Protein AF-0000000080645955 (afdb_homodimer)

Sequence (770 aa):
MKFSTRVGASQPNLITLALRAATGPVTNLSDSNPTRHGLAPALLPTTYQADPRGSAQARQQLADFLSKRDGREVDPDRLYLLSSTSQGYAWLLKLFCDPGDYVLTPRPGYPMVDQLAMLEAVEVDNYFLSWDGAWLTDVGQLRQHLQTSTPSALVVINPNNPTGSYLRPDERAGMVQLCHDFSVPLIADEVFFDYALSNVFRERLAGEERVLTFALDGLSKNLAAPHAKVAWLEVSGPDELVRQAQEKLDQIADAYLPMSDLITAQLPSLLDAIGSQIETVRDRLRKNLQRLRSCVAASRTGVMDLYEPEGGWSALLRFPAWIDEDELVTSLIRDAAISAQPGYFFDMPTAGFLSISLLLQPEVMAAAAESVIARIDTAVEATLFMKFSTRVGASQPNLITLALRAATGPVTNLSDSNPTRHGLAPALLPTTYQADPRGSAQARQQLADFLSKRDGREVDPDRLYLLSSTSQGYAWLLKLFCDPGDYVLTPRPGYPMVDQLAMLEAVEVDNYFLSWDGAWLTDVGQLRQHLQTSTPSALVVINPNNPTGSYLRPDERAGMVQLCHDFSVPLIADEVFFDYALSNVFRERLAGEERVLTFALDGLSKNLAAPHAKVAWLEVSGPDELVRQAQEKLDQIADAYLPMSDLITAQLPSLLDAIGSQIETVRDRLRKNLQRLRSCVAASRTGVMDLYEPEGGWSALLRFPAWIDEDELVTSLIRDAAISAQPGYFFDMPTAGFLSISLLLQPEVMAAAAESVIARIDTAVEATLF

pLDDT: mean 95.4, std 4.92, range [59.81, 98.94]

Solvent-accessible surface area (backbone atoms only — not comparable to full-atom values): 39824 Å² total; per-residue (Å²): 117,71,65,22,73,44,57,69,85,80,72,77,51,70,57,56,50,43,58,71,66,48,91,60,85,57,50,54,42,44,52,82,59,39,26,77,41,74,46,30,33,84,93,54,69,59,66,68,67,94,39,45,38,36,50,68,68,52,32,42,55,49,19,52,50,48,17,66,74,69,74,44,90,50,61,37,90,35,38,31,53,31,54,28,55,51,50,51,51,52,53,49,45,40,44,30,35,42,79,74,34,36,33,33,33,55,30,49,20,59,53,64,61,56,53,53,29,36,59,65,45,29,41,78,46,75,41,50,52,46,79,76,101,46,67,40,72,43,62,67,58,44,50,56,47,57,75,77,41,81,55,44,28,40,45,43,53,36,32,26,43,60,60,3,32,52,56,44,73,66,53,48,52,49,51,50,47,49,27,44,76,68,49,29,37,38,38,32,41,35,47,39,50,88,34,61,68,49,88,67,77,74,73,78,65,61,72,37,45,82,33,45,27,39,21,31,33,37,32,39,60,41,32,30,31,63,43,58,34,42,16,35,37,39,57,26,24,45,66,68,59,41,52,56,50,46,57,53,44,41,55,56,31,49,61,52,55,71,64,26,52,64,51,52,72,45,40,68,63,55,61,68,44,22,67,63,38,41,51,56,52,46,51,48,32,51,53,34,50,51,49,51,51,51,47,51,70,64,40,87,68,64,69,54,44,72,51,78,37,38,16,51,62,38,35,36,40,36,42,60,52,86,49,53,54,64,59,52,34,37,49,31,37,74,75,65,32,31,38,60,39,47,28,72,68,30,51,40,93,58,68,23,34,34,40,35,32,24,50,51,45,61,69,58,44,50,54,51,48,45,52,52,49,51,52,50,34,50,55,54,52,55,71,76,94,118,70,66,21,74,44,58,70,84,78,73,77,49,72,56,56,50,44,58,70,66,47,91,62,85,58,48,53,45,42,50,81,60,39,26,78,39,75,46,31,32,84,93,54,69,58,67,66,69,96,40,42,38,32,53,68,67,52,33,41,56,49,20,53,49,49,17,65,74,69,73,42,90,48,62,37,90,36,40,30,48,29,52,28,57,50,51,51,50,52,52,50,45,41,44,31,34,43,78,73,33,35,34,33,34,53,30,50,21,58,54,63,60,57,53,52,28,33,57,66,42,30,42,77,46,75,40,50,51,45,80,76,102,47,67,40,71,42,61,69,58,46,49,56,48,58,74,76,40,82,54,46,29,39,45,44,51,37,31,26,44,60,60,4,33,54,56,44,72,67,54,47,54,50,51,51,49,49,26,44,76,70,49,29,36,37,37,33,41,35,47,40,50,86,33,60,69,49,90,68,76,77,74,77,64,63,73,37,47,83,33,45,26,39,21,31,34,37,34,41,59,42,33,28,30,64,42,58,32,42,14,36,37,39,58,25,24,43,66,67,60,42,52,56,50,47,59,54,44,40,56,56,31,48,63,55,59,64,60,28,52,64,50,52,73,44,42,69,64,55,61,68,46,23,68,64,39,42,51,56,52,44,51,46,33,52,52,37,48,51,50,50,51,51,48,52,71,64,40,88,67,64,68,54,44,73,50,77,37,39,16,50,61,37,36,36,40,35,40,61,52,85,50,53,54,65,58,52,35,38,48,31,38,73,74,66,31,32,37,59,37,48,28,72,69,30,49,41,93,56,69,22,34,35,38,35,32,25,51,50,44,59,69,59,43,49,54,51,49,44,51,52,51,50,52,51,36,50,55,53,54,54,70,76,96

Secondary structure (DSSP, 8-state):
-PPPTTS------HHHHHHHH-SS--EETT---GGGGT---TTS-PPP---TT--HHHHHHHHHHHHHHHTS---GGGEEEES-HHHHHHHHHHHH--TT-EEEEEES--HHHHHHHHHTT-EEEEEEEEESSSEEE-HHHHHHHHHH---S-EEEESS-TTT-PPPPHHHHHHHHHHHHHHT--EEEE-TTTT-B-S------STT--SS-EEEEEEHHHHSS-GGG--EEEEEES-HHHHHHHHHHHHHHHHHH----HHHHTTHHHHHHHHHHHHHHHHHHHHHHHHHHHHHHHT-SS---EEE--SBSSEEEEE--TTS-HHHHHHHHHHHH-EE-EEGGGGT-SSS-EEEEES-S-HHHHHHHHHHHHHHHHHHHHHHH-/----SSS---PPPHHHHHHHH-SS--EETT---GGGGT---TTS-PPP---TT--HHHHHHHHHHHHHHHTS---GGGEEEES-HHHHHHHHHHHH--TT-EEEEEES--HHHHHHHHHTT-EEEEEEEEESSSEEE-HHHHHHHHHH---S-EEEESS-TTT-PPPPHHHHHHHHHHHHHHT--EEEE-TTTT-B-S------STT--SS-EEEEEEHHHHSS-GGG--EEEEEES-HHHHHHHHHHHHHHHHHH----HHHHTTHHHHHHHHHHHHHHHHHHHHHHHHHHHHHHHT-SS---EEE--SBSSEEEEE--TTS-HHHHHHHHHHHH-EE-EEGGGGT-SSS-EEEEES-S-HHHHHHHHHHHHHHHHHHHHHHH-

Organism: NCBI:txid888439

Radius of gyration: 28.48 Å; Cα contacts (8 Å, |Δi|>4): 1548; chains: 2; bounding box: 56×90×68 Å

Structure (mmCIF, N/CA/C/O backbone):
data_AF-0000000080645955-model_v1
#
loop_
_entity.id
_entity.type
_entity.pdbx_description
1 polymer 'Aminotransferase class I/classII large domain-containing protein'
#
loop_
_atom_site.group_PDB
_atom_site.id
_atom_site.type_symbol
_atom_site.label_atom_id
_atom_site.label_alt_id
_atom_site.label_comp_id
_atom_site.label_asym_id
_atom_site.label_entity_id
_atom_site.label_seq_id
_atom_site.pdbx_PDB_ins_code
_atom_site.Cartn_x
_atom_site.Cartn_y
_atom_site.Cartn_z
_atom_site.occupancy
_atom_site.B_iso_or_equiv
_atom_site.auth_seq_id
_atom_site.auth_comp_id
_atom_site.auth_asym_id
_atom_site.auth_atom_id
_atom_site.pdbx_PDB_model_num
ATOM 1 N N . MET A 1 1 ? 26.109 -0.827 -8.109 1 87.25 1 MET A N 1
ATOM 2 C CA . MET A 1 1 ? 24.672 -1.032 -8.039 1 87.25 1 MET A CA 1
ATOM 3 C C . MET A 1 1 ? 23.922 0.299 -8.078 1 87.25 1 MET A C 1
ATOM 5 O O . MET A 1 1 ? 24.344 1.269 -7.445 1 87.25 1 MET A O 1
ATOM 9 N N . LYS A 1 2 ? 22.953 0.295 -8.891 1 90.12 2 LYS A N 1
ATOM 10 C CA . LYS A 1 2 ? 22.188 1.524 -9.094 1 90.12 2 LYS A CA 1
ATOM 11 C C . LYS A 1 2 ? 20.859 1.479 -8.352 1 90.12 2 LYS A C 1
ATOM 13 O O . LYS A 1 2 ? 20.156 0.467 -8.383 1 90.12 2 LYS A O 1
ATOM 18 N N . PHE A 1 3 ? 20.547 2.551 -7.57 1 95.88 3 PHE A N 1
ATOM 19 C CA . PHE A 1 3 ? 19.234 2.764 -6.977 1 95.88 3 PHE A CA 1
ATOM 20 C C . PHE A 1 3 ? 18.453 3.832 -7.738 1 95.88 3 PHE A C 1
ATOM 22 O O . PHE A 1 3 ? 19.047 4.641 -8.453 1 95.88 3 PHE A O 1
ATOM 29 N N . SER A 1 4 ? 17.156 3.787 -7.598 1 96.5 4 SER A N 1
ATOM 30 C CA . SER A 1 4 ? 16.297 4.734 -8.297 1 96.5 4 SER A CA 1
ATOM 31 C C . SER A 1 4 ? 16.5 6.152 -7.773 1 96.5 4 SER A C 1
ATOM 33 O O . SER A 1 4 ? 16.969 6.344 -6.652 1 96.5 4 SER A O 1
ATOM 35 N N . THR A 1 5 ? 16.109 7.094 -8.617 1 93.75 5 THR A N 1
ATOM 36 C CA . THR A 1 5 ? 16.203 8.5 -8.242 1 93.75 5 THR A CA 1
ATOM 37 C C . THR A 1 5 ? 14.891 8.977 -7.629 1 93.75 5 THR A C 1
ATOM 39 O O . THR A 1 5 ? 14.727 10.172 -7.34 1 93.75 5 THR A O 1
ATOM 42 N N . ARG A 1 6 ? 13.992 8.039 -7.461 1 92.88 6 ARG A N 1
ATOM 43 C CA . ARG A 1 6 ? 12.68 8.391 -6.926 1 92.88 6 ARG A CA 1
ATOM 44 C C . ARG A 1 6 ? 12.789 8.836 -5.469 1 92.88 6 ARG A C 1
ATOM 46 O O . ARG A 1 6 ? 11.883 9.484 -4.945 1 92.88 6 ARG A O 1
ATOM 53 N N . VAL A 1 7 ? 13.828 8.281 -4.824 1 87.75 7 VAL A N 1
ATOM 54 C CA . VAL A 1 7 ? 14.039 8.664 -3.436 1 87.75 7 VAL A CA 1
ATOM 55 C C . VAL A 1 7 ? 15.219 9.641 -3.348 1 87.75 7 VAL A C 1
ATOM 57 O O . VAL A 1 7 ? 16.281 9.398 -3.938 1 87.75 7 VAL A O 1
ATOM 60 N N . GLY A 1 8 ? 14.961 10.789 -2.982 1 73.31 8 GLY A N 1
ATOM 61 C CA . GLY A 1 8 ? 15.977 11.828 -2.947 1 73.31 8 GLY A CA 1
ATOM 62 C C . GLY A 1 8 ? 17 11.633 -1.838 1 73.31 8 GLY A C 1
ATOM 63 O O . GLY A 1 8 ? 16.766 10.859 -0.906 1 73.31 8 GLY A O 1
ATOM 64 N N . ALA A 1 9 ? 18.219 11.977 -2.172 1 65.5 9 ALA A N 1
ATOM 65 C CA . ALA A 1 9 ? 19.266 12.039 -1.151 1 65.5 9 ALA A CA 1
ATOM 66 C C . ALA A 1 9 ? 18.906 13.055 -0.07 1 65.5 9 ALA A C 1
ATOM 68 O O . ALA A 1 9 ? 18.453 14.164 -0.374 1 65.5 9 ALA A O 1
ATOM 69 N N . SER A 1 10 ? 18.406 12.516 1.098 1 64.25 10 SER A N 1
ATOM 70 C CA . SER A 1 10 ? 18.094 13.539 2.09 1 64.25 10 SER A CA 1
ATOM 71 C C . SER A 1 10 ? 19.328 13.906 2.906 1 64.25 10 SER A C 1
ATOM 73 O O . SER A 1 10 ? 19.969 13.039 3.496 1 64.25 10 SER A O 1
ATOM 75 N N . GLN A 1 11 ? 19.953 15.047 2.492 1 74.12 11 GLN A N 1
ATOM 76 C CA . GLN A 1 11 ? 20.922 15.547 3.463 1 74.12 11 GLN A CA 1
ATOM 77 C C . GLN A 1 11 ? 20.234 16.109 4.699 1 74.12 11 GLN A C 1
ATOM 79 O O . GLN A 1 11 ? 19.25 16.844 4.582 1 74.12 11 GLN A O 1
ATOM 84 N N . PRO A 1 12 ? 20.688 15.625 5.742 1 81 12 PRO A N 1
ATOM 85 C CA . PRO A 1 12 ? 20.062 16.156 6.949 1 81 12 PRO A CA 1
ATOM 86 C C . PRO A 1 12 ? 20.172 17.688 7.051 1 81 12 PRO A C 1
ATOM 88 O O . PRO A 1 12 ? 21.203 18.25 6.688 1 81 12 PRO A O 1
ATOM 91 N N . ASN A 1 13 ? 19.078 18.312 7.352 1 84.25 13 ASN A N 1
ATOM 92 C CA . ASN A 1 13 ? 19.125 19.75 7.586 1 84.25 13 ASN A CA 1
ATOM 93 C C . ASN A 1 13 ? 19.703 20.078 8.961 1 84.25 13 ASN A C 1
ATOM 95 O O . ASN A 1 13 ? 20.047 19.172 9.727 1 84.25 13 ASN A O 1
ATOM 99 N N . LEU A 1 14 ? 19.875 21.281 9.25 1 88.5 14 LEU A N 1
ATOM 100 C CA . LEU A 1 14 ? 20.516 21.734 10.484 1 88.5 14 LEU A CA 1
ATOM 101 C C . LEU A 1 14 ? 19.719 21.281 11.703 1 88.5 14 LEU A C 1
ATOM 103 O O . LEU A 1 14 ? 20.297 20.953 12.742 1 88.5 14 LEU A O 1
ATOM 107 N N . ILE A 1 15 ? 18.484 21.266 11.547 1 90.69 15 ILE A N 1
ATOM 108 C CA . ILE A 1 15 ? 17.625 20.875 12.656 1 90.69 15 ILE A CA 1
ATOM 109 C C . ILE A 1 15 ? 17.797 19.391 12.945 1 90.69 15 ILE A C 1
ATOM 111 O O . ILE A 1 15 ? 17.906 18.984 14.102 1 90.69 15 ILE A O 1
ATOM 115 N N . THR A 1 16 ? 17.781 18.609 11.867 1 88.62 16 THR A N 1
ATOM 116 C CA . THR A 1 16 ? 18 17.188 12.016 1 88.62 16 THR A CA 1
ATOM 117 C C . THR A 1 16 ? 19.344 16.906 12.695 1 88.62 16 THR A C 1
ATOM 119 O O . THR A 1 16 ? 19.422 16.062 13.578 1 88.62 16 THR A O 1
ATOM 122 N N . LEU A 1 17 ? 20.359 17.625 12.297 1 90.12 17 LEU A N 1
ATOM 123 C CA . LEU A 1 17 ? 21.688 17.469 12.875 1 90.12 17 LEU A CA 1
ATOM 124 C C . LEU A 1 17 ? 21.688 17.859 14.352 1 90.12 17 LEU A C 1
ATOM 126 O O . LEU A 1 17 ? 22.328 17.188 15.172 1 90.12 17 LEU A O 1
ATOM 130 N N . ALA A 1 18 ? 21 18.891 14.656 1 92 18 ALA A N 1
ATOM 131 C CA . ALA A 1 18 ? 20.906 19.359 16.031 1 92 18 ALA A CA 1
ATOM 132 C C . ALA A 1 18 ? 20.203 18.328 16.906 1 92 18 ALA A C 1
ATOM 134 O O . ALA A 1 18 ? 20.594 18.094 18.062 1 92 18 ALA A O 1
ATOM 135 N N . LEU A 1 19 ? 19.203 17.766 16.359 1 91 19 LEU A N 1
ATOM 136 C CA . LEU A 1 19 ? 18.453 16.75 17.094 1 91 19 LEU A CA 1
ATOM 137 C C . LEU A 1 19 ? 19.312 15.516 17.375 1 91 19 LEU A C 1
ATOM 139 O O . LEU A 1 19 ? 19.25 14.945 18.453 1 91 19 LEU A O 1
ATOM 143 N N . ARG A 1 20 ? 20.109 15.164 16.406 1 87.31 20 ARG A N 1
ATOM 144 C CA . ARG A 1 20 ? 21 14.016 16.547 1 87.31 20 ARG A CA 1
ATOM 145 C C . ARG A 1 20 ? 22.062 14.281 17.609 1 87.31 20 ARG A C 1
ATOM 147 O O . ARG A 1 20 ? 22.531 13.352 18.281 1 87.31 20 ARG A O 1
ATOM 154 N N . ALA A 1 21 ? 22.406 15.508 17.734 1 90.06 21 ALA A N 1
ATOM 155 C CA . ALA A 1 21 ? 23.484 15.898 18.641 1 90.06 21 ALA A CA 1
ATOM 156 C C . ALA A 1 21 ? 22.953 16.109 20.062 1 90.06 21 ALA A C 1
ATOM 158 O O . ALA A 1 21 ? 23.734 16.234 21 1 90.06 21 ALA A O 1
ATOM 159 N N . ALA A 1 22 ? 21.688 16.125 20.125 1 90.19 22 ALA A N 1
ATOM 160 C CA . ALA A 1 22 ? 21.094 16.391 21.438 1 90.19 22 ALA A CA 1
ATOM 161 C C . ALA A 1 22 ? 21.375 15.242 22.406 1 90.19 22 ALA A C 1
ATOM 163 O O . ALA A 1 22 ? 21.328 14.07 22.016 1 90.19 22 ALA A O 1
ATOM 164 N N . THR A 1 23 ? 21.812 15.414 23.672 1 86.88 23 THR A N 1
ATOM 165 C CA . THR A 1 23 ? 22.203 14.414 24.641 1 86.88 23 THR A CA 1
ATOM 166 C C . THR A 1 23 ? 21.016 13.938 25.453 1 86.88 23 THR A C 1
ATOM 168 O O . THR A 1 23 ? 21.078 12.898 26.125 1 86.88 23 THR A O 1
ATOM 171 N N . GLY A 1 24 ? 19.906 14.484 25.344 1 88.06 24 GLY A N 1
ATOM 172 C CA . GLY A 1 24 ? 18.719 14.125 26.109 1 88.06 24 GLY A CA 1
ATOM 173 C C . GLY A 1 24 ? 17.438 14.266 25.312 1 88.06 24 GLY A C 1
ATOM 174 O O . GLY A 1 24 ? 17.469 14.539 24.125 1 88.06 24 GLY A O 1
ATOM 175 N N . PRO A 1 25 ? 16.359 13.891 26.062 1 91.44 25 PRO A N 1
ATOM 176 C CA . PRO A 1 25 ? 15.062 14.008 25.391 1 91.44 25 PRO A CA 1
ATOM 177 C C . PRO A 1 25 ? 14.75 15.438 24.953 1 91.44 25 PRO A C 1
ATOM 179 O O . PRO A 1 25 ? 15.078 16.391 25.656 1 91.44 25 PRO A O 1
ATOM 182 N N . VAL A 1 26 ? 14.32 15.555 23.781 1 95.69 26 VAL A N 1
ATOM 183 C CA . VAL A 1 26 ? 13.914 16.844 23.219 1 95.69 26 VAL A CA 1
ATOM 184 C C . VAL A 1 26 ? 12.406 16.875 23.031 1 95.69 26 VAL A C 1
ATOM 186 O O . VAL A 1 26 ? 11.82 15.938 22.469 1 95.69 26 VAL A O 1
ATOM 189 N N . THR A 1 27 ? 11.781 17.859 23.594 1 96.12 27 THR A N 1
ATOM 190 C CA . THR A 1 27 ? 10.359 18.078 23.375 1 96.12 27 THR A CA 1
ATOM 191 C C . THR A 1 27 ? 10.102 18.609 21.969 1 96.12 27 THR A C 1
ATOM 193 O O . THR A 1 27 ? 10.578 19.688 21.609 1 96.12 27 THR A O 1
ATOM 196 N N . ASN A 1 28 ? 9.453 17.828 21.188 1 95.88 28 ASN A N 1
ATOM 197 C CA . ASN A 1 28 ? 9.102 18.266 19.844 1 95.88 28 ASN A CA 1
ATOM 198 C C . ASN A 1 28 ? 7.766 19.016 19.812 1 95.88 28 ASN A C 1
ATOM 200 O O . ASN A 1 28 ? 6.703 18.391 19.859 1 95.88 28 ASN A O 1
ATOM 204 N N . LEU A 1 29 ? 7.816 20.312 19.656 1 96.62 29 LEU A N 1
ATOM 205 C CA . LEU A 1 29 ? 6.648 21.172 19.719 1 96.62 29 LEU A CA 1
ATOM 206 C C . LEU A 1 29 ? 5.77 21 18.484 1 96.62 29 LEU A C 1
ATOM 208 O O . LEU A 1 29 ? 4.637 21.484 18.453 1 96.62 29 LEU A O 1
ATOM 212 N N . SER A 1 30 ? 6.25 20.203 17.547 1 94.81 30 SER A N 1
ATOM 213 C CA . SER A 1 30 ? 5.488 19.969 16.328 1 94.81 30 SER A CA 1
ATOM 214 C C . SER A 1 30 ? 4.988 18.531 16.266 1 94.81 30 SER A C 1
ATOM 216 O O . SER A 1 30 ? 4.523 18.078 15.211 1 94.81 30 SER A O 1
ATOM 218 N N . ASP A 1 31 ? 5.094 17.781 17.375 1 95 31 ASP A N 1
ATOM 219 C CA . ASP A 1 31 ? 4.691 16.375 17.375 1 95 31 ASP A CA 1
ATOM 220 C C . ASP A 1 31 ? 3.207 16.234 17.062 1 95 31 ASP A C 1
ATOM 222 O O . ASP A 1 31 ? 2.357 16.797 17.75 1 95 31 ASP A O 1
ATOM 226 N N . SER A 1 32 ? 2.936 15.516 15.992 1 93.56 32 SER A N 1
ATOM 227 C CA . SER A 1 32 ? 1.559 15.398 15.523 1 93.56 32 SER A CA 1
ATOM 228 C C . SER A 1 32 ? 0.997 14.008 15.805 1 93.56 32 SER A C 1
ATOM 230 O O . SER A 1 32 ? -0.013 13.609 15.219 1 93.56 32 SER A O 1
ATOM 232 N N . ASN A 1 33 ? 1.667 13.172 16.625 1 95.94 33 ASN A N 1
ATOM 233 C CA . ASN A 1 33 ? 1.171 11.867 17.031 1 95.94 33 ASN A CA 1
ATOM 234 C C . ASN A 1 33 ? 0.336 11.953 18.312 1 95.94 33 ASN A C 1
ATOM 236 O O . ASN A 1 33 ? 0.88 12.117 19.406 1 95.94 33 ASN A O 1
ATOM 240 N N . PRO A 1 34 ? -0.916 11.805 18.188 1 97.75 34 PRO A N 1
ATOM 241 C CA . PRO A 1 34 ? -1.778 12.016 19.359 1 97.75 34 PRO A CA 1
ATOM 242 C C . PRO A 1 34 ? -1.549 10.977 20.453 1 97.75 34 PRO A C 1
ATOM 244 O O . PRO A 1 34 ? -1.744 11.266 21.641 1 97.75 34 PRO A O 1
ATOM 247 N N . THR A 1 35 ? -1.103 9.828 20.094 1 96.88 35 THR A N 1
ATOM 248 C CA . THR A 1 35 ? -0.977 8.758 21.062 1 96.88 35 THR A CA 1
ATOM 249 C C . THR A 1 35 ? 0.165 9.039 22.031 1 96.88 35 THR A C 1
ATOM 251 O O . THR A 1 35 ? 0.152 8.562 23.172 1 96.88 35 THR A O 1
ATOM 254 N N . ARG A 1 36 ? 1.114 9.82 21.625 1 95.62 36 ARG A N 1
ATOM 255 C CA . ARG A 1 36 ? 2.238 10.18 22.484 1 95.62 36 ARG A CA 1
ATOM 256 C C . ARG A 1 36 ? 1.817 11.195 23.531 1 95.62 36 ARG A C 1
ATOM 258 O O . ARG A 1 36 ? 2.545 11.422 24.5 1 95.62 36 ARG A O 1
ATOM 265 N N . HIS A 1 37 ? 0.673 11.742 23.359 1 97 37 HIS A N 1
ATOM 266 C CA . HIS A 1 37 ? 0.223 12.812 24.234 1 97 37 HIS A CA 1
ATOM 267 C C . HIS A 1 37 ? -1.021 12.391 25.016 1 97 37 HIS A C 1
ATOM 269 O O . HIS A 1 37 ? -1.837 13.234 25.391 1 97 37 HIS A O 1
ATOM 275 N N . GLY A 1 38 ? -1.207 11.086 25.141 1 96.31 38 GLY A N 1
ATOM 276 C CA . GLY A 1 38 ? -2.273 10.555 25.984 1 96.31 38 GLY A CA 1
ATOM 277 C C . GLY A 1 38 ? -3.635 10.609 25.312 1 96.31 38 GLY A C 1
ATOM 278 O O . GLY A 1 38 ? -4.664 10.594 25.984 1 96.31 38 GLY A O 1
ATOM 279 N N . LEU A 1 39 ? -3.664 10.68 24.016 1 98.12 39 LEU A N 1
ATOM 280 C CA . LEU A 1 39 ? -4.934 10.844 23.328 1 98.12 39 LEU A CA 1
ATOM 281 C C . LEU A 1 39 ? -5.301 9.578 22.547 1 98.12 39 LEU A C 1
ATOM 283 O O . LEU A 1 39 ? -6.164 9.609 21.672 1 98.12 39 LEU A O 1
ATOM 287 N N . ALA A 1 40 ? -4.59 8.484 22.844 1 97.5 40 ALA A N 1
ATOM 288 C CA . ALA A 1 40 ? -5.008 7.211 22.266 1 97.5 40 ALA A CA 1
ATOM 289 C C . ALA A 1 40 ? -6.438 6.863 22.656 1 97.5 40 ALA A C 1
ATOM 291 O O . ALA A 1 40 ? -6.832 7.062 23.812 1 97.5 40 ALA A O 1
ATOM 292 N N . PRO A 1 41 ? -7.203 6.355 21.672 1 97.31 41 PRO A N 1
ATOM 293 C CA . PRO A 1 41 ? -8.555 5.953 22.078 1 97.31 41 PRO A CA 1
ATOM 294 C C . PRO A 1 41 ? -8.555 4.766 23.031 1 97.31 41 PRO A C 1
ATOM 296 O O . PRO A 1 41 ? -7.652 3.93 22.984 1 97.31 41 PRO A O 1
ATOM 299 N N . ALA A 1 42 ? -9.609 4.641 23.766 1 95.5 42 ALA A N 1
ATOM 300 C CA . ALA A 1 42 ? -9.703 3.621 24.797 1 95.5 42 ALA A CA 1
ATOM 301 C C . ALA A 1 42 ? -9.672 2.219 24.203 1 95.5 42 ALA A C 1
ATOM 303 O O . ALA A 1 42 ? -9.133 1.288 24.812 1 95.5 42 ALA A O 1
ATOM 304 N N . LEU A 1 43 ? -10.18 2.051 23.047 1 94.69 43 LEU A N 1
ATOM 305 C CA . LEU A 1 43 ? -10.266 0.734 22.422 1 94.69 43 LEU A CA 1
ATOM 306 C C . LEU A 1 43 ? -8.914 0.309 21.859 1 94.69 43 LEU A C 1
ATOM 308 O O . LEU A 1 43 ? -8.695 -0.873 21.578 1 94.69 43 LEU A O 1
ATOM 312 N N . LEU A 1 44 ? -8.016 1.256 21.656 1 94.69 44 LEU A N 1
ATOM 313 C CA . LEU A 1 44 ? -6.656 1.02 21.172 1 94.69 44 LEU A CA 1
ATOM 314 C C . LEU A 1 44 ? -5.652 1.854 21.969 1 94.69 44 LEU A C 1
ATOM 316 O O . LEU A 1 44 ? -5.008 2.744 21.406 1 94.69 44 LEU A O 1
ATOM 320 N N . PRO A 1 45 ? -5.41 1.513 23.188 1 95.06 45 PRO A N 1
ATOM 321 C CA . PRO A 1 45 ? -4.762 2.428 24.125 1 95.06 45 PRO A CA 1
ATOM 322 C C . PRO A 1 45 ? -3.24 2.383 24.031 1 95.06 45 PRO A C 1
ATOM 324 O O . PRO A 1 45 ? -2.551 2.957 24.875 1 95.06 45 PRO A O 1
ATOM 327 N N . THR A 1 46 ? -2.674 1.958 22.953 1 92.62 46 THR A N 1
ATOM 328 C CA . THR A 1 46 ? -1.226 1.835 22.828 1 92.62 46 THR A CA 1
ATOM 329 C C . THR A 1 46 ? -0.624 3.102 22.219 1 92.62 46 THR A C 1
ATOM 331 O O . THR A 1 46 ? -1.286 3.809 21.453 1 92.62 46 THR A O 1
ATOM 334 N N . THR A 1 47 ? 0.624 3.441 22.625 1 94.31 47 THR A N 1
ATOM 335 C CA . THR A 1 47 ? 1.381 4.508 21.984 1 94.31 47 THR A CA 1
ATOM 336 C C . THR A 1 47 ? 1.969 4.031 20.672 1 94.31 47 THR A C 1
ATOM 338 O O . THR A 1 47 ? 2.705 3.043 20.625 1 94.31 47 THR A O 1
ATOM 341 N N . TYR A 1 48 ? 1.596 4.742 19.703 1 92.62 48 TYR A N 1
ATOM 342 C CA . TYR A 1 48 ? 2.029 4.391 18.359 1 92.62 48 TYR A CA 1
ATOM 343 C C . TYR A 1 48 ? 3.418 4.949 18.062 1 92.62 48 TYR A C 1
ATOM 345 O O . TYR A 1 48 ? 3.691 6.121 18.344 1 92.62 48 TYR A O 1
ATOM 353 N N . GLN A 1 49 ? 4.277 4.121 17.625 1 88.31 49 GLN A N 1
ATOM 354 C CA . GLN A 1 49 ? 5.562 4.551 17.094 1 88.31 49 GLN A CA 1
ATOM 355 C C . GLN A 1 49 ? 5.676 4.234 15.609 1 88.31 49 GLN A C 1
ATOM 357 O O . GLN A 1 49 ? 5.652 3.068 15.211 1 88.31 49 GLN A O 1
ATOM 362 N N . ALA A 1 50 ? 5.773 5.34 14.883 1 86.44 50 ALA A N 1
ATOM 363 C CA . ALA A 1 50 ? 5.938 5.129 13.445 1 86.44 50 ALA A CA 1
ATOM 364 C C . ALA A 1 50 ? 7.285 4.48 13.141 1 86.44 50 ALA A C 1
ATOM 366 O O . ALA A 1 50 ? 8.336 5.043 13.453 1 86.44 50 ALA A O 1
ATOM 367 N N . ASP A 1 51 ? 7.301 3.291 12.797 1 92.19 51 ASP A N 1
ATOM 368 C CA . ASP A 1 51 ? 8.453 2.535 12.312 1 92.19 51 ASP A CA 1
ATOM 369 C C . ASP A 1 51 ? 8.227 2.039 10.883 1 92.19 51 ASP A C 1
ATOM 371 O O . ASP A 1 51 ? 7.391 1.161 10.656 1 92.19 51 ASP A O 1
ATOM 375 N N . PRO A 1 52 ? 9 2.605 9.969 1 93.19 52 PRO A N 1
ATOM 376 C CA . PRO A 1 52 ? 8.758 2.25 8.57 1 93.19 52 PRO A CA 1
ATOM 377 C C . PRO A 1 52 ? 8.844 0.747 8.32 1 93.19 52 PRO A C 1
ATOM 379 O O . PRO A 1 52 ? 8.258 0.244 7.355 1 93.19 52 PRO A O 1
ATOM 382 N N . ARG A 1 53 ? 9.5 -0.031 9.164 1 96.25 53 ARG A N 1
ATOM 383 C CA . ARG A 1 53 ? 9.695 -1.463 8.953 1 96.25 53 ARG A CA 1
ATOM 384 C C . ARG A 1 53 ? 8.633 -2.27 9.695 1 96.25 53 ARG A C 1
ATOM 386 O O . ARG A 1 53 ? 8.57 -3.492 9.562 1 96.25 53 ARG A O 1
ATOM 393 N N . GLY A 1 54 ? 7.734 -1.688 10.422 1 94.5 54 GLY A N 1
ATOM 394 C CA . GLY A 1 54 ? 6.855 -2.342 11.375 1 94.5 54 GLY A CA 1
ATOM 395 C C . GLY A 1 54 ? 7.406 -2.332 12.789 1 94.5 54 GLY A C 1
ATOM 396 O O . GLY A 1 54 ? 8.602 -2.1 13 1 94.5 54 GLY A O 1
ATOM 397 N N . SER A 1 55 ? 6.547 -2.529 13.781 1 94.06 55 SER A N 1
ATOM 398 C CA . SER A 1 55 ? 6.98 -2.424 15.172 1 94.06 55 SER A CA 1
ATOM 399 C C . SER A 1 55 ? 8.125 -3.383 15.461 1 94.06 55 SER A C 1
ATOM 401 O O . SER A 1 55 ? 8.156 -4.5 14.945 1 94.06 55 SER A O 1
ATOM 403 N N . ALA A 1 56 ? 9.016 -2.912 16.281 1 95.31 56 ALA A N 1
ATOM 404 C CA . ALA A 1 56 ? 10.188 -3.701 16.656 1 95.31 56 ALA A CA 1
ATOM 405 C C . ALA A 1 56 ? 9.781 -5.031 17.281 1 95.31 56 ALA A C 1
ATOM 407 O O . ALA A 1 56 ? 10.398 -6.066 17 1 95.31 56 ALA A O 1
ATOM 408 N N . GLN A 1 57 ? 8.766 -4.969 18.047 1 96.06 57 GLN A N 1
ATOM 409 C CA . GLN A 1 57 ? 8.289 -6.18 18.703 1 96.06 57 GLN A CA 1
ATOM 410 C C . GLN A 1 57 ? 7.797 -7.207 17.688 1 96.06 57 GLN A C 1
ATOM 412 O O . GLN A 1 57 ? 8.133 -8.391 17.781 1 96.06 57 GLN A O 1
ATOM 417 N N . ALA A 1 58 ? 7 -6.773 16.766 1 96.94 58 ALA A N 1
ATOM 418 C CA . ALA A 1 58 ? 6.477 -7.672 15.742 1 96.94 58 ALA A CA 1
ATOM 419 C C . ALA A 1 58 ? 7.602 -8.242 14.883 1 96.94 58 ALA A C 1
ATOM 421 O O . ALA A 1 58 ? 7.59 -9.43 14.539 1 96.94 58 ALA A O 1
ATOM 422 N N . ARG A 1 59 ? 8.594 -7.438 14.516 1 97.94 59 ARG A N 1
ATOM 423 C CA . ARG A 1 59 ? 9.734 -7.902 13.719 1 97.94 59 ARG A CA 1
ATOM 424 C C . ARG A 1 59 ? 10.547 -8.938 14.492 1 97.94 59 ARG A C 1
ATOM 426 O O . ARG A 1 59 ? 11.047 -9.898 13.906 1 97.94 59 ARG A O 1
ATOM 433 N N . GLN A 1 60 ? 10.648 -8.688 15.781 1 98.56 60 GLN A N 1
ATOM 434 C CA . GLN A 1 60 ? 11.352 -9.656 16.609 1 98.56 60 GLN A CA 1
ATOM 435 C C . GLN A 1 60 ? 10.633 -11 16.625 1 98.56 60 GLN A C 1
ATOM 437 O O . GLN A 1 60 ? 11.258 -12.055 16.5 1 98.56 60 GLN A O 1
ATOM 442 N N . GLN A 1 61 ? 9.344 -10.969 16.812 1 98.62 61 GLN A N 1
ATOM 443 C CA . GLN A 1 61 ? 8.539 -12.18 16.797 1 98.62 61 GLN A CA 1
ATOM 444 C C . GLN A 1 61 ? 8.688 -12.922 15.461 1 98.62 61 GLN A C 1
ATOM 446 O O . GLN A 1 61 ? 8.844 -14.141 15.438 1 98.62 61 GLN A O 1
ATOM 451 N N . LEU A 1 62 ? 8.688 -12.172 14.398 1 98.69 62 LEU A N 1
ATOM 452 C CA . LEU A 1 62 ? 8.867 -12.766 13.07 1 98.69 62 LEU A CA 1
ATOM 453 C C . LEU A 1 62 ? 10.266 -13.344 12.922 1 98.69 62 LEU A C 1
ATOM 455 O O . LEU A 1 62 ? 10.438 -14.445 12.391 1 98.69 62 LEU A O 1
ATOM 459 N N . ALA A 1 63 ? 11.234 -12.594 13.344 1 98.88 63 ALA A N 1
ATOM 460 C CA . ALA A 1 63 ? 12.625 -13.055 13.258 1 98.88 63 ALA A CA 1
ATOM 461 C C . ALA A 1 63 ? 12.812 -14.367 14.008 1 98.88 63 ALA A C 1
ATOM 463 O O . ALA A 1 63 ? 13.484 -15.281 13.523 1 98.88 63 ALA A O 1
ATOM 464 N N . ASP A 1 64 ? 12.219 -14.445 15.172 1 98.75 64 ASP A N 1
ATOM 465 C CA . ASP A 1 64 ? 12.305 -15.672 15.961 1 98.75 64 ASP A CA 1
ATOM 466 C C . ASP A 1 64 ? 11.68 -16.844 15.211 1 98.75 64 ASP A C 1
ATOM 468 O O . ASP A 1 64 ? 12.25 -17.938 15.164 1 98.75 64 ASP A O 1
ATOM 472 N N . PHE A 1 65 ? 10.594 -16.641 14.711 1 98.69 65 PHE A N 1
ATOM 473 C CA . PHE A 1 65 ? 9.914 -17.672 13.945 1 98.69 65 PHE A CA 1
ATOM 474 C C . PHE A 1 65 ? 10.766 -18.125 12.766 1 98.69 65 PHE A C 1
ATOM 476 O O . PHE A 1 65 ? 10.961 -19.328 12.562 1 98.69 65 PHE A O 1
ATOM 483 N N . LEU A 1 66 ? 11.258 -17.156 11.953 1 98.75 66 LEU A N 1
ATOM 484 C CA . LEU A 1 66 ? 12.031 -17.469 10.75 1 98.75 66 LEU A CA 1
ATOM 485 C C . LEU A 1 66 ? 13.336 -18.172 11.109 1 98.75 66 LEU A C 1
ATOM 487 O O . LEU A 1 66 ? 13.781 -19.062 10.383 1 98.75 66 LEU A O 1
ATOM 491 N N . SER A 1 67 ? 13.93 -17.719 12.188 1 98.69 67 SER A N 1
ATOM 492 C CA . SER A 1 67 ? 15.18 -18.344 12.625 1 98.69 67 SER A CA 1
ATOM 493 C C . SER A 1 67 ? 14.969 -19.828 12.945 1 98.69 67 SER A C 1
ATOM 495 O O . SER A 1 67 ? 15.773 -20.672 12.547 1 98.69 67 SER A O 1
ATOM 497 N N . LYS A 1 68 ? 13.906 -20.125 13.641 1 98 68 LYS A N 1
ATOM 498 C CA . LYS A 1 68 ? 13.578 -21.5 13.969 1 98 68 LYS A CA 1
ATOM 499 C C . LYS A 1 68 ? 13.234 -22.297 12.711 1 98 68 LYS A C 1
ATOM 501 O O . LYS A 1 68 ? 13.727 -23.422 12.523 1 98 68 LYS A O 1
ATOM 506 N N . ARG A 1 69 ? 12.461 -21.719 11.852 1 96.69 69 ARG A N 1
ATOM 507 C CA . ARG A 1 69 ? 12.008 -22.375 10.633 1 96.69 69 ARG A CA 1
ATOM 508 C C . ARG A 1 69 ? 13.18 -22.719 9.719 1 96.69 69 ARG A C 1
ATOM 510 O O . ARG A 1 69 ? 13.234 -23.812 9.148 1 96.69 69 ARG A O 1
ATOM 517 N N . ASP A 1 70 ? 14.102 -21.719 9.562 1 96.69 70 ASP A N 1
ATOM 518 C CA . ASP A 1 70 ? 15.141 -21.812 8.547 1 96.69 70 ASP A CA 1
ATOM 519 C C . ASP A 1 70 ? 16.438 -22.375 9.141 1 96.69 70 ASP A C 1
ATOM 521 O O . ASP A 1 70 ? 17.391 -22.656 8.414 1 96.69 70 ASP A O 1
ATOM 525 N N . GLY A 1 71 ? 16.516 -22.516 10.43 1 97.06 71 GLY A N 1
ATOM 526 C CA . GLY A 1 71 ? 17.734 -23.016 11.062 1 97.06 71 GLY A CA 1
ATOM 527 C C . GLY A 1 71 ? 18.906 -22.062 10.93 1 97.06 71 GLY A C 1
ATOM 528 O O . GLY A 1 71 ? 20.047 -22.484 10.742 1 97.06 71 GLY A O 1
ATOM 529 N N . ARG A 1 72 ? 18.641 -20.812 10.859 1 97.12 72 ARG A N 1
ATOM 530 C CA . ARG A 1 72 ? 19.641 -19.734 10.789 1 97.12 72 ARG A CA 1
ATOM 531 C C . ARG A 1 72 ? 19.156 -18.5 11.547 1 97.12 72 ARG A C 1
ATOM 533 O O . ARG A 1 72 ? 17.953 -18.297 11.703 1 97.12 72 ARG A O 1
ATOM 540 N N . GLU A 1 73 ? 20.078 -17.719 11.961 1 97.56 73 GLU A N 1
ATOM 541 C CA . GLU A 1 73 ? 19.719 -16.5 12.656 1 97.56 73 GLU A CA 1
ATOM 542 C C . GLU A 1 73 ? 19.172 -15.453 11.688 1 97.56 73 GLU A C 1
ATOM 544 O O . GLU A 1 73 ? 19.766 -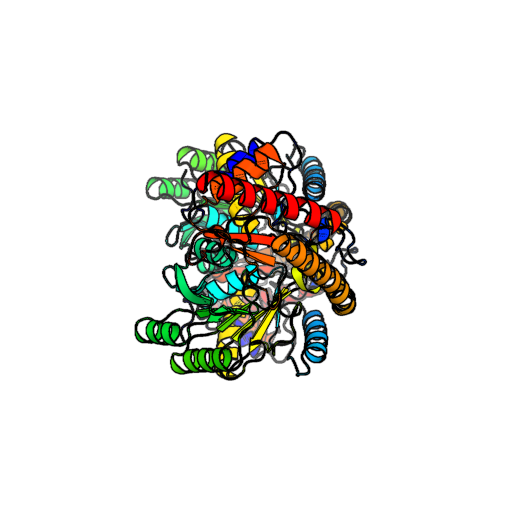15.188 10.641 1 97.56 73 GLU A O 1
ATOM 549 N N . VAL A 1 74 ? 18.047 -14.93 11.961 1 98.69 74 VAL A N 1
ATOM 550 C CA . VAL A 1 74 ? 17.438 -13.852 11.195 1 98.69 74 VAL A CA 1
ATOM 551 C C . VAL A 1 74 ? 17.438 -12.57 12.016 1 98.69 74 VAL A C 1
ATOM 553 O O . VAL A 1 74 ? 16.953 -12.547 13.148 1 98.69 74 VAL A O 1
ATOM 556 N N . ASP A 1 75 ? 18.031 -11.516 11.523 1 98.62 75 ASP A N 1
ATOM 557 C CA . ASP A 1 75 ? 18.094 -10.211 12.18 1 98.62 75 ASP A CA 1
ATOM 558 C C . ASP A 1 75 ? 16.797 -9.438 12.008 1 98.62 75 ASP A C 1
ATOM 560 O O . ASP A 1 75 ? 16.406 -9.102 10.891 1 98.62 75 ASP A O 1
ATOM 564 N N . PRO A 1 76 ? 16.109 -9.109 13.117 1 98.62 76 PRO A N 1
ATOM 565 C CA . PRO A 1 76 ? 14.852 -8.359 13 1 98.62 76 PRO A CA 1
ATOM 566 C C . PRO A 1 76 ? 15.031 -7.02 12.305 1 98.62 76 PRO A C 1
ATOM 568 O O . PRO A 1 76 ? 14.086 -6.504 11.695 1 98.62 76 PRO A O 1
ATOM 571 N N . ASP A 1 77 ? 16.203 -6.426 12.266 1 98.06 77 ASP A N 1
ATOM 572 C CA . ASP A 1 77 ? 16.453 -5.129 11.648 1 98.06 77 ASP A CA 1
ATOM 573 C C . ASP A 1 77 ? 16.562 -5.254 10.133 1 98.06 77 ASP A C 1
ATOM 575 O O . ASP A 1 77 ? 16.609 -4.25 9.422 1 98.06 77 ASP A O 1
ATOM 579 N N . ARG A 1 78 ? 16.516 -6.496 9.648 1 98.5 78 ARG A N 1
ATOM 580 C CA . ARG A 1 78 ? 16.562 -6.738 8.211 1 98.5 78 ARG A CA 1
ATOM 581 C C . ARG A 1 78 ? 15.211 -7.191 7.676 1 98.5 78 ARG A C 1
ATOM 583 O O . ARG A 1 78 ? 15.117 -7.711 6.562 1 98.5 78 ARG A O 1
ATOM 590 N N . LEU A 1 79 ? 14.227 -6.996 8.57 1 98.56 79 LEU A N 1
ATOM 591 C CA . LEU A 1 79 ? 12.875 -7.41 8.195 1 98.56 79 LEU A CA 1
ATOM 592 C C . LEU A 1 79 ? 11.969 -6.199 8.023 1 98.56 79 LEU A C 1
ATOM 594 O O . LEU A 1 79 ? 12.078 -5.219 8.758 1 98.56 79 LEU A O 1
ATOM 598 N N . TYR A 1 80 ? 11.141 -6.219 7.043 1 98 80 TYR A N 1
ATOM 599 C CA . TYR A 1 80 ? 10.023 -5.305 6.855 1 98 80 TYR A CA 1
ATOM 600 C C . TYR A 1 80 ? 8.695 -6.051 6.898 1 98 80 TYR A C 1
ATOM 602 O O . TYR A 1 80 ? 8.523 -7.07 6.227 1 98 80 TYR A O 1
ATOM 610 N N . LEU A 1 81 ? 7.785 -5.648 7.719 1 96.75 81 LEU A N 1
ATOM 611 C CA . LEU A 1 81 ? 6.426 -6.176 7.695 1 96.75 81 LEU A CA 1
ATOM 612 C C . LEU A 1 81 ? 5.598 -5.496 6.609 1 96.75 81 LEU A C 1
ATOM 614 O O . LEU A 1 81 ? 5.66 -4.273 6.449 1 96.75 81 LEU A O 1
ATOM 618 N N . LEU A 1 82 ? 4.91 -6.297 5.836 1 95.38 82 LEU A N 1
ATOM 619 C CA . LEU A 1 82 ? 4.113 -5.852 4.699 1 95.38 82 LEU A CA 1
ATOM 620 C C . LEU A 1 82 ? 2.682 -6.363 4.805 1 95.38 82 LEU A C 1
ATOM 622 O O . LEU A 1 82 ? 2.422 -7.355 5.492 1 95.38 82 LEU A O 1
ATOM 626 N N . SER A 1 83 ? 1.789 -5.684 4.082 1 93.75 83 SER A N 1
ATOM 627 C CA . SER A 1 83 ? 0.419 -6.176 3.977 1 93.75 83 SER A CA 1
ATOM 628 C C . SER A 1 83 ? 0.299 -7.262 2.912 1 93.75 83 SER A C 1
ATOM 630 O O . SER A 1 83 ? -0.63 -8.07 2.945 1 93.75 83 SER A O 1
ATOM 632 N N . SER A 1 84 ? 1.189 -7.227 1.962 1 93.75 84 SER A N 1
ATOM 633 C CA . SER A 1 84 ? 1.194 -8.195 0.867 1 93.75 84 SER A CA 1
ATOM 634 C C . SER A 1 84 ? 2.545 -8.219 0.161 1 93.75 84 SER A C 1
ATOM 636 O O . SER A 1 84 ? 3.338 -7.285 0.287 1 93.75 84 SER A O 1
ATOM 638 N N . THR A 1 85 ? 2.775 -9.258 -0.577 1 95.56 85 THR A N 1
ATOM 639 C CA . THR A 1 85 ? 3.992 -9.305 -1.381 1 95.56 85 THR A CA 1
ATOM 640 C C . THR A 1 85 ? 3.914 -8.297 -2.531 1 95.56 85 THR A C 1
ATOM 642 O O . THR A 1 85 ? 4.934 -7.766 -2.967 1 95.56 85 THR A O 1
ATOM 645 N N . SER A 1 86 ? 2.703 -8.023 -3.027 1 95.56 86 SER A N 1
ATOM 646 C CA . SER A 1 86 ? 2.539 -6.996 -4.051 1 95.56 86 SER A CA 1
ATOM 647 C C . SER A 1 86 ? 3.08 -5.652 -3.574 1 95.56 86 SER A C 1
ATOM 649 O O . SER A 1 86 ? 3.715 -4.926 -4.344 1 95.56 86 SER A O 1
ATOM 651 N N . GLN A 1 87 ? 2.787 -5.359 -2.316 1 95.19 87 GLN A N 1
ATOM 652 C CA . GLN A 1 87 ? 3.355 -4.156 -1.722 1 95.19 87 GLN A CA 1
ATOM 653 C C . GLN A 1 87 ? 4.883 -4.199 -1.745 1 95.19 87 GLN A C 1
ATOM 655 O O . GLN A 1 87 ? 5.531 -3.195 -2.045 1 95.19 87 GLN A O 1
ATOM 660 N N . GLY A 1 88 ? 5.43 -5.344 -1.367 1 96.56 88 GLY A N 1
ATOM 661 C CA . GLY A 1 88 ? 6.875 -5.512 -1.424 1 96.56 88 GLY A CA 1
ATOM 662 C C . GLY A 1 88 ? 7.449 -5.262 -2.805 1 96.56 88 GLY A C 1
ATOM 663 O O . GLY A 1 88 ? 8.438 -4.539 -2.951 1 96.56 88 GLY A O 1
ATOM 664 N N . TYR A 1 89 ? 6.824 -5.844 -3.814 1 97.38 89 TYR A N 1
ATOM 665 C CA . TYR A 1 89 ? 7.246 -5.629 -5.191 1 97.38 89 TYR A CA 1
ATOM 666 C C . TYR A 1 89 ? 7.191 -4.148 -5.551 1 97.38 89 TYR A C 1
ATOM 668 O O . TYR A 1 89 ? 8.125 -3.615 -6.16 1 97.38 89 TYR A O 1
ATOM 676 N N . ALA A 1 90 ? 6.133 -3.51 -5.188 1 96.62 90 ALA A N 1
ATOM 677 C CA . ALA A 1 90 ? 5.992 -2.09 -5.5 1 96.62 90 ALA A CA 1
ATOM 678 C C . ALA A 1 90 ? 7.129 -1.278 -4.883 1 96.62 90 ALA A C 1
ATOM 680 O O . ALA A 1 90 ? 7.711 -0.414 -5.543 1 96.62 90 ALA A O 1
ATOM 681 N N . TRP A 1 91 ? 7.43 -1.553 -3.615 1 97 91 TRP A N 1
ATOM 682 C CA . TRP A 1 91 ? 8.5 -0.842 -2.928 1 97 91 TRP A CA 1
ATOM 683 C C . TRP A 1 91 ? 9.852 -1.105 -3.596 1 97 91 TRP A C 1
ATOM 685 O O . TRP A 1 91 ? 10.648 -0.186 -3.777 1 97 91 TRP A O 1
ATOM 695 N N . LEU A 1 92 ? 10.047 -2.322 -3.951 1 98.38 92 LEU A N 1
ATOM 696 C CA . LEU A 1 92 ? 11.336 -2.693 -4.527 1 98.38 92 LEU A CA 1
ATOM 697 C C . LEU A 1 92 ? 11.484 -2.127 -5.934 1 98.38 92 LEU A C 1
ATOM 699 O O . LEU A 1 92 ? 12.594 -1.762 -6.348 1 98.38 92 LEU A O 1
ATOM 703 N N . LEU A 1 93 ? 10.398 -2.082 -6.676 1 98.12 93 LEU A N 1
ATOM 704 C CA . LEU A 1 93 ? 10.445 -1.427 -7.977 1 98.12 93 LEU A CA 1
ATOM 705 C C . LEU A 1 93 ? 10.758 0.06 -7.828 1 98.12 93 LEU A C 1
ATOM 707 O O . LEU A 1 93 ? 11.508 0.626 -8.625 1 98.12 93 LEU A O 1
ATOM 711 N N . LYS A 1 94 ? 10.203 0.692 -6.824 1 97.88 94 LYS A N 1
ATOM 712 C CA . LYS A 1 94 ? 10.523 2.09 -6.547 1 97.88 94 LYS A CA 1
ATOM 713 C C . LYS A 1 94 ? 11.977 2.242 -6.105 1 97.88 94 LYS A C 1
ATOM 715 O O . LYS A 1 94 ? 12.609 3.262 -6.383 1 97.88 94 LYS A O 1
ATOM 720 N N . LEU A 1 95 ? 12.484 1.274 -5.395 1 98.12 95 LEU A N 1
ATOM 721 C CA . LEU A 1 95 ? 13.844 1.308 -4.867 1 98.12 95 LEU A CA 1
ATOM 722 C C . LEU A 1 95 ? 14.867 1.232 -5.996 1 98.12 95 LEU A C 1
ATOM 724 O O . LEU A 1 95 ? 15.883 1.935 -5.969 1 98.12 95 LEU A O 1
ATOM 728 N N . PHE A 1 96 ? 14.523 0.452 -7.082 1 98.38 96 PHE A N 1
ATOM 729 C CA . PHE A 1 96 ? 15.586 0.113 -8.023 1 98.38 96 PHE A CA 1
ATOM 730 C C . PHE A 1 96 ? 15.312 0.739 -9.391 1 98.38 96 PHE A C 1
ATOM 732 O O . PHE A 1 96 ? 16.219 0.852 -10.219 1 98.38 96 PHE A O 1
ATOM 739 N N . CYS A 1 97 ? 14.055 1.118 -9.664 1 98.19 97 CYS A N 1
ATOM 740 C CA . CYS A 1 97 ? 13.719 1.482 -11.031 1 98.19 97 CYS A CA 1
ATOM 741 C C . CYS A 1 97 ? 13.25 2.932 -11.109 1 98.19 97 CYS A C 1
ATOM 743 O O . CYS A 1 97 ? 12.414 3.363 -10.312 1 98.19 97 CYS A O 1
ATOM 745 N N . ASP A 1 98 ? 13.781 3.668 -12.016 1 97.38 98 ASP A N 1
ATOM 746 C CA . ASP A 1 98 ? 13.148 4.863 -12.555 1 97.38 98 ASP A CA 1
ATOM 747 C C . ASP A 1 98 ? 12.219 4.516 -13.719 1 97.38 98 ASP A C 1
ATOM 749 O O . ASP A 1 98 ? 12.32 3.43 -14.289 1 97.38 98 ASP A O 1
ATOM 753 N N . PRO A 1 99 ? 11.25 5.43 -14.008 1 96.38 99 PRO A N 1
ATOM 754 C CA . PRO A 1 99 ? 10.398 5.133 -15.164 1 96.38 99 PRO A CA 1
ATOM 755 C C . PRO A 1 99 ? 11.211 4.789 -16.422 1 96.38 99 PRO A C 1
ATOM 757 O O . PRO A 1 99 ? 12.148 5.512 -16.766 1 96.38 99 PRO A O 1
ATOM 760 N N . GLY A 1 100 ? 10.844 3.652 -17.047 1 94.88 100 GLY A N 1
ATOM 761 C CA . GLY A 1 100 ? 11.539 3.211 -18.234 1 94.88 100 GLY A CA 1
ATOM 762 C C . GLY A 1 100 ? 12.57 2.133 -17.969 1 94.88 100 GLY A C 1
ATOM 763 O O . GLY A 1 100 ? 12.977 1.416 -18.891 1 94.88 100 GLY A O 1
ATOM 764 N N . ASP A 1 101 ? 13.078 2.021 -16.734 1 97.69 101 ASP A N 1
ATOM 765 C CA . ASP A 1 101 ? 13.945 0.901 -16.375 1 97.69 101 ASP A CA 1
ATOM 766 C C . ASP A 1 101 ? 13.188 -0.423 -16.453 1 97.69 101 ASP A C 1
ATOM 768 O O . ASP A 1 101 ? 11.969 -0.439 -16.656 1 97.69 101 ASP A O 1
ATOM 772 N N . TYR A 1 102 ? 13.922 -1.554 -16.328 1 97.81 102 TYR A N 1
ATOM 773 C CA . TYR A 1 102 ? 13.227 -2.832 -16.422 1 97.81 102 TYR A CA 1
ATOM 774 C C . TYR A 1 102 ? 13.812 -3.846 -15.445 1 97.81 102 TYR A C 1
ATOM 776 O O . TYR A 1 102 ? 14.961 -3.703 -15.016 1 97.81 102 TYR A O 1
ATOM 784 N N . VAL A 1 103 ? 13.008 -4.82 -15.086 1 98.12 103 VAL A N 1
ATOM 785 C CA . VAL A 1 103 ? 13.438 -5.973 -14.297 1 98.12 103 VAL A CA 1
ATOM 786 C C . VAL A 1 103 ? 13.336 -7.242 -15.141 1 98.12 103 VAL A C 1
ATOM 788 O O . VAL A 1 103 ? 12.578 -7.285 -16.109 1 98.12 103 VAL A O 1
ATOM 791 N N . LEU A 1 104 ? 14.172 -8.242 -14.797 1 97.81 104 LEU A N 1
ATOM 792 C CA . LEU A 1 104 ? 14.125 -9.539 -15.453 1 97.81 104 LEU A CA 1
ATOM 793 C C . LEU A 1 104 ? 13.281 -10.523 -14.656 1 97.81 104 LEU A C 1
ATOM 795 O O . LEU A 1 104 ? 13.5 -10.703 -13.453 1 97.81 104 LEU A O 1
ATOM 799 N N . THR A 1 105 ? 12.312 -11.102 -15.266 1 97.38 105 THR A N 1
ATOM 800 C CA . THR A 1 105 ? 11.422 -12.062 -14.625 1 97.38 105 THR A CA 1
ATOM 801 C C . THR A 1 105 ? 11.398 -13.375 -15.391 1 97.38 105 THR A C 1
ATOM 803 O O . THR A 1 105 ? 11.695 -13.406 -16.594 1 97.38 105 THR A O 1
ATOM 806 N N . PRO A 1 106 ? 11.086 -14.461 -14.719 1 97 106 PRO A N 1
ATOM 807 C CA . PRO A 1 106 ? 11.047 -15.75 -15.414 1 97 106 PRO A CA 1
ATOM 808 C C . PRO A 1 106 ? 9.781 -15.93 -16.25 1 97 106 PRO A C 1
ATOM 810 O O . PRO A 1 106 ? 8.727 -15.383 -15.914 1 97 106 PRO A O 1
ATOM 813 N N . ARG A 1 107 ? 9.922 -16.703 -17.297 1 96.12 107 ARG A N 1
ATOM 814 C CA . ARG A 1 107 ? 8.805 -17.219 -18.078 1 96.12 107 ARG A CA 1
ATOM 815 C C . ARG A 1 107 ? 8.938 -18.734 -18.281 1 96.12 107 ARG A C 1
ATOM 817 O O . ARG A 1 107 ? 10.031 -19.234 -18.562 1 96.12 107 ARG A O 1
ATOM 824 N N . PRO A 1 108 ? 7.879 -19.609 -18.219 1 95.75 108 PRO A N 1
ATOM 825 C CA . PRO A 1 108 ? 6.562 -19.141 -17.766 1 95.75 108 PRO A CA 1
ATOM 826 C C . PRO A 1 108 ? 6.609 -18.484 -16.391 1 95.75 108 PRO A C 1
ATOM 828 O O . PRO A 1 108 ? 7.539 -18.734 -15.617 1 95.75 108 PRO A O 1
ATOM 831 N N . GLY A 1 109 ? 5.668 -17.594 -16.172 1 93.44 109 GLY A N 1
ATOM 832 C CA . GLY A 1 109 ? 5.742 -16.875 -14.914 1 93.44 109 GLY A CA 1
ATOM 833 C C . GLY A 1 109 ? 4.406 -16.297 -14.477 1 93.44 109 GLY A C 1
ATOM 834 O O . GLY A 1 109 ? 3.432 -16.328 -15.234 1 93.44 109 GLY A O 1
ATOM 835 N N . TYR A 1 110 ? 4.391 -15.797 -13.266 1 87.62 110 TYR A N 1
ATOM 836 C CA . TYR A 1 110 ? 3.24 -15.211 -12.586 1 87.62 110 TYR A CA 1
ATOM 837 C C . TYR A 1 110 ? 2.918 -13.828 -13.148 1 87.62 110 TYR A C 1
ATOM 839 O O . TYR A 1 110 ? 3.742 -12.922 -13.078 1 87.62 110 TYR A O 1
ATOM 847 N N . PRO A 1 111 ? 1.739 -13.602 -13.617 1 89.69 111 PRO A N 1
ATOM 848 C CA . PRO A 1 111 ? 1.401 -12.367 -14.328 1 89.69 111 PRO A CA 1
ATOM 849 C C . PRO A 1 111 ? 1.381 -11.148 -13.406 1 89.69 111 PRO A C 1
ATOM 851 O O . PRO A 1 111 ? 1.49 -10.008 -13.875 1 89.69 111 PRO A O 1
ATOM 854 N N . MET A 1 112 ? 1.247 -11.383 -12.164 1 90 112 MET A N 1
ATOM 855 C CA . MET A 1 112 ? 1.098 -10.281 -11.227 1 90 112 MET A CA 1
ATOM 856 C C . MET A 1 112 ? 2.332 -9.383 -11.234 1 90 112 MET A C 1
ATOM 858 O O . MET A 1 112 ? 2.225 -8.172 -11.07 1 90 112 MET A O 1
ATOM 862 N N . VAL A 1 113 ? 3.496 -9.898 -11.438 1 93.5 113 VAL A N 1
ATOM 863 C CA . VAL A 1 113 ? 4.727 -9.109 -11.453 1 93.5 113 VAL A CA 1
ATOM 864 C C . VAL A 1 113 ? 4.688 -8.117 -12.617 1 93.5 113 VAL A C 1
ATOM 866 O O . VAL A 1 113 ? 5.066 -6.953 -12.453 1 93.5 113 VAL A O 1
ATOM 869 N N . ASP A 1 114 ? 4.164 -8.578 -13.734 1 94.31 114 ASP A N 1
ATOM 870 C CA . ASP A 1 114 ? 4.031 -7.707 -14.898 1 94.31 114 ASP A CA 1
ATOM 871 C C . ASP A 1 114 ? 3.045 -6.574 -14.625 1 94.31 114 ASP A C 1
ATOM 873 O O . ASP A 1 114 ? 3.291 -5.426 -15 1 94.31 114 ASP A O 1
ATOM 877 N N . GLN A 1 115 ? 1.998 -6.977 -14.031 1 93.81 115 GLN A N 1
ATOM 878 C CA . GLN A 1 115 ? 0.971 -5.988 -13.727 1 93.81 115 GLN A CA 1
ATOM 879 C C . GLN A 1 115 ? 1.508 -4.91 -12.789 1 93.81 115 GLN A C 1
ATOM 881 O O . GLN A 1 115 ? 1.279 -3.719 -13.008 1 93.81 115 GLN A O 1
ATOM 886 N N . LEU A 1 116 ? 2.215 -5.289 -11.75 1 96.25 116 LEU A N 1
ATOM 887 C CA . LEU A 1 116 ? 2.783 -4.344 -10.789 1 96.25 116 LEU A CA 1
ATOM 888 C C . LEU A 1 116 ? 3.838 -3.467 -11.453 1 96.25 116 LEU A C 1
ATOM 890 O O . LEU A 1 116 ? 3.928 -2.271 -11.164 1 96.25 116 LEU A O 1
ATOM 894 N N . ALA A 1 117 ? 4.645 -4.094 -12.328 1 96.81 117 ALA A N 1
ATOM 895 C CA . ALA A 1 117 ? 5.641 -3.324 -13.07 1 96.81 117 ALA A CA 1
ATOM 896 C C . ALA A 1 117 ? 4.98 -2.227 -13.898 1 96.81 117 ALA A C 1
ATOM 898 O O . ALA A 1 117 ? 5.426 -1.077 -13.891 1 96.81 117 ALA A O 1
ATOM 899 N N . MET A 1 118 ? 3.904 -2.588 -14.516 1 95.88 118 MET A N 1
ATOM 900 C CA . MET A 1 118 ? 3.176 -1.621 -15.336 1 95.88 118 MET A CA 1
ATOM 901 C C . MET A 1 118 ? 2.646 -0.474 -14.477 1 95.88 118 MET A C 1
ATOM 903 O O . MET A 1 118 ? 2.791 0.694 -14.844 1 95.88 118 MET A O 1
ATOM 907 N N . LEU A 1 119 ? 2.096 -0.758 -13.391 1 96.81 119 LEU A N 1
ATOM 908 C CA . LEU A 1 119 ? 1.535 0.245 -12.492 1 96.81 119 LEU A CA 1
ATOM 909 C C . LEU A 1 119 ? 2.627 1.162 -11.953 1 96.81 119 LEU A C 1
ATOM 911 O O . LEU A 1 119 ? 2.373 2.332 -11.656 1 96.81 119 LEU A O 1
ATOM 915 N N . GLU A 1 120 ? 3.852 0.639 -11.836 1 97.06 120 GLU A N 1
ATOM 916 C CA . GLU A 1 120 ? 4.977 1.41 -11.312 1 97.06 120 GLU A CA 1
ATOM 917 C C . GLU A 1 120 ? 5.789 2.033 -12.445 1 97.06 120 GLU A C 1
ATOM 919 O O . GLU A 1 120 ? 6.875 2.572 -12.211 1 97.06 120 GLU A O 1
ATOM 924 N N . ALA A 1 121 ? 5.297 1.924 -13.711 1 96.75 121 ALA A N 1
ATOM 925 C CA . ALA A 1 121 ? 5.93 2.471 -14.906 1 96.75 121 ALA A CA 1
ATOM 926 C C . ALA A 1 121 ? 7.309 1.854 -15.125 1 96.75 121 ALA A C 1
ATOM 928 O O . ALA A 1 121 ? 8.258 2.553 -15.492 1 96.75 121 ALA A O 1
ATOM 929 N N . VAL A 1 122 ? 7.418 0.604 -14.844 1 97.38 122 VAL A N 1
ATOM 930 C CA . VAL A 1 122 ? 8.633 -0.191 -15.023 1 97.38 122 VAL A CA 1
ATOM 931 C C . VAL A 1 122 ? 8.414 -1.223 -16.125 1 97.38 122 VAL A C 1
ATOM 933 O O . VAL A 1 122 ? 7.312 -1.766 -16.266 1 97.38 122 VAL A O 1
ATOM 936 N N . GLU A 1 123 ? 9.375 -1.46 -16.922 1 97.31 123 GLU A N 1
ATOM 937 C CA . GLU A 1 123 ? 9.297 -2.48 -17.953 1 97.31 123 GLU A CA 1
ATOM 938 C C . GLU A 1 123 ? 9.75 -3.84 -17.438 1 97.31 123 GLU A C 1
ATOM 940 O O . GLU A 1 123 ? 10.352 -3.93 -16.359 1 97.31 123 GLU A O 1
ATOM 945 N N . VAL A 1 124 ? 9.336 -4.895 -18.203 1 97 124 VAL A N 1
ATOM 946 C CA . VAL A 1 124 ? 9.727 -6.254 -17.828 1 97 124 VAL A CA 1
ATOM 947 C C . VAL A 1 124 ? 10.367 -6.945 -19.031 1 97 124 VAL A C 1
ATOM 949 O O . VAL A 1 124 ? 9.914 -6.777 -20.172 1 97 124 VAL A O 1
ATOM 952 N N . ASP A 1 125 ? 11.469 -7.523 -18.828 1 96.94 125 ASP A N 1
ATOM 953 C CA . ASP A 1 125 ? 12.055 -8.492 -19.75 1 96.94 125 ASP A CA 1
ATOM 954 C C . ASP A 1 125 ? 12.117 -9.875 -19.125 1 96.94 125 ASP A C 1
ATOM 956 O O . ASP A 1 125 ? 11.773 -10.047 -17.953 1 96.94 125 ASP A O 1
ATOM 960 N N . ASN A 1 126 ? 12.531 -10.883 -19.953 1 96.12 126 ASN A N 1
ATOM 961 C CA . ASN A 1 126 ? 12.32 -12.234 -19.438 1 96.12 126 ASN A CA 1
ATOM 962 C C . ASN A 1 126 ? 13.555 -13.109 -19.641 1 96.12 126 ASN A C 1
ATOM 964 O O . ASN A 1 126 ? 14.336 -12.883 -20.562 1 96.12 126 ASN A O 1
ATOM 968 N N . TYR A 1 127 ? 13.719 -14 -18.734 1 96.25 127 TYR A N 1
ATOM 969 C CA . TYR A 1 127 ? 14.539 -15.195 -18.953 1 96.25 127 TYR A CA 1
ATOM 970 C C . TYR A 1 127 ? 13.688 -16.453 -18.891 1 96.25 127 TYR A C 1
ATOM 972 O O . TYR A 1 127 ? 12.555 -16.422 -18.406 1 96.25 127 TYR A O 1
ATOM 980 N N . PHE A 1 128 ? 14.25 -17.594 -19.344 1 96.31 128 PHE A N 1
ATOM 981 C CA . PHE A 1 128 ? 13.289 -18.641 -19.672 1 96.31 128 PHE A CA 1
ATOM 982 C C . PHE A 1 128 ? 13.617 -19.922 -18.938 1 96.31 128 PHE A C 1
ATOM 984 O O . PHE A 1 128 ? 14.773 -20.188 -18.625 1 96.31 128 PHE A O 1
ATOM 991 N N . LEU A 1 129 ? 12.547 -20.625 -18.594 1 96.38 129 LEU A N 1
ATOM 992 C CA . LEU A 1 129 ? 12.609 -22.031 -18.203 1 96.38 129 LEU A CA 1
ATOM 993 C C . LEU A 1 129 ? 12.211 -22.938 -19.359 1 96.38 129 LEU A C 1
ATOM 995 O O . LEU A 1 129 ? 11.344 -22.578 -20.156 1 96.38 129 LEU A O 1
ATOM 999 N N . SER A 1 130 ? 12.859 -24.062 -19.391 1 94.12 130 SER A N 1
ATOM 1000 C CA . SER A 1 130 ? 12.523 -25.062 -20.406 1 94.12 130 SER A CA 1
ATOM 1001 C C . SER A 1 130 ? 12.25 -26.422 -19.781 1 94.12 130 SER A C 1
ATOM 1003 O O . SER A 1 130 ? 12.781 -26.734 -18.703 1 94.12 130 SER A O 1
ATOM 1005 N N . TRP A 1 131 ? 11.406 -27.141 -20.438 1 94.5 131 TRP A N 1
ATOM 1006 C CA . TRP A 1 131 ? 11.031 -28.453 -19.938 1 94.5 131 TRP A CA 1
ATOM 1007 C C . TRP A 1 131 ? 11.875 -29.547 -20.594 1 94.5 131 TRP A C 1
ATOM 1009 O O . TRP A 1 131 ? 11.945 -29.625 -21.828 1 94.5 131 TRP A O 1
ATOM 1019 N N . ASP A 1 132 ? 12.594 -30.344 -19.891 1 91.5 132 ASP A N 1
ATOM 1020 C CA . ASP A 1 132 ? 13.305 -31.547 -20.297 1 91.5 132 ASP A CA 1
ATOM 1021 C C . ASP A 1 132 ? 13.195 -32.625 -19.234 1 91.5 132 ASP A C 1
ATOM 1023 O O . ASP A 1 132 ? 14.203 -33.062 -18.656 1 91.5 132 ASP A O 1
ATOM 1027 N N . GLY A 1 133 ? 11.875 -33.125 -19.047 1 90.25 133 GLY A N 1
ATOM 1028 C CA . GLY A 1 133 ? 11.594 -34.062 -17.953 1 90.25 133 GLY A CA 1
ATOM 1029 C C . GLY A 1 133 ? 11.398 -33.375 -16.625 1 90.25 133 GLY A C 1
ATOM 1030 O O . GLY A 1 133 ? 10.758 -33.938 -15.719 1 90.25 133 GLY A O 1
ATOM 1031 N N . ALA A 1 134 ? 11.961 -32.156 -16.547 1 92.19 134 ALA A N 1
ATOM 1032 C CA . ALA A 1 134 ? 11.789 -31.203 -15.445 1 92.19 134 ALA A CA 1
ATOM 1033 C C . ALA A 1 134 ? 11.961 -29.766 -15.938 1 92.19 134 ALA A C 1
ATOM 1035 O O . ALA A 1 134 ? 12.453 -29.531 -17.047 1 92.19 134 ALA A O 1
ATOM 1036 N N . TRP A 1 135 ? 11.406 -28.859 -15.258 1 95.06 135 TRP A N 1
ATOM 1037 C CA . TRP A 1 135 ? 11.609 -27.453 -15.625 1 95.06 135 TRP A CA 1
ATOM 1038 C C . TRP A 1 135 ? 12.992 -26.969 -15.188 1 95.06 135 TRP A C 1
ATOM 1040 O O . TRP A 1 135 ? 13.352 -27.094 -14.016 1 95.06 135 TRP A O 1
ATOM 1050 N N . LEU A 1 136 ? 13.766 -26.422 -16.125 1 94.62 136 LEU A N 1
ATOM 1051 C CA . LEU A 1 136 ? 15.125 -25.953 -15.844 1 94.62 136 LEU A CA 1
ATOM 1052 C C . LEU A 1 136 ? 15.297 -24.5 -16.281 1 94.62 136 LEU A C 1
ATOM 1054 O O . LEU A 1 136 ? 14.844 -24.125 -17.359 1 94.62 136 LEU A O 1
ATOM 1058 N N . THR A 1 137 ? 15.891 -23.75 -15.43 1 94.94 137 THR A N 1
ATOM 1059 C CA . THR A 1 137 ? 16.219 -22.375 -15.797 1 94.94 137 THR A CA 1
ATOM 1060 C C . THR A 1 137 ? 17.422 -22.328 -16.734 1 94.94 137 THR A C 1
ATOM 1062 O O . THR A 1 137 ? 18.438 -22.984 -16.484 1 94.94 137 THR A O 1
ATOM 1065 N N . ASP A 1 138 ? 17.359 -21.594 -17.766 1 92.81 138 ASP A N 1
ATOM 1066 C CA . ASP A 1 138 ? 18.453 -21.422 -18.703 1 92.81 138 ASP A CA 1
ATOM 1067 C C . ASP A 1 138 ? 19.438 -20.359 -18.203 1 92.81 138 ASP A C 1
ATOM 1069 O O . ASP A 1 138 ? 19.422 -19.219 -18.688 1 92.81 138 ASP A O 1
ATOM 1073 N N . VAL A 1 139 ? 20.406 -20.734 -17.406 1 95.75 139 VAL A N 1
ATOM 1074 C CA . VAL A 1 139 ? 21.375 -19.828 -16.812 1 95.75 139 VAL A CA 1
ATOM 1075 C C . VAL A 1 139 ? 22.297 -19.25 -17.891 1 95.75 139 VAL A C 1
ATOM 1077 O O . VAL A 1 139 ? 22.75 -18.109 -17.781 1 95.75 139 VAL A O 1
ATOM 1080 N N . GLY A 1 140 ? 22.531 -20.078 -18.953 1 95 140 GLY A N 1
ATOM 1081 C CA . GLY A 1 140 ? 23.312 -19.594 -20.078 1 95 140 GLY A CA 1
ATOM 1082 C C . GLY A 1 140 ? 22.656 -18.422 -20.781 1 95 140 GLY A C 1
ATOM 1083 O O . GLY A 1 140 ? 23.328 -17.438 -21.109 1 95 140 GLY A O 1
ATOM 1084 N N . GLN A 1 141 ? 21.422 -18.547 -20.984 1 94.5 141 GLN A N 1
ATOM 1085 C CA . GLN A 1 141 ? 20.688 -17.453 -21.594 1 94.5 141 GLN A CA 1
ATOM 1086 C C . GLN A 1 141 ? 20.688 -16.203 -20.719 1 94.5 141 GLN A C 1
ATOM 1088 O O . GLN A 1 141 ? 20.781 -15.086 -21.203 1 94.5 141 GLN A O 1
ATOM 1093 N N . LEU A 1 142 ? 20.5 -16.422 -19.469 1 96.69 142 LEU A N 1
ATOM 1094 C CA . LEU A 1 142 ? 20.547 -15.312 -18.516 1 96.69 142 LEU A CA 1
ATOM 1095 C C . LEU A 1 142 ? 21.891 -14.594 -18.594 1 96.69 142 LEU A C 1
ATOM 1097 O O . LEU A 1 142 ? 21.938 -13.359 -18.594 1 96.69 142 LEU A O 1
ATOM 1101 N N . ARG A 1 143 ? 22.938 -15.352 -18.672 1 97.12 143 ARG A N 1
ATOM 1102 C CA . ARG A 1 143 ? 24.281 -14.781 -18.797 1 97.12 143 ARG A CA 1
ATOM 1103 C C . ARG A 1 143 ? 24.375 -13.906 -20.047 1 97.12 143 ARG A C 1
ATOM 1105 O O . ARG A 1 143 ? 24.875 -12.781 -19.984 1 97.12 143 ARG A O 1
ATOM 1112 N N . GLN A 1 144 ? 23.922 -14.43 -21.125 1 96.94 144 GLN A N 1
ATOM 1113 C CA . GLN A 1 144 ? 23.953 -13.688 -22.375 1 96.94 144 GLN A CA 1
ATOM 1114 C C . GLN A 1 144 ? 23.188 -12.375 -22.266 1 96.94 144 GLN A C 1
ATOM 1116 O O . GLN A 1 144 ? 23.641 -11.344 -22.766 1 96.94 144 GLN A O 1
ATOM 1121 N N . HIS A 1 145 ? 22.062 -12.477 -21.641 1 96.38 145 HIS A N 1
ATOM 1122 C CA . HIS A 1 145 ? 21.25 -11.281 -21.438 1 96.38 145 HIS A CA 1
ATOM 1123 C C . HIS A 1 145 ? 22 -10.227 -20.641 1 96.38 145 HIS A C 1
ATOM 1125 O O . HIS A 1 145 ? 22.031 -9.055 -21.016 1 96.38 145 HIS A O 1
ATOM 1131 N N . LEU A 1 146 ? 22.656 -10.617 -19.547 1 96.56 146 LEU A N 1
ATOM 1132 C CA . LEU A 1 146 ? 23.312 -9.695 -18.625 1 96.56 146 LEU A CA 1
ATOM 1133 C C . LEU A 1 146 ? 24.578 -9.125 -19.25 1 96.56 146 LEU A C 1
ATOM 1135 O O . LEU A 1 146 ? 25.078 -8.086 -18.812 1 96.56 146 LEU A O 1
ATOM 1139 N N . GLN A 1 147 ? 25.109 -9.797 -20.266 1 96.19 147 GLN A N 1
ATOM 1140 C CA . GLN A 1 147 ? 26.297 -9.32 -20.969 1 96.19 147 GLN A CA 1
ATOM 1141 C C . GLN A 1 147 ? 25.953 -8.148 -21.891 1 96.19 147 GLN A C 1
ATOM 1143 O O . GLN A 1 147 ? 26.812 -7.332 -22.203 1 96.19 147 GLN A O 1
ATOM 1148 N N . THR A 1 148 ? 24.672 -8.094 -22.312 1 95.31 148 THR A N 1
ATOM 1149 C CA . THR A 1 148 ? 24.297 -7.098 -23.312 1 95.31 148 THR A CA 1
ATOM 1150 C C . THR A 1 148 ? 23.438 -6.004 -22.688 1 95.31 148 THR A C 1
ATOM 1152 O O . THR A 1 148 ? 23.297 -4.918 -23.25 1 95.31 148 THR A O 1
ATOM 1155 N N . SER A 1 149 ? 22.828 -6.281 -21.641 1 94 149 SER A N 1
ATOM 1156 C CA . SER A 1 149 ? 21.938 -5.336 -20.969 1 94 149 SER A CA 1
ATOM 1157 C C . SER A 1 149 ? 21.984 -5.5 -19.453 1 94 149 SER A C 1
ATOM 1159 O O . SER A 1 149 ? 22.375 -6.559 -18.953 1 94 149 SER A O 1
ATOM 1161 N N . THR A 1 150 ? 21.672 -4.387 -18.828 1 93.25 150 THR A N 1
ATOM 1162 C CA . THR A 1 150 ? 21.719 -4.426 -17.375 1 93.25 150 THR A CA 1
ATOM 1163 C C . THR A 1 150 ? 20.328 -4.16 -16.781 1 93.25 150 THR A C 1
ATOM 1165 O O . THR A 1 150 ? 19.859 -3.02 -16.781 1 93.25 150 THR A O 1
ATOM 1168 N N . PRO A 1 151 ? 19.672 -5.227 -16.312 1 97.62 151 PRO A N 1
ATOM 1169 C CA . PRO A 1 151 ? 18.406 -5.016 -15.609 1 97.62 151 PRO A CA 1
ATOM 1170 C C . PRO A 1 151 ? 18.594 -4.348 -14.25 1 97.62 151 PRO A C 1
ATOM 1172 O O . PRO A 1 151 ? 19.672 -4.41 -13.664 1 97.62 151 PRO A O 1
ATOM 1175 N N . SER A 1 152 ? 17.516 -3.688 -13.773 1 98.31 152 SER A N 1
ATOM 1176 C CA . SER A 1 152 ? 17.547 -3.049 -12.461 1 98.31 152 SER A CA 1
ATOM 1177 C C . SER A 1 152 ? 17.5 -4.086 -11.344 1 98.31 152 SER A C 1
ATOM 1179 O O . SER A 1 152 ? 17.953 -3.824 -10.234 1 98.31 152 SER A O 1
ATOM 1181 N N . ALA A 1 153 ? 16.906 -5.23 -11.594 1 98.56 153 ALA A N 1
ATOM 1182 C CA . ALA A 1 153 ? 16.844 -6.344 -10.648 1 98.56 153 ALA A CA 1
ATOM 1183 C C . ALA A 1 153 ? 16.484 -7.645 -11.367 1 98.56 153 ALA A C 1
ATOM 1185 O O . ALA A 1 153 ? 15.945 -7.625 -12.477 1 98.56 153 ALA A O 1
ATOM 1186 N N . LEU A 1 154 ? 16.891 -8.734 -10.773 1 98.31 154 LEU A N 1
ATOM 1187 C CA . LEU A 1 154 ? 16.484 -10.062 -11.219 1 98.31 154 LEU A CA 1
ATOM 1188 C C . LEU A 1 154 ? 15.461 -10.664 -10.266 1 98.31 154 LEU A C 1
ATOM 1190 O O . LEU A 1 154 ? 15.727 -10.805 -9.07 1 98.31 154 LEU A O 1
ATOM 1194 N N . VAL A 1 155 ? 14.289 -11.016 -10.781 1 98.38 155 VAL A N 1
ATOM 1195 C CA . VAL A 1 155 ? 13.242 -11.664 -9.992 1 98.38 155 VAL A CA 1
ATOM 1196 C C . VAL A 1 155 ? 13.344 -13.18 -10.141 1 98.38 155 VAL A C 1
ATOM 1198 O O . VAL A 1 155 ? 13.406 -13.695 -11.258 1 98.38 155 VAL A O 1
ATOM 1201 N N . VAL A 1 156 ? 13.383 -13.852 -9.039 1 98.06 156 VAL A N 1
ATOM 1202 C CA . VAL A 1 156 ? 13.375 -15.312 -9.016 1 98.06 156 VAL A CA 1
ATOM 1203 C C . VAL A 1 156 ? 12.18 -15.805 -8.203 1 98.06 156 VAL A C 1
ATOM 1205 O O . VAL A 1 156 ? 11.969 -15.375 -7.066 1 9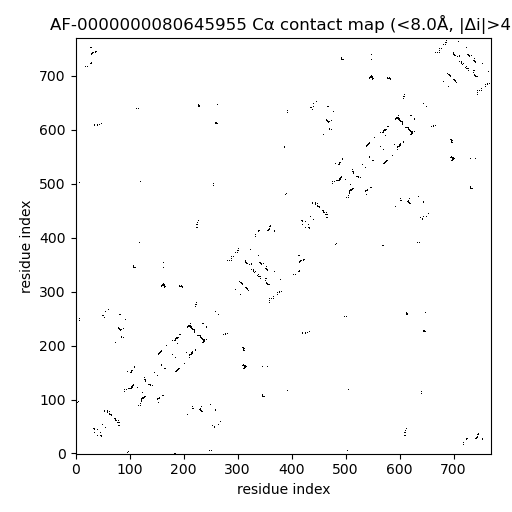8.06 156 VAL A O 1
ATOM 1208 N N . ILE A 1 157 ? 11.383 -16.594 -8.789 1 97.88 157 ILE A N 1
ATOM 1209 C CA . ILE A 1 157 ? 10.242 -17.203 -8.117 1 97.88 157 ILE A CA 1
ATOM 1210 C C . ILE A 1 157 ? 10.555 -18.672 -7.789 1 97.88 157 ILE A C 1
ATOM 1212 O O . ILE A 1 157 ? 10.742 -19.484 -8.688 1 97.88 157 ILE A O 1
ATOM 1216 N N . ASN A 1 158 ? 10.594 -18.984 -6.449 1 98 158 ASN A N 1
ATOM 1217 C CA . ASN A 1 158 ? 11.109 -20.266 -5.965 1 98 158 ASN A CA 1
ATOM 1218 C C . ASN A 1 158 ? 10.203 -20.859 -4.883 1 98 158 ASN A C 1
ATOM 1220 O O . ASN A 1 158 ? 10.273 -20.453 -3.723 1 98 158 ASN A O 1
ATOM 1224 N N . PRO A 1 159 ? 9.398 -21.969 -5.234 1 97.88 159 PRO A N 1
ATOM 1225 C CA . PRO A 1 159 ? 9.305 -22.562 -6.57 1 97.88 159 PRO A CA 1
ATOM 1226 C C . PRO A 1 159 ? 8.578 -21.672 -7.566 1 97.88 159 PRO A C 1
ATOM 1228 O O . PRO A 1 159 ? 7.789 -20.812 -7.164 1 97.88 159 PRO A O 1
ATOM 1231 N N . ASN A 1 160 ? 8.906 -21.891 -8.797 1 97.56 160 ASN A N 1
ATOM 1232 C CA . ASN A 1 160 ? 8.305 -21.094 -9.867 1 97.56 160 ASN A CA 1
ATOM 1233 C C . ASN A 1 160 ? 6.793 -21.297 -9.938 1 97.56 160 ASN A C 1
ATOM 1235 O O . ASN A 1 160 ? 6.305 -22.406 -9.727 1 97.56 160 ASN A O 1
ATOM 1239 N N . ASN A 1 161 ? 6.043 -20.312 -10.117 1 95.88 161 ASN A N 1
ATOM 1240 C CA . ASN A 1 161 ? 4.629 -20.312 -10.492 1 95.88 161 ASN A CA 1
ATOM 1241 C C . ASN A 1 161 ? 4.426 -19.922 -11.945 1 95.88 161 ASN A C 1
ATOM 1243 O O . ASN A 1 161 ? 4.785 -18.812 -12.344 1 95.88 161 ASN A O 1
ATOM 1247 N N . PRO A 1 162 ? 3.988 -20.828 -12.758 1 95.69 162 PRO A N 1
ATOM 1248 C CA . PRO A 1 162 ? 3.094 -21.922 -12.391 1 95.69 162 PRO A CA 1
ATOM 1249 C C . PRO A 1 162 ? 3.777 -23.281 -12.4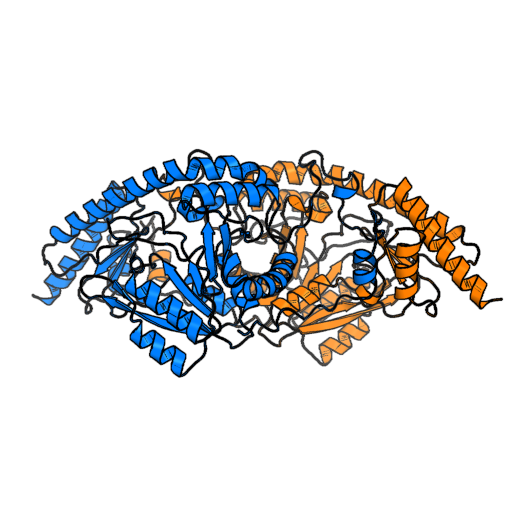69 1 95.69 162 PRO A C 1
ATOM 1251 O O . PRO A 1 162 ? 3.139 -24.312 -12.227 1 95.69 162 PRO A O 1
ATOM 1254 N N . THR A 1 163 ? 5.066 -23.375 -12.766 1 96.62 163 THR A N 1
ATOM 1255 C CA . THR A 1 163 ? 5.68 -24.656 -13.109 1 96.62 163 THR A CA 1
ATOM 1256 C C . THR A 1 163 ? 5.848 -25.531 -11.859 1 96.62 163 THR A C 1
ATOM 1258 O O . THR A 1 163 ? 5.969 -26.75 -11.969 1 96.62 163 THR A O 1
ATOM 1261 N N . GLY A 1 164 ? 5.953 -24.828 -10.734 1 97.44 164 GLY A N 1
ATOM 1262 C CA . GLY A 1 164 ? 6.156 -25.547 -9.492 1 97.44 164 GLY A CA 1
ATOM 1263 C C . GLY A 1 164 ? 7.582 -26.047 -9.312 1 97.44 164 GLY A C 1
ATOM 1264 O O . GLY A 1 164 ? 7.863 -26.844 -8.422 1 97.44 164 GLY A O 1
ATOM 1265 N N . SER A 1 165 ? 8.531 -25.594 -10.109 1 97.19 165 SER A N 1
ATOM 1266 C CA . SER A 1 165 ? 9.906 -26.078 -10.055 1 97.19 165 SER A CA 1
ATOM 1267 C C . SER A 1 165 ? 10.734 -25.297 -9.047 1 97.19 165 SER A C 1
ATOM 1269 O O . SER A 1 165 ? 10.672 -24.062 -9.008 1 97.19 165 SER A O 1
ATOM 1271 N N . TYR A 1 166 ? 11.484 -25.984 -8.195 1 97.88 166 TYR A N 1
ATOM 1272 C CA . TYR A 1 166 ? 12.477 -25.359 -7.32 1 97.88 166 TYR A CA 1
ATOM 1273 C C . TYR A 1 166 ? 13.766 -25.078 -8.078 1 97.88 166 TYR A C 1
ATOM 1275 O O . TYR A 1 166 ? 14.055 -25.719 -9.086 1 97.88 166 TYR A O 1
ATOM 1283 N N . LEU A 1 167 ? 14.461 -24.125 -7.566 1 96.81 167 LEU A N 1
ATOM 1284 C CA . LEU A 1 167 ? 15.805 -23.859 -8.094 1 96.81 167 LEU A CA 1
ATOM 1285 C C . LEU A 1 167 ? 16.75 -25.016 -7.75 1 96.81 167 LEU A C 1
ATOM 1287 O O . LEU A 1 167 ? 16.922 -25.344 -6.574 1 96.81 167 LEU A O 1
ATOM 1291 N N . ARG A 1 168 ? 17.328 -25.547 -8.766 1 95.5 168 ARG A N 1
ATOM 1292 C CA . ARG A 1 168 ? 18.344 -26.562 -8.523 1 95.5 168 ARG A CA 1
ATOM 1293 C C . ARG A 1 168 ? 19.625 -25.938 -7.984 1 95.5 168 ARG A C 1
ATOM 1295 O O . ARG A 1 168 ? 19.875 -24.734 -8.188 1 95.5 168 ARG A O 1
ATOM 1302 N N . PRO A 1 169 ? 20.469 -26.75 -7.312 1 96.56 169 PRO A N 1
ATOM 1303 C CA . PRO A 1 169 ? 21.703 -26.188 -6.719 1 96.56 169 PRO A CA 1
ATOM 1304 C C . PRO A 1 169 ? 22.578 -25.469 -7.738 1 96.56 169 PRO A C 1
ATOM 1306 O O . PRO A 1 169 ? 23.062 -24.375 -7.473 1 96.56 169 PRO A O 1
ATOM 1309 N N . ASP A 1 170 ? 22.734 -26.047 -8.898 1 96 170 ASP A N 1
ATOM 1310 C CA . ASP A 1 170 ? 23.578 -25.453 -9.922 1 96 170 ASP A CA 1
ATOM 1311 C C . ASP A 1 170 ? 22.953 -24.188 -10.484 1 96 170 ASP A C 1
ATOM 1313 O O . ASP A 1 170 ? 23.656 -23.219 -10.797 1 96 170 ASP A O 1
ATOM 1317 N N . GLU A 1 171 ? 21.656 -24.219 -10.68 1 96.62 171 GLU A N 1
ATOM 1318 C CA . GLU A 1 171 ? 20.953 -23.031 -11.141 1 96.62 171 GLU A CA 1
ATOM 1319 C C . GLU A 1 171 ? 21.094 -21.875 -10.141 1 96.62 171 GLU A C 1
ATOM 1321 O O . GLU A 1 171 ? 21.375 -20.75 -10.531 1 96.62 171 GLU A O 1
ATOM 1326 N N . ARG A 1 172 ? 20.844 -22.188 -8.891 1 97.5 172 ARG A N 1
ATOM 1327 C CA . ARG A 1 172 ? 20.969 -21.188 -7.832 1 97.5 172 ARG A CA 1
ATOM 1328 C C . ARG A 1 172 ? 22.359 -20.578 -7.805 1 97.5 172 ARG A C 1
ATOM 1330 O O . ARG A 1 172 ? 22.516 -19.359 -7.77 1 97.5 172 ARG A O 1
ATOM 1337 N N . ALA A 1 173 ? 23.375 -21.469 -7.793 1 97.56 173 ALA A N 1
ATOM 1338 C CA . ALA A 1 173 ? 24.766 -21.016 -7.754 1 97.56 173 ALA A CA 1
ATOM 1339 C C . ALA A 1 173 ? 25.078 -20.125 -8.953 1 97.56 173 ALA A C 1
ATOM 1341 O O . ALA A 1 173 ? 25.734 -19.094 -8.805 1 97.56 173 ALA A O 1
ATOM 1342 N N . GLY A 1 174 ? 24.672 -20.562 -10.117 1 97.62 174 GLY A N 1
ATOM 1343 C CA . GLY A 1 174 ? 24.906 -19.797 -11.336 1 97.62 174 GLY A CA 1
ATOM 1344 C C . GLY A 1 174 ? 24.234 -18.438 -11.312 1 97.62 174 GLY A C 1
ATOM 1345 O O . GLY A 1 174 ? 24.859 -17.438 -11.672 1 97.62 174 GLY A O 1
ATOM 1346 N N . MET A 1 175 ? 22.984 -18.375 -10.875 1 97.75 175 MET A N 1
ATOM 1347 C CA . MET A 1 175 ? 22.234 -17.125 -10.828 1 97.75 175 MET A CA 1
ATOM 1348 C C . MET A 1 175 ? 22.844 -16.156 -9.828 1 97.75 175 MET A C 1
ATOM 1350 O O . MET A 1 175 ? 23 -14.969 -10.125 1 97.75 175 MET A O 1
ATOM 1354 N N . VAL A 1 176 ? 23.188 -16.641 -8.633 1 98.38 176 VAL A N 1
ATOM 1355 C CA . VAL A 1 176 ? 23.797 -15.805 -7.598 1 98.38 176 VAL A CA 1
ATOM 1356 C C . VAL A 1 176 ? 25.125 -15.258 -8.094 1 98.38 176 VAL A C 1
ATOM 1358 O O . VAL A 1 176 ? 25.422 -14.07 -7.922 1 98.38 176 VAL A O 1
ATOM 1361 N N . GLN A 1 177 ? 25.906 -16.125 -8.766 1 98.25 177 GLN A N 1
ATOM 1362 C CA . GLN A 1 177 ? 27.203 -15.703 -9.297 1 98.25 177 GLN A CA 1
ATOM 1363 C C . GLN A 1 177 ? 27.031 -14.625 -10.359 1 98.25 177 GLN A C 1
ATOM 1365 O O . GLN A 1 177 ? 27.766 -13.641 -10.383 1 98.25 177 GLN A O 1
ATOM 1370 N N . LEU A 1 178 ? 26.109 -14.805 -11.258 1 98.12 178 LEU A N 1
ATOM 1371 C CA . LEU A 1 178 ? 25.859 -13.82 -12.305 1 98.12 178 LEU A CA 1
ATOM 1372 C C . LEU A 1 178 ? 25.438 -12.484 -11.695 1 98.12 178 LEU A C 1
ATOM 1374 O O . LEU A 1 178 ? 25.922 -11.43 -12.109 1 98.12 178 LEU A O 1
ATOM 1378 N N . CYS A 1 179 ? 24.516 -12.523 -10.711 1 98 179 CYS A N 1
ATOM 1379 C CA . CYS A 1 179 ? 24.062 -11.305 -10.055 1 98 179 CYS A CA 1
ATOM 1380 C C . CYS A 1 179 ? 25.219 -10.594 -9.367 1 98 179 CYS A C 1
ATOM 1382 O O . CYS A 1 179 ? 25.297 -9.359 -9.375 1 98 179 CYS A O 1
ATOM 1384 N N . HIS A 1 180 ? 26.078 -11.375 -8.781 1 97.75 180 HIS A N 1
ATOM 1385 C CA . HIS A 1 180 ? 27.281 -10.82 -8.164 1 97.75 180 HIS A CA 1
ATOM 1386 C C . HIS A 1 180 ? 28.172 -10.156 -9.203 1 97.75 180 HIS A C 1
ATOM 1388 O O . HIS A 1 180 ? 28.578 -9 -9.031 1 97.75 180 HIS A O 1
ATOM 1394 N N . ASP A 1 181 ? 28.453 -10.898 -10.25 1 97.38 181 ASP A N 1
ATOM 1395 C CA . ASP A 1 181 ? 29.391 -10.43 -11.273 1 97.38 181 ASP A CA 1
ATOM 1396 C C . ASP A 1 181 ? 28.891 -9.156 -11.945 1 97.38 181 ASP A C 1
ATOM 1398 O O . ASP A 1 181 ? 29.672 -8.266 -12.273 1 97.38 181 ASP A O 1
ATOM 1402 N N . PHE A 1 182 ? 27.609 -9.047 -12.148 1 97.31 182 PHE A N 1
ATOM 1403 C CA . PHE A 1 182 ? 27.047 -7.941 -12.914 1 97.31 182 PHE A CA 1
ATOM 1404 C C . PHE A 1 182 ? 26.422 -6.902 -11.992 1 97.31 182 PHE A C 1
ATOM 1406 O O . PHE A 1 182 ? 25.828 -5.934 -12.453 1 97.31 182 PHE A O 1
ATOM 1413 N N . SER A 1 183 ? 26.5 -7.078 -10.672 1 96.94 183 SER A N 1
ATOM 1414 C CA . SER A 1 183 ? 26 -6.164 -9.656 1 96.94 183 SER A CA 1
ATOM 1415 C C . SER A 1 183 ? 24.5 -5.93 -9.805 1 96.94 183 SER A C 1
ATOM 1417 O O . SER A 1 183 ? 24.047 -4.785 -9.805 1 96.94 183 SER A O 1
ATOM 1419 N N . VAL A 1 184 ? 23.75 -6.984 -9.961 1 98.06 184 VAL A N 1
ATOM 1420 C CA . VAL A 1 184 ? 22.297 -6.949 -10.07 1 98.06 184 VAL A CA 1
ATOM 1421 C C . VAL A 1 184 ? 21.672 -7.5 -8.797 1 98.06 184 VAL A C 1
ATOM 1423 O O . VAL A 1 184 ? 22 -8.602 -8.359 1 98.06 184 VAL A O 1
ATOM 1426 N N . PRO A 1 185 ? 20.812 -6.703 -8.125 1 98.69 185 PRO A N 1
ATOM 1427 C CA . PRO A 1 185 ? 20.156 -7.246 -6.941 1 98.69 185 PRO A CA 1
ATOM 1428 C C . PRO A 1 185 ? 19.141 -8.336 -7.281 1 98.69 185 PRO A C 1
ATOM 1430 O O . PRO A 1 185 ? 18.672 -8.414 -8.414 1 98.69 185 PRO A O 1
ATOM 1433 N N . LEU A 1 186 ? 18.875 -9.195 -6.23 1 98.5 186 LEU A N 1
ATOM 1434 C CA . LEU A 1 186 ? 17.938 -10.305 -6.379 1 98.5 186 LEU A CA 1
ATOM 1435 C C . LEU A 1 186 ? 16.641 -10.031 -5.617 1 98.5 186 LEU A C 1
ATOM 1437 O O . LEU A 1 186 ? 16.688 -9.57 -4.473 1 98.5 186 LEU A O 1
ATOM 1441 N N . ILE A 1 187 ? 15.547 -10.195 -6.27 1 98.75 187 ILE A N 1
ATOM 1442 C CA . ILE A 1 187 ? 14.234 -10.273 -5.633 1 98.75 187 ILE A CA 1
ATOM 1443 C C . ILE A 1 187 ? 13.727 -11.719 -5.672 1 98.75 187 ILE A C 1
ATOM 1445 O O . ILE A 1 187 ? 13.469 -12.258 -6.746 1 98.75 187 ILE A O 1
ATOM 1449 N N . ALA A 1 188 ? 13.641 -12.312 -4.535 1 98.81 188 ALA A N 1
ATOM 1450 C CA . ALA A 1 188 ? 13.242 -13.711 -4.438 1 98.81 188 ALA A CA 1
ATOM 1451 C C . ALA A 1 188 ? 11.82 -13.844 -3.908 1 98.81 188 ALA A C 1
ATOM 1453 O O . ALA A 1 188 ? 11.539 -13.461 -2.77 1 98.81 188 ALA A O 1
ATOM 1454 N N . ASP A 1 189 ? 10.93 -14.281 -4.715 1 98.56 189 ASP A N 1
ATOM 1455 C CA . ASP A 1 189 ? 9.57 -14.602 -4.289 1 98.56 189 ASP A CA 1
ATOM 1456 C C . ASP A 1 189 ? 9.469 -16.062 -3.826 1 98.56 189 ASP A C 1
ATOM 1458 O O . ASP A 1 189 ? 9.555 -16.984 -4.641 1 98.56 189 ASP A O 1
ATOM 1462 N N . GLU A 1 190 ? 9.234 -16.25 -2.529 1 98.62 190 GLU A N 1
ATOM 1463 C CA . GLU A 1 190 ? 9.32 -17.609 -1.97 1 98.62 190 GLU A CA 1
ATOM 1464 C C . GLU A 1 190 ? 8.062 -17.953 -1.178 1 98.62 190 GLU A C 1
ATOM 1466 O O . GLU A 1 190 ? 8.125 -18.672 -0.187 1 98.62 190 GLU A O 1
ATOM 1471 N N . VAL A 1 191 ? 6.906 -17.469 -1.632 1 97.94 191 VAL A N 1
ATOM 1472 C CA . VAL A 1 191 ? 5.645 -17.609 -0.913 1 97.94 191 VAL A CA 1
ATOM 1473 C C . VAL A 1 191 ? 5.199 -19.062 -0.936 1 97.94 191 VAL A C 1
ATOM 1475 O O . VAL A 1 191 ? 4.504 -19.531 -0.026 1 97.94 191 VAL A O 1
ATOM 1478 N N . PHE A 1 192 ? 5.609 -19.859 -1.917 1 98.25 192 PHE A N 1
ATOM 1479 C CA . PHE A 1 192 ? 5.18 -21.25 -2.039 1 98.25 192 PHE A CA 1
ATOM 1480 C C . PHE A 1 192 ? 6.262 -22.188 -1.54 1 98.25 192 PHE A C 1
ATOM 1482 O O . PHE A 1 192 ? 6.137 -23.406 -1.672 1 98.25 192 PHE A O 1
ATOM 1489 N N . PHE A 1 193 ? 7.316 -21.719 -0.951 1 98.44 193 PHE A N 1
ATOM 1490 C CA . PHE A 1 193 ? 8.531 -22.5 -0.715 1 98.44 193 PHE A CA 1
ATOM 1491 C C . PHE A 1 193 ? 8.227 -23.719 0.144 1 98.44 193 PHE A C 1
ATOM 1493 O O . PHE A 1 193 ? 8.805 -24.781 -0.063 1 98.44 193 PHE A O 1
ATOM 1500 N N . ASP A 1 194 ? 7.328 -23.625 1.022 1 97.5 194 ASP A N 1
ATOM 1501 C CA . ASP A 1 194 ? 7.109 -24.672 2.01 1 97.5 194 ASP A CA 1
ATOM 1502 C C . ASP A 1 194 ? 6.121 -25.719 1.494 1 97.5 194 ASP A C 1
ATOM 1504 O O . ASP A 1 194 ? 5.812 -26.688 2.191 1 97.5 194 ASP A O 1
ATOM 1508 N N . TYR A 1 195 ? 5.684 -25.594 0.338 1 98.19 195 TYR A N 1
ATOM 1509 C CA . TYR A 1 195 ? 4.727 -26.531 -0.227 1 98.19 195 TYR A CA 1
ATOM 1510 C C . TYR A 1 195 ? 5.402 -27.469 -1.223 1 98.19 195 TYR A C 1
ATOM 1512 O O . TYR A 1 195 ? 5.008 -27.531 -2.389 1 98.19 195 TYR A O 1
ATOM 1520 N N . ALA A 1 196 ? 6.332 -28.219 -0.749 1 97.81 196 ALA A N 1
ATOM 1521 C CA . ALA A 1 196 ? 7.008 -29.234 -1.549 1 97.81 196 ALA A CA 1
ATOM 1522 C C . ALA A 1 196 ? 6.086 -30.422 -1.819 1 97.81 196 ALA A C 1
ATOM 1524 O O . ALA A 1 196 ? 5.359 -30.859 -0.928 1 97.81 196 ALA A O 1
ATOM 1525 N N . LEU A 1 197 ? 6.086 -30.891 -3.014 1 97.62 197 LEU A N 1
ATOM 1526 C CA . LEU A 1 197 ? 5.27 -32.031 -3.424 1 97.62 197 LEU A CA 1
ATOM 1527 C C . LEU A 1 197 ? 6.148 -33.188 -3.869 1 97.62 197 LEU A C 1
ATOM 1529 O O . LEU A 1 197 ? 5.637 -34.25 -4.223 1 97.62 197 LEU A O 1
ATOM 1533 N N . SER A 1 198 ? 7.414 -32.906 -3.924 1 95.25 198 SER A N 1
ATOM 1534 C CA . SER A 1 198 ? 8.422 -33.906 -4.23 1 95.25 198 SER A CA 1
ATOM 1535 C C . SER A 1 198 ? 9.602 -33.844 -3.27 1 95.25 198 SER A C 1
ATOM 1537 O O . SER A 1 198 ? 9.641 -32.969 -2.396 1 95.25 198 SER A O 1
ATOM 1539 N N . ASN A 1 199 ? 10.516 -34.781 -3.393 1 93.62 199 ASN A N 1
ATOM 1540 C CA . ASN A 1 199 ? 11.641 -34.844 -2.467 1 93.62 199 ASN A CA 1
ATOM 1541 C C . ASN A 1 199 ? 12.883 -34.188 -3.037 1 93.62 199 ASN A C 1
ATOM 1543 O O . ASN A 1 199 ? 13.992 -34.406 -2.555 1 93.62 199 ASN A O 1
ATOM 1547 N N . VAL A 1 200 ? 12.703 -33.281 -3.852 1 92.5 200 VAL A N 1
ATOM 1548 C CA . VAL A 1 200 ? 13.852 -32.625 -4.457 1 92.5 200 VAL A CA 1
ATOM 1549 C C . VAL A 1 200 ? 14.531 -31.719 -3.426 1 92.5 200 VAL A C 1
ATOM 1551 O O . VAL A 1 200 ? 13.891 -31.266 -2.473 1 92.5 200 VAL A O 1
ATOM 1554 N N . PHE A 1 201 ? 15.812 -31.547 -3.625 1 94.12 201 PHE A N 1
ATOM 1555 C CA . PHE A 1 201 ? 16.531 -30.594 -2.787 1 94.12 201 PHE A CA 1
ATOM 1556 C C . PHE A 1 201 ? 16.031 -29.172 -3.008 1 94.12 201 PHE A C 1
ATOM 1558 O O . PHE A 1 201 ? 15.75 -28.781 -4.145 1 94.12 201 PHE A O 1
ATOM 1565 N N . ARG A 1 202 ? 15.828 -28.516 -1.886 1 95.25 202 ARG A N 1
ATOM 1566 C CA . ARG A 1 202 ? 15.344 -27.141 -1.947 1 95.25 202 ARG A CA 1
ATOM 1567 C C . ARG A 1 202 ? 16.125 -26.25 -0.989 1 95.25 202 ARG A C 1
ATOM 1569 O O . ARG A 1 202 ? 16.453 -26.656 0.126 1 95.25 202 ARG A O 1
ATOM 1576 N N . GLU A 1 203 ? 16.422 -25.047 -1.492 1 97 203 GLU A N 1
ATOM 1577 C CA . GLU A 1 203 ? 17.109 -24.047 -0.685 1 97 203 GLU A CA 1
ATOM 1578 C C . GLU A 1 203 ? 16.594 -22.641 -0.977 1 97 203 GLU A C 1
ATOM 1580 O O . GLU A 1 203 ? 16.453 -22.25 -2.139 1 97 203 GLU A O 1
ATOM 1585 N N . ARG A 1 204 ? 16.312 -21.906 0.095 1 97.94 204 ARG A N 1
ATOM 1586 C CA . ARG A 1 204 ? 15.844 -20.531 -0.057 1 97.94 204 ARG A CA 1
ATOM 1587 C C . ARG A 1 204 ? 16.969 -19.609 -0.506 1 97.94 204 ARG A C 1
ATOM 1589 O O . ARG A 1 204 ? 18.156 -19.922 -0.297 1 97.94 204 ARG A O 1
ATOM 1596 N N . LEU A 1 205 ? 16.562 -18.531 -1.165 1 98.56 205 LEU A N 1
ATOM 1597 C CA . LEU A 1 205 ? 17.484 -17.422 -1.452 1 98.56 205 LEU A CA 1
ATOM 1598 C C . LEU A 1 205 ? 17.516 -16.438 -0.292 1 98.56 205 LEU A C 1
ATOM 1600 O O . LEU A 1 205 ? 18.453 -15.625 -0.187 1 98.56 205 LEU A O 1
ATOM 1604 N N . ALA A 1 206 ? 16.469 -16.438 0.578 1 98.69 206 ALA A N 1
ATOM 1605 C CA . ALA A 1 206 ? 16.469 -15.625 1.794 1 98.69 206 ALA A CA 1
ATOM 1606 C C . ALA A 1 206 ? 17.734 -15.859 2.607 1 98.69 206 ALA A C 1
ATOM 1608 O O . ALA A 1 206 ? 18.109 -17 2.871 1 98.69 206 ALA A O 1
ATOM 1609 N N . GLY A 1 207 ? 18.391 -14.812 2.957 1 98.31 207 GLY A N 1
ATOM 1610 C CA . GLY A 1 207 ? 19.609 -14.93 3.742 1 98.31 207 GLY A CA 1
ATOM 1611 C C . GLY A 1 207 ? 20.859 -15 2.891 1 98.31 207 GLY A C 1
ATOM 1612 O O . GLY A 1 207 ? 21.969 -15.078 3.418 1 98.31 207 GLY A O 1
ATOM 1613 N N . GLU A 1 208 ? 20.719 -14.984 1.525 1 98.31 208 GLU A N 1
ATOM 1614 C CA . GLU A 1 208 ? 21.891 -14.992 0.643 1 98.31 208 GLU A CA 1
ATOM 1615 C C . GLU A 1 208 ? 22.781 -13.789 0.896 1 98.31 208 GLU A C 1
ATOM 1617 O O . GLU A 1 208 ? 22.344 -12.641 0.764 1 98.31 208 GLU A O 1
ATOM 1622 N N . GLU A 1 209 ? 24.016 -14 1.194 1 97.25 209 GLU A N 1
ATOM 1623 C CA . GLU A 1 209 ? 24.891 -12.93 1.67 1 97.25 209 GLU A CA 1
ATOM 1624 C C . GLU A 1 209 ? 25.766 -12.383 0.54 1 97.25 209 GLU A C 1
ATOM 1626 O O . GLU A 1 209 ? 26.297 -11.281 0.646 1 97.25 209 GLU A O 1
ATOM 1631 N N . ARG A 1 210 ? 26.016 -13.117 -0.526 1 98.06 210 ARG A N 1
ATOM 1632 C CA . ARG A 1 210 ? 26.969 -12.758 -1.574 1 98.06 210 ARG A CA 1
ATOM 1633 C C . ARG A 1 210 ? 26.406 -11.656 -2.465 1 98.06 210 ARG A C 1
ATOM 1635 O O . ARG A 1 210 ? 27.172 -10.945 -3.129 1 98.06 210 ARG A O 1
ATOM 1642 N N . VAL A 1 211 ? 25.047 -11.539 -2.576 1 98.38 211 VAL A N 1
ATOM 1643 C CA . VAL A 1 211 ? 24.359 -10.578 -3.436 1 98.38 211 VAL A CA 1
ATOM 1644 C C . VAL A 1 211 ? 23.25 -9.883 -2.654 1 98.38 211 VAL A C 1
ATOM 1646 O O . VAL A 1 211 ? 22.594 -10.5 -1.812 1 98.38 211 VAL A O 1
ATOM 1649 N N . LEU A 1 212 ? 23.078 -8.539 -2.861 1 98.81 212 LEU A N 1
ATOM 1650 C CA . LEU A 1 212 ? 21.938 -7.863 -2.268 1 98.81 212 LEU A CA 1
ATOM 1651 C C . LEU A 1 212 ? 20.641 -8.555 -2.656 1 98.81 212 LEU A C 1
ATOM 1653 O O . LEU A 1 212 ? 20.297 -8.617 -3.84 1 98.81 212 LEU A O 1
ATOM 1657 N N . THR A 1 213 ? 19.953 -9.125 -1.677 1 98.88 213 THR A N 1
ATOM 1658 C CA . THR A 1 213 ? 18.797 -9.992 -1.908 1 98.88 213 THR A CA 1
ATOM 1659 C C . THR A 1 213 ? 17.609 -9.547 -1.057 1 98.88 213 THR A C 1
ATOM 1661 O O . THR A 1 213 ? 17.766 -9.219 0.121 1 98.88 213 THR A O 1
ATOM 1664 N N . PHE A 1 214 ? 16.484 -9.477 -1.681 1 98.94 214 PHE A N 1
ATOM 1665 C CA . PHE A 1 214 ? 15.203 -9.227 -1.021 1 98.94 214 PHE A CA 1
ATOM 1666 C C . PHE A 1 214 ? 14.266 -10.422 -1.175 1 98.94 214 PHE A C 1
ATOM 1668 O O . PHE A 1 214 ? 13.789 -10.703 -2.273 1 98.94 214 PHE A O 1
ATOM 1675 N N . ALA A 1 215 ? 14.031 -11.117 -0.106 1 98.94 215 ALA A N 1
ATOM 1676 C CA . ALA A 1 215 ? 13.188 -12.305 -0.152 1 98.94 215 ALA A CA 1
ATOM 1677 C C . ALA A 1 215 ? 11.781 -12 0.367 1 98.94 215 ALA A C 1
ATOM 1679 O O . ALA A 1 215 ? 11.625 -11.445 1.456 1 98.94 215 ALA A O 1
ATOM 1680 N N . LEU A 1 216 ? 10.797 -12.32 -0.391 1 98.62 216 LEU A N 1
ATOM 1681 C CA . LEU A 1 216 ? 9.391 -12.078 -0.063 1 98.62 216 LEU A CA 1
ATOM 1682 C C . LEU A 1 216 ? 8.695 -13.367 0.357 1 98.62 216 LEU A C 1
ATOM 1684 O O . LEU A 1 216 ? 8.93 -14.422 -0.237 1 98.62 216 LEU A O 1
ATOM 1688 N N . ASP A 1 217 ? 7.93 -13.312 1.375 1 98.62 217 ASP A N 1
ATOM 1689 C CA . ASP A 1 217 ? 7.105 -14.383 1.917 1 98.62 217 ASP A CA 1
ATOM 1690 C C . ASP A 1 217 ? 5.91 -13.828 2.686 1 98.62 217 ASP A C 1
ATOM 1692 O O . ASP A 1 217 ? 5.723 -12.609 2.756 1 98.62 217 ASP A O 1
ATOM 1696 N N . GLY A 1 218 ? 4.984 -14.742 3.148 1 97.75 218 GLY A N 1
ATOM 1697 C CA . GLY A 1 218 ? 3.834 -14.18 3.836 1 97.75 218 GLY A CA 1
ATOM 1698 C C . GLY A 1 218 ? 2.816 -15.227 4.254 1 97.75 218 GLY A C 1
ATOM 1699 O O . GLY A 1 218 ? 2.959 -16.406 3.922 1 97.75 218 GLY A O 1
ATOM 1700 N N . LEU A 1 219 ? 1.752 -14.781 4.914 1 98 219 LEU A N 1
ATOM 1701 C CA . LEU A 1 219 ? 0.773 -15.672 5.531 1 98 219 LEU A CA 1
ATOM 1702 C C . LEU A 1 219 ? -0.28 -16.109 4.52 1 98 219 LEU A C 1
ATOM 1704 O O . LEU A 1 219 ? -1 -17.078 4.746 1 98 219 LEU A O 1
ATOM 1708 N N . SER A 1 220 ? -0.392 -15.375 3.365 1 96.69 220 SER A N 1
ATOM 1709 C CA . SER A 1 220 ? -1.384 -15.734 2.357 1 96.69 220 SER A CA 1
ATOM 1710 C C . SER A 1 220 ? -1.258 -17.203 1.964 1 96.69 220 SER A C 1
ATOM 1712 O O . SER A 1 220 ? -2.264 -17.906 1.817 1 96.69 220 SER A O 1
ATOM 1714 N N . LYS A 1 221 ? 0.027 -17.656 1.775 1 97.81 221 LYS A N 1
ATOM 1715 C CA . LYS A 1 221 ? 0.264 -19.047 1.399 1 97.81 221 LYS A CA 1
ATOM 1716 C C . LYS A 1 221 ? 0.695 -19.875 2.605 1 97.81 221 LYS A C 1
ATOM 1718 O O . LYS A 1 221 ? 0.183 -20.984 2.822 1 97.81 221 LYS A O 1
ATOM 1723 N N . ASN A 1 222 ? 1.531 -19.328 3.502 1 97.31 222 ASN A N 1
ATOM 1724 C CA . ASN A 1 222 ? 2.043 -20.078 4.645 1 97.31 222 ASN A CA 1
ATOM 1725 C C . ASN A 1 222 ? 0.913 -20.547 5.559 1 97.31 222 ASN A C 1
ATOM 1727 O O . ASN A 1 222 ? 0.99 -21.625 6.145 1 97.31 222 ASN A O 1
ATOM 1731 N N . LEU A 1 223 ? -0.112 -19.766 5.707 1 98 223 LEU A N 1
ATOM 1732 C CA . LEU A 1 223 ? -1.189 -20.031 6.652 1 98 223 LEU A CA 1
ATOM 1733 C C . LEU A 1 223 ? -2.518 -20.219 5.926 1 98 223 LEU A C 1
ATOM 1735 O O . LEU A 1 223 ? -3.564 -20.344 6.562 1 98 223 LEU A O 1
ATOM 1739 N N . ALA A 1 224 ? -2.438 -20.094 4.555 1 98.06 224 ALA A N 1
ATOM 1740 C CA . ALA A 1 224 ? -3.666 -20.109 3.764 1 98.06 224 ALA A CA 1
ATOM 1741 C C . ALA A 1 224 ? -4.617 -19 4.207 1 98.06 224 ALA A C 1
ATOM 1743 O O . ALA A 1 224 ? -5.82 -19.234 4.355 1 98.06 224 ALA A O 1
ATOM 1744 N N . ALA A 1 225 ? -4.051 -17.875 4.5 1 97.38 225 ALA A N 1
ATOM 1745 C CA . ALA A 1 225 ? -4.832 -16.766 5.047 1 97.38 225 ALA A CA 1
ATOM 1746 C C . ALA A 1 225 ? -4.562 -15.469 4.277 1 97.38 225 ALA A C 1
ATOM 1748 O O . ALA A 1 225 ? -4.02 -14.516 4.832 1 97.38 225 ALA A O 1
ATOM 1749 N N . PRO A 1 226 ? -5.039 -15.469 2.998 1 95.75 226 PRO A N 1
ATOM 1750 C CA . PRO A 1 226 ? -4.852 -14.227 2.242 1 95.75 226 PRO A CA 1
ATOM 1751 C C . PRO A 1 226 ? -5.547 -13.031 2.889 1 95.75 226 PRO A C 1
ATOM 1753 O O . PRO A 1 226 ? -5.145 -11.883 2.668 1 95.75 226 PRO A O 1
ATOM 1756 N N . HIS A 1 227 ? -6.543 -13.234 3.758 1 95.31 227 HIS A N 1
ATOM 1757 C CA . HIS A 1 227 ? -7.34 -12.172 4.367 1 95.31 227 HIS A CA 1
ATOM 1758 C C . HIS A 1 227 ? -6.676 -11.641 5.629 1 95.31 227 HIS A C 1
ATOM 1760 O O . HIS A 1 227 ? -7.137 -10.656 6.211 1 95.31 227 HIS A O 1
ATOM 1766 N N . ALA A 1 228 ? -5.586 -12.266 6.066 1 95.69 228 ALA A N 1
ATOM 1767 C CA . ALA A 1 228 ? -4.836 -11.734 7.199 1 95.69 228 ALA A CA 1
ATOM 1768 C C . ALA A 1 228 ? -4.031 -10.5 6.793 1 95.69 228 ALA A C 1
ATOM 1770 O O . ALA A 1 228 ? -3.797 -9.609 7.613 1 95.69 228 ALA A O 1
ATOM 1771 N N . LYS A 1 229 ? -3.561 -10.508 5.547 1 95 229 LYS A N 1
ATOM 1772 C CA . LYS A 1 229 ? -2.793 -9.414 4.953 1 95 229 LYS A CA 1
ATOM 1773 C C . LYS A 1 229 ? -1.496 -9.172 5.719 1 95 229 LYS A C 1
ATOM 1775 O O . LYS A 1 229 ? -1.195 -8.039 6.094 1 95 229 LYS A O 1
ATOM 1780 N N . VAL A 1 230 ? -0.734 -10.219 5.883 1 96.56 230 VAL A N 1
ATOM 1781 C CA . VAL A 1 230 ? 0.597 -10.141 6.477 1 96.56 230 VAL A CA 1
ATOM 1782 C C . VAL A 1 230 ? 1.618 -10.781 5.539 1 96.56 230 VAL A C 1
ATOM 1784 O O . VAL A 1 230 ? 1.474 -11.945 5.156 1 96.56 230 VAL A O 1
ATOM 1787 N N . ALA A 1 231 ? 2.557 -10.062 5.145 1 96.62 231 ALA A N 1
ATOM 1788 C CA . ALA A 1 231 ? 3.732 -10.516 4.398 1 96.62 231 ALA A CA 1
ATOM 1789 C C . ALA A 1 231 ? 5.008 -9.898 4.969 1 96.62 231 ALA A C 1
ATOM 1791 O O . ALA A 1 231 ? 4.957 -9.117 5.918 1 96.62 231 ALA A O 1
ATOM 1792 N N . TRP A 1 232 ? 6.141 -10.352 4.492 1 98.06 232 TRP A N 1
ATOM 1793 C CA . TRP A 1 232 ? 7.387 -9.742 4.953 1 98.06 232 TRP A CA 1
ATOM 1794 C C . TRP A 1 232 ? 8.461 -9.812 3.871 1 98.06 232 TRP A C 1
ATOM 1796 O O . TRP A 1 232 ? 8.336 -10.578 2.91 1 98.06 232 TRP A O 1
ATOM 1806 N N . LEU A 1 233 ? 9.359 -8.953 4.012 1 98.06 233 LEU A N 1
ATOM 1807 C CA . LEU A 1 233 ? 10.555 -8.836 3.191 1 98.06 233 LEU A CA 1
ATOM 1808 C C . LEU A 1 233 ? 11.812 -8.961 4.047 1 98.06 233 LEU A C 1
ATOM 1810 O O . LEU A 1 233 ? 11.945 -8.289 5.07 1 98.06 233 LEU A O 1
ATOM 1814 N N . GLU A 1 234 ? 12.656 -9.914 3.75 1 98.88 234 GLU A N 1
ATOM 1815 C CA . GLU A 1 234 ? 13.953 -10.047 4.406 1 98.88 234 GLU A CA 1
ATOM 1816 C C . GLU A 1 234 ? 15.078 -9.547 3.51 1 98.88 234 GLU A C 1
ATOM 1818 O O . GLU A 1 234 ? 15.195 -9.961 2.354 1 98.88 234 GLU A O 1
ATOM 1823 N N . VAL A 1 235 ? 15.898 -8.648 4 1 98.88 235 VAL A N 1
ATOM 1824 C CA . VAL A 1 235 ? 17.016 -8.086 3.254 1 98.88 235 VAL A CA 1
ATOM 1825 C C . VAL A 1 235 ? 18.312 -8.781 3.666 1 98.88 235 VAL A C 1
ATOM 1827 O O . VAL A 1 235 ? 18.578 -8.953 4.855 1 98.88 235 VAL A O 1
ATOM 1830 N N . SER A 1 236 ? 19.078 -9.242 2.719 1 98.81 236 SER A N 1
ATOM 1831 C CA . SER A 1 236 ? 20.391 -9.844 2.975 1 98.81 236 SER A CA 1
ATOM 1832 C C . SER A 1 236 ? 21.391 -9.477 1.889 1 98.81 236 SER A C 1
ATOM 1834 O O . SER A 1 236 ? 21.016 -8.961 0.835 1 98.81 236 SER A O 1
ATOM 1836 N N . GLY A 1 237 ? 22.625 -9.695 2.076 1 98.62 237 GLY A N 1
ATOM 1837 C CA . GLY A 1 237 ? 23.703 -9.336 1.169 1 98.62 237 GLY A CA 1
ATOM 1838 C C . GLY A 1 237 ? 24.875 -8.672 1.865 1 98.62 237 GLY A C 1
ATOM 1839 O O . GLY A 1 237 ? 24.969 -8.688 3.094 1 98.62 237 GLY A O 1
ATOM 1840 N N . PRO A 1 238 ? 25.828 -8.133 1.074 1 98.12 238 PRO A N 1
ATOM 1841 C CA . PRO A 1 238 ? 26.953 -7.395 1.674 1 98.12 238 PRO A CA 1
ATOM 1842 C C . PRO A 1 238 ? 26.484 -6.223 2.535 1 98.12 238 PRO A C 1
ATOM 1844 O O . PRO A 1 238 ? 25.609 -5.461 2.125 1 98.12 238 PRO A O 1
ATOM 1847 N N . ASP A 1 239 ? 27.109 -5.988 3.664 1 97.62 239 ASP A N 1
ATOM 1848 C CA . ASP A 1 239 ? 26.641 -5.082 4.711 1 97.62 239 ASP A CA 1
ATOM 1849 C C . ASP A 1 239 ? 26.469 -3.666 4.172 1 97.62 239 ASP A C 1
ATOM 1851 O O . ASP A 1 239 ? 25.453 -3.012 4.461 1 97.62 239 ASP A O 1
ATOM 1855 N N . GLU A 1 240 ? 27.375 -3.223 3.434 1 97.19 240 GLU A N 1
ATOM 1856 C CA . GLU A 1 240 ? 27.328 -1.852 2.936 1 97.19 240 GLU A CA 1
ATOM 1857 C C . GLU A 1 240 ? 26.156 -1.663 1.973 1 97.19 240 GLU A C 1
ATOM 1859 O O . GLU A 1 240 ? 25.453 -0.646 2.023 1 97.19 240 GLU A O 1
ATOM 1864 N N . LEU A 1 241 ? 25.953 -2.629 1.064 1 97.75 241 LEU A N 1
ATOM 1865 C CA . LEU A 1 241 ? 24.844 -2.566 0.118 1 97.75 241 LEU A CA 1
ATOM 1866 C C . LEU A 1 241 ? 23.516 -2.648 0.842 1 97.75 241 LEU A C 1
ATOM 1868 O O . LEU A 1 241 ? 22.562 -1.934 0.494 1 97.75 241 LEU A O 1
ATOM 1872 N N . VAL A 1 242 ? 23.469 -3.494 1.844 1 98.5 242 VAL A N 1
ATOM 1873 C CA . VAL A 1 242 ? 22.25 -3.631 2.648 1 98.5 242 VAL A CA 1
ATOM 1874 C C . VAL A 1 242 ? 21.938 -2.301 3.328 1 98.5 242 VAL A C 1
ATOM 1876 O O . VAL A 1 242 ? 20.797 -1.844 3.301 1 98.5 242 VAL A O 1
ATOM 1879 N N . ARG A 1 243 ? 22.938 -1.716 3.926 1 97.31 243 ARG A N 1
ATOM 1880 C CA . ARG A 1 243 ? 22.75 -0.44 4.609 1 97.31 243 ARG A CA 1
ATOM 1881 C C . ARG A 1 243 ? 22.219 0.619 3.652 1 97.31 243 ARG A C 1
ATOM 1883 O O . ARG A 1 243 ? 21.25 1.315 3.969 1 97.31 243 ARG A O 1
ATOM 1890 N N . GLN A 1 244 ? 22.812 0.728 2.496 1 96.19 244 GLN A N 1
ATOM 1891 C CA . GLN A 1 244 ? 22.391 1.706 1.499 1 96.19 244 GLN A CA 1
ATOM 1892 C C . GLN A 1 244 ? 20.953 1.439 1.041 1 96.19 244 GLN A C 1
ATOM 1894 O O . GLN A 1 244 ? 20.156 2.363 0.945 1 96.19 244 GLN A O 1
ATOM 1899 N N . ALA A 1 245 ? 20.688 0.184 0.773 1 98.06 245 ALA A N 1
ATOM 1900 C CA . ALA A 1 245 ? 19.359 -0.198 0.305 1 98.06 245 ALA A CA 1
ATOM 1901 C C . ALA A 1 245 ? 18.297 0.096 1.362 1 98.06 245 ALA A C 1
ATOM 1903 O O . ALA A 1 245 ? 17.234 0.628 1.049 1 98.06 245 ALA A O 1
ATOM 1904 N N . GLN A 1 246 ? 18.594 -0.216 2.621 1 97.81 246 GLN A N 1
ATOM 1905 C CA . GLN A 1 246 ? 17.609 -0.049 3.689 1 97.81 246 GLN A CA 1
ATOM 1906 C C . GLN A 1 246 ? 17.375 1.428 3.988 1 97.81 246 GLN A C 1
ATOM 1908 O O . GLN A 1 246 ? 16.266 1.821 4.34 1 97.81 246 GLN A O 1
ATOM 1913 N N . GLU A 1 247 ? 18.359 2.252 3.877 1 95.25 247 GLU A N 1
ATOM 1914 C CA . GLU A 1 247 ? 18.188 3.691 4.039 1 95.25 247 GLU A CA 1
ATOM 1915 C C . GLU A 1 247 ? 17.141 4.23 3.064 1 95.25 247 GLU A C 1
ATOM 1917 O O . GLU A 1 247 ? 16.25 4.996 3.451 1 95.25 247 GLU A O 1
ATOM 1922 N N . LYS A 1 248 ? 17.219 3.824 1.859 1 96.56 248 LYS A N 1
ATOM 1923 C CA . LYS A 1 248 ? 16.297 4.273 0.82 1 96.56 248 LYS A CA 1
ATOM 1924 C C . LYS A 1 248 ? 14.938 3.588 0.959 1 96.56 248 LYS A C 1
ATOM 1926 O O . LYS A 1 248 ? 13.898 4.23 0.805 1 96.56 248 LYS A O 1
ATOM 1931 N N . LEU A 1 249 ? 15.023 2.287 1.259 1 97.38 249 LEU A N 1
ATOM 1932 C CA . LEU A 1 249 ? 13.781 1.544 1.43 1 97.38 249 LEU A CA 1
ATOM 1933 C C . LEU A 1 249 ? 12.984 2.08 2.615 1 97.38 249 LEU A C 1
ATOM 1935 O O . LEU A 1 249 ? 11.758 2.115 2.576 1 97.38 249 LEU A O 1
ATOM 1939 N N . ASP A 1 250 ? 13.672 2.502 3.66 1 95.56 250 ASP A N 1
ATOM 1940 C CA . ASP A 1 250 ? 13.016 3.1 4.816 1 95.56 250 ASP A CA 1
ATOM 1941 C C . ASP A 1 250 ? 12.273 4.379 4.43 1 95.56 250 ASP A C 1
ATOM 1943 O O . ASP A 1 250 ? 11.195 4.66 4.953 1 95.56 250 ASP A O 1
ATOM 1947 N N . GLN A 1 251 ? 12.812 5.125 3.576 1 94 251 GLN A N 1
ATOM 1948 C CA . GLN A 1 251 ? 12.156 6.34 3.104 1 94 251 GLN A CA 1
ATOM 1949 C C . GLN A 1 251 ? 10.883 6.008 2.332 1 94 251 GLN A C 1
ATOM 1951 O O . GLN A 1 251 ? 9.844 6.645 2.531 1 94 251 GLN A O 1
ATOM 1956 N N . ILE A 1 252 ? 10.984 5.008 1.491 1 96.25 252 ILE A N 1
ATOM 1957 C CA . ILE A 1 252 ? 9.828 4.562 0.724 1 96.25 252 ILE A CA 1
ATOM 1958 C C . ILE A 1 252 ? 8.75 4.039 1.671 1 96.25 252 ILE A C 1
ATOM 1960 O O . ILE A 1 252 ? 7.594 4.461 1.604 1 96.25 252 ILE A O 1
ATOM 1964 N N . ALA A 1 253 ? 9.195 3.174 2.574 1 95.5 253 ALA A N 1
ATOM 1965 C CA . ALA A 1 253 ? 8.273 2.537 3.512 1 95.5 253 ALA A CA 1
ATOM 1966 C C . ALA A 1 253 ? 7.598 3.572 4.406 1 95.5 253 ALA A C 1
ATOM 1968 O O . ALA A 1 253 ? 6.418 3.438 4.746 1 95.5 253 ALA A O 1
ATOM 1969 N N . ASP A 1 254 ? 8.312 4.543 4.734 1 92.69 254 ASP A N 1
ATOM 1970 C CA . ASP A 1 254 ? 7.809 5.582 5.629 1 92.69 254 ASP A CA 1
ATOM 1971 C C . ASP A 1 254 ? 6.688 6.375 4.965 1 92.69 254 ASP A C 1
ATOM 1973 O O . ASP A 1 254 ? 5.797 6.891 5.645 1 92.69 254 ASP A O 1
ATOM 1977 N N . ALA A 1 255 ? 6.727 6.449 3.711 1 91.38 255 ALA A N 1
ATOM 1978 C CA . ALA A 1 255 ? 5.738 7.234 2.975 1 91.38 255 ALA A CA 1
ATOM 1979 C C . ALA A 1 255 ? 4.395 6.512 2.918 1 91.38 255 ALA A C 1
ATOM 1981 O O . ALA A 1 255 ? 3.346 7.145 2.779 1 91.38 255 ALA A O 1
ATOM 1982 N N . TYR A 1 256 ? 4.402 5.191 3.119 1 84.75 256 TYR A N 1
ATOM 1983 C CA . TYR A 1 256 ? 3.166 4.434 2.943 1 84.75 256 TYR A CA 1
ATOM 1984 C C . TYR A 1 256 ? 2.744 3.771 4.25 1 84.75 256 TYR A C 1
ATOM 1986 O O . TYR A 1 256 ? 1.584 3.381 4.41 1 84.75 256 TYR A O 1
ATOM 1994 N N . LEU A 1 257 ? 3.557 3.723 5.359 1 65.88 257 LEU A N 1
ATOM 1995 C CA . LEU A 1 257 ? 3.467 3.266 6.742 1 65.88 257 LEU A CA 1
ATOM 1996 C C . LEU A 1 257 ? 2.449 2.139 6.879 1 65.88 257 LEU A C 1
ATOM 1998 O O . LEU A 1 257 ? 1.438 2.289 7.566 1 65.88 257 LEU A O 1
ATOM 2002 N N . PRO A 1 258 ? 2.705 0.912 6.652 1 64.62 258 PRO A N 1
ATOM 2003 C CA . PRO A 1 258 ? 1.509 0.125 6.34 1 64.62 258 PRO A CA 1
ATOM 2004 C C . PRO A 1 258 ? 1.099 -0.803 7.48 1 64.62 258 PRO A C 1
ATOM 2006 O O . PRO A 1 258 ? -0.026 -1.31 7.496 1 64.62 258 PRO A O 1
ATOM 2009 N N . MET A 1 259 ? 1.829 -1.098 8.57 1 89.25 259 MET A N 1
ATOM 2010 C CA . MET A 1 259 ? 1.379 -2.268 9.312 1 89.25 259 MET A CA 1
ATOM 2011 C C . MET A 1 259 ? 0.554 -1.854 10.531 1 89.25 259 MET A C 1
ATOM 2013 O O . MET A 1 259 ? 0.96 -0.973 11.289 1 89.25 259 MET A O 1
ATOM 2017 N N . SER A 1 260 ? -0.623 -2.389 10.664 1 94.44 260 SER A N 1
ATOM 2018 C CA . SER A 1 260 ? -1.576 -2.057 11.711 1 94.44 260 SER A CA 1
ATOM 2019 C C . SER A 1 260 ? -1.233 -2.773 13.016 1 94.44 260 SER A C 1
ATOM 2021 O O . SER A 1 260 ? -0.882 -3.955 13.008 1 94.44 260 SER A O 1
ATOM 2023 N N . ASP A 1 261 ? -1.405 -2.043 14.133 1 94.38 261 ASP A N 1
ATOM 2024 C CA . ASP A 1 261 ? -1.249 -2.67 15.438 1 94.38 261 ASP A CA 1
ATOM 2025 C C . ASP A 1 261 ? -2.328 -3.723 15.68 1 94.38 261 ASP A C 1
ATOM 2027 O O . ASP A 1 261 ? -2.119 -4.676 16.438 1 94.38 261 ASP A O 1
ATOM 2031 N N . LEU A 1 262 ? -3.49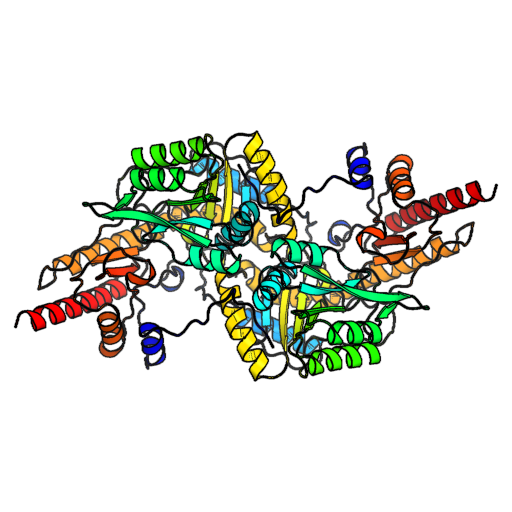6 -3.541 15 1 95.44 262 LEU A N 1
ATOM 2032 C CA . LEU A 1 262 ? -4.559 -4.535 15.109 1 95.44 262 LEU A CA 1
ATOM 2033 C C . LEU A 1 262 ? -4.105 -5.879 14.555 1 95.44 262 LEU A C 1
ATOM 2035 O O . LEU A 1 262 ? -4.512 -6.93 15.055 1 95.44 262 LEU A O 1
ATOM 2039 N N . ILE A 1 263 ? -3.25 -5.871 13.562 1 96.19 263 ILE A N 1
ATOM 2040 C CA . ILE A 1 263 ? -2.744 -7.082 12.93 1 96.19 263 ILE A CA 1
ATOM 2041 C C . ILE A 1 263 ? -1.575 -7.641 13.734 1 96.19 263 ILE A C 1
ATOM 2043 O O . ILE A 1 263 ? -1.549 -8.836 14.055 1 96.19 263 ILE A O 1
ATOM 2047 N N . THR A 1 264 ? -0.59 -6.762 14.133 1 95.56 264 THR A N 1
ATOM 2048 C CA . THR A 1 264 ? 0.617 -7.238 14.797 1 95.56 264 THR A CA 1
ATOM 2049 C C . THR A 1 264 ? 0.282 -7.832 16.172 1 95.56 264 THR A C 1
ATOM 2051 O O . THR A 1 264 ? 0.984 -8.719 16.656 1 95.56 264 THR A O 1
ATOM 2054 N N . ALA A 1 265 ? -0.833 -7.355 16.734 1 95.12 265 ALA A N 1
ATOM 2055 C CA . ALA A 1 265 ? -1.277 -7.902 18.016 1 95.12 265 ALA A CA 1
ATOM 2056 C C . ALA A 1 265 ? -1.612 -9.391 17.891 1 95.12 265 ALA A C 1
ATOM 2058 O O . ALA A 1 265 ? -1.574 -10.125 18.875 1 95.12 265 ALA A O 1
ATOM 2059 N N . GLN A 1 266 ? -1.874 -9.875 16.672 1 96.62 266 GLN A N 1
ATOM 2060 C CA . GLN A 1 266 ? -2.279 -11.258 16.453 1 96.62 266 GLN A CA 1
ATOM 2061 C C . GLN A 1 266 ? -1.131 -12.078 15.875 1 96.62 266 GLN A C 1
ATOM 2063 O O . GLN A 1 266 ? -1.257 -13.297 15.703 1 96.62 266 GLN A O 1
ATOM 2068 N N . LEU A 1 267 ? 0.017 -11.5 15.672 1 97.38 267 LEU A N 1
ATOM 2069 C CA . LEU A 1 267 ? 1.102 -12.102 14.898 1 97.38 267 LEU A CA 1
ATOM 2070 C C . LEU A 1 267 ? 1.616 -13.367 15.578 1 97.38 267 LEU A C 1
ATOM 2072 O O . LEU A 1 267 ? 1.82 -14.391 14.93 1 97.38 267 LEU A O 1
ATOM 2076 N N . PRO A 1 268 ? 1.757 -13.391 16.953 1 97.62 268 PRO A N 1
ATOM 2077 C CA . PRO A 1 268 ? 2.291 -14.602 17.578 1 97.62 268 PRO A CA 1
ATOM 2078 C C . PRO A 1 268 ? 1.413 -15.828 17.344 1 97.62 268 PRO A C 1
ATOM 2080 O O . PRO A 1 268 ? 1.918 -16.891 16.969 1 97.62 268 PRO A O 1
ATOM 2083 N N . SER A 1 269 ? 0.115 -15.633 17.453 1 98 269 SER A N 1
ATOM 2084 C CA . SER A 1 269 ? -0.795 -16.75 17.266 1 98 269 SER A CA 1
ATOM 2085 C C . SER A 1 269 ? -0.836 -17.188 15.797 1 98 269 SER A C 1
ATOM 2087 O O . SER A 1 269 ? -0.934 -18.375 15.5 1 98 269 SER A O 1
ATOM 2089 N N . LEU A 1 270 ? -0.748 -16.234 14.914 1 98.19 270 LEU A N 1
ATOM 2090 C CA . LEU A 1 270 ? -0.752 -16.531 13.492 1 98.19 270 LEU A CA 1
ATOM 2091 C C . LEU A 1 270 ? 0.493 -17.328 13.094 1 98.19 270 LEU A C 1
ATOM 2093 O O . LEU A 1 270 ? 0.4 -18.328 12.391 1 98.19 270 LEU A O 1
ATOM 2097 N N . LEU A 1 271 ? 1.63 -16.875 13.594 1 98.44 271 LEU A N 1
ATOM 2098 C CA . LEU A 1 271 ? 2.891 -17.531 13.281 1 98.44 271 LEU A CA 1
ATOM 2099 C C . LEU A 1 271 ? 2.918 -18.953 13.844 1 98.44 271 LEU A C 1
ATOM 2101 O O . LEU A 1 271 ? 3.375 -19.875 13.18 1 98.44 271 LEU A O 1
ATOM 2105 N N . ASP A 1 272 ? 2.365 -19.141 15 1 98 272 ASP A N 1
ATOM 2106 C CA . ASP A 1 272 ? 2.359 -20.438 15.68 1 98 272 ASP A CA 1
ATOM 2107 C C . ASP A 1 272 ? 1.525 -21.453 14.914 1 98 272 ASP A C 1
ATOM 2109 O O . ASP A 1 272 ? 1.794 -22.656 14.969 1 98 272 ASP A O 1
ATOM 2113 N N . ALA A 1 273 ? 0.561 -21 14.18 1 98.44 273 ALA A N 1
ATOM 2114 C CA . ALA A 1 273 ? -0.383 -21.875 13.5 1 98.44 273 ALA A CA 1
ATOM 2115 C C . ALA A 1 273 ? 0.155 -22.312 12.133 1 98.44 273 ALA A C 1
ATOM 2117 O O . ALA A 1 273 ? -0.37 -23.25 11.523 1 98.44 273 ALA A O 1
ATOM 2118 N N . ILE A 1 274 ? 1.238 -21.781 11.641 1 98.44 274 ILE A N 1
ATOM 2119 C CA . ILE A 1 274 ? 1.719 -21.969 10.273 1 98.44 274 ILE A CA 1
ATOM 2120 C C . ILE A 1 274 ? 2.055 -23.438 10.039 1 98.44 274 ILE A C 1
ATOM 2122 O O . ILE A 1 274 ? 1.616 -24.031 9.055 1 98.44 274 ILE A O 1
ATOM 2126 N N . GLY A 1 275 ? 2.82 -24.047 10.922 1 97.69 275 GLY A N 1
ATOM 2127 C CA . GLY A 1 275 ? 3.271 -25.422 10.734 1 97.69 275 GLY A CA 1
ATOM 2128 C C . GLY A 1 275 ? 2.137 -26.391 10.484 1 97.69 275 GLY A C 1
ATOM 2129 O O . GLY A 1 275 ? 2.145 -27.125 9.484 1 97.69 275 GLY A O 1
ATOM 2130 N N . SER A 1 276 ? 1.148 -26.391 11.367 1 97.81 276 SER A N 1
ATOM 2131 C CA . SER A 1 276 ? 0.014 -27.297 11.258 1 97.81 276 SER A CA 1
ATOM 2132 C C . SER A 1 276 ? -0.821 -27 10.016 1 97.81 276 SER A C 1
ATOM 2134 O O . SER A 1 276 ? -1.326 -27.906 9.359 1 97.81 276 SER A O 1
ATOM 2136 N N . GLN A 1 277 ? -0.935 -25.75 9.727 1 98.44 277 GLN A N 1
ATOM 2137 C CA . GLN A 1 277 ? -1.735 -25.359 8.57 1 98.44 277 GLN A CA 1
ATOM 2138 C C . GLN A 1 277 ? -1.079 -25.797 7.27 1 98.44 277 GLN A C 1
ATOM 2140 O O . GLN A 1 277 ? -1.763 -26.234 6.344 1 98.44 277 GLN A O 1
ATOM 2145 N N . ILE A 1 278 ? 0.253 -25.656 7.172 1 98.12 278 ILE A N 1
ATOM 2146 C CA . ILE A 1 278 ? 0.978 -26.094 5.98 1 98.12 278 ILE A CA 1
ATOM 2147 C C . ILE A 1 278 ? 0.732 -27.594 5.746 1 98.12 278 ILE A C 1
ATOM 2149 O O . ILE A 1 278 ? 0.498 -28.016 4.609 1 98.12 278 ILE A O 1
ATOM 2153 N N . GLU A 1 279 ? 0.739 -28.359 6.777 1 98 279 GLU A N 1
ATOM 2154 C CA . GLU A 1 279 ? 0.523 -29.797 6.648 1 98 279 GLU A CA 1
ATOM 2155 C C . GLU A 1 279 ? -0.884 -30.094 6.145 1 98 279 GLU A C 1
ATOM 2157 O O . GLU A 1 279 ? -1.071 -30.969 5.301 1 98 279 GLU A O 1
ATOM 2162 N N . THR A 1 280 ? -1.817 -29.375 6.668 1 98.25 280 THR A N 1
ATOM 2163 C CA . THR A 1 280 ? -3.203 -29.547 6.25 1 98.25 280 THR A CA 1
ATOM 2164 C C . THR A 1 280 ? -3.359 -29.25 4.758 1 98.25 280 THR A C 1
ATOM 2166 O O . THR A 1 280 ? -3.965 -30.031 4.027 1 98.25 280 THR A O 1
ATOM 2169 N N . VAL A 1 281 ? -2.805 -28.172 4.324 1 98.62 281 VAL A N 1
ATOM 2170 C CA . VAL A 1 281 ? -2.908 -27.781 2.926 1 98.62 281 VAL A CA 1
ATOM 2171 C C . VAL A 1 281 ? -2.121 -28.75 2.049 1 98.62 281 VAL A C 1
ATOM 2173 O O . VAL A 1 281 ? -2.596 -29.156 0.988 1 98.62 281 VAL A O 1
ATOM 2176 N N . ARG A 1 282 ? -0.933 -29.141 2.496 1 98 282 ARG A N 1
ATOM 2177 C CA . ARG A 1 282 ? -0.085 -30.047 1.732 1 98 282 ARG A CA 1
ATOM 2178 C C . ARG A 1 282 ? -0.774 -31.391 1.522 1 98 282 ARG A C 1
ATOM 2180 O O . ARG A 1 282 ? -0.65 -32 0.457 1 98 282 ARG A O 1
ATOM 2187 N N . ASP A 1 283 ? -1.467 -31.828 2.512 1 98.12 283 ASP A N 1
ATOM 2188 C CA . ASP A 1 283 ? -2.213 -33.062 2.381 1 98.12 283 ASP A CA 1
ATOM 2189 C C . ASP A 1 283 ? -3.25 -32.969 1.265 1 98.12 283 ASP A C 1
ATOM 2191 O O . ASP A 1 283 ? -3.387 -33.906 0.458 1 98.12 283 ASP A O 1
ATOM 2195 N N . ARG A 1 284 ? -4.02 -31.875 1.23 1 98.62 284 ARG A N 1
ATOM 2196 C CA . ARG A 1 284 ? -4.961 -31.609 0.148 1 98.62 284 ARG A CA 1
ATOM 2197 C C . ARG A 1 284 ? -4.258 -31.625 -1.206 1 98.62 284 ARG A C 1
ATOM 2199 O O . ARG A 1 284 ? -4.734 -32.281 -2.15 1 98.62 284 ARG A O 1
ATOM 2206 N N . LEU A 1 285 ? -3.133 -31 -1.287 1 98.62 285 LEU A N 1
ATOM 2207 C CA . LEU A 1 285 ? -2.385 -30.891 -2.535 1 98.62 285 LEU A CA 1
ATOM 2208 C C . LEU A 1 285 ? -1.935 -32.25 -3.023 1 98.62 285 LEU A C 1
ATOM 2210 O O . LEU A 1 285 ? -2.094 -32.594 -4.203 1 98.62 285 LEU A O 1
ATOM 2214 N N . ARG A 1 286 ? -1.429 -33.062 -2.16 1 97.75 286 ARG A N 1
ATOM 2215 C CA . ARG A 1 286 ? -0.92 -34.375 -2.51 1 97.75 286 ARG A CA 1
ATOM 2216 C C . ARG A 1 286 ? -2.045 -35.281 -2.992 1 97.75 286 ARG A C 1
ATOM 2218 O O . ARG A 1 286 ? -1.898 -35.969 -4 1 97.75 286 ARG A O 1
ATOM 2225 N N . LYS A 1 287 ? -3.1 -35.25 -2.291 1 97.81 287 LYS A N 1
ATOM 2226 C CA . LYS A 1 287 ? -4.246 -36.094 -2.654 1 97.81 287 LYS A CA 1
ATOM 2227 C C . LYS A 1 287 ? -4.805 -35.688 -4.016 1 97.81 287 LYS A C 1
ATOM 2229 O O . LYS A 1 287 ? -5.078 -36.562 -4.855 1 97.81 287 LYS A O 1
ATOM 2234 N N . ASN A 1 288 ? -4.953 -34.406 -4.191 1 98.31 288 ASN A N 1
ATOM 2235 C CA . ASN A 1 288 ? -5.496 -33.938 -5.461 1 98.31 288 ASN A CA 1
ATOM 2236 C C . ASN A 1 288 ? -4.531 -34.188 -6.613 1 98.31 288 ASN A C 1
ATOM 2238 O O . ASN A 1 288 ? -4.961 -34.469 -7.734 1 98.31 288 ASN A O 1
ATOM 2242 N N . LEU A 1 289 ? -3.225 -34.031 -6.352 1 98.12 289 LEU A N 1
ATOM 2243 C CA . LEU A 1 289 ? -2.232 -34.344 -7.375 1 98.12 289 LEU A CA 1
ATOM 2244 C C . LEU A 1 289 ? -2.297 -35.812 -7.785 1 98.12 289 LEU A C 1
ATOM 2246 O O . LEU A 1 289 ? -2.236 -36.125 -8.977 1 98.12 289 LEU A O 1
ATOM 2250 N N . GLN A 1 290 ? -2.455 -36.656 -6.824 1 97.56 290 GLN A N 1
ATOM 2251 C CA . GLN A 1 290 ? -2.576 -38.062 -7.105 1 97.56 290 GLN A CA 1
ATOM 2252 C C . GLN A 1 290 ? -3.83 -38.375 -7.926 1 97.56 290 GLN A C 1
ATOM 2254 O O . GLN A 1 290 ? -3.793 -39.188 -8.859 1 97.56 290 GLN A O 1
ATOM 2259 N N . ARG A 1 291 ? -4.863 -37.781 -7.551 1 96.81 291 ARG A N 1
ATOM 2260 C CA . ARG A 1 291 ? -6.109 -37.969 -8.281 1 96.81 291 ARG A CA 1
ATOM 2261 C C . ARG A 1 291 ? -5.973 -37.469 -9.727 1 96.81 291 ARG A C 1
ATOM 2263 O O . ARG A 1 291 ? -6.441 -38.125 -10.656 1 96.81 291 ARG A O 1
ATOM 2270 N N . LEU A 1 292 ? -5.402 -36.344 -9.875 1 97.19 292 LEU A N 1
ATOM 2271 C CA . LEU A 1 292 ? -5.184 -35.781 -11.211 1 97.19 292 LEU A CA 1
ATOM 2272 C C . LEU A 1 292 ? -4.324 -36.719 -12.055 1 97.19 292 LEU A C 1
ATOM 2274 O O . LEU A 1 292 ? -4.617 -36.969 -13.227 1 97.19 292 LEU A O 1
ATOM 2278 N N . ARG A 1 293 ? -3.271 -37.312 -11.492 1 96.69 293 ARG A N 1
ATOM 2279 C CA . ARG A 1 293 ? -2.422 -38.281 -12.148 1 96.69 293 ARG A CA 1
ATOM 2280 C C . ARG A 1 293 ? -3.246 -39.469 -12.656 1 96.69 293 ARG A C 1
ATOM 2282 O O . ARG A 1 293 ? -3.086 -39.906 -13.797 1 96.69 293 ARG A O 1
ATOM 2289 N N . SER A 1 294 ? -4.059 -39.875 -11.789 1 96.44 294 SER A N 1
ATOM 2290 C CA . SER A 1 294 ? -4.898 -41 -12.117 1 96.44 294 SER A CA 1
ATOM 2291 C C . SER A 1 294 ? -5.852 -40.688 -13.266 1 96.44 294 SER A C 1
ATOM 2293 O O . SER A 1 294 ? -6.07 -41.5 -14.156 1 96.44 294 SER A O 1
ATOM 2295 N N . CYS A 1 295 ? -6.438 -39.531 -13.195 1 95.88 295 CYS A N 1
ATOM 2296 C CA . CYS A 1 295 ? -7.344 -39.125 -14.258 1 95.88 295 CYS A CA 1
ATOM 2297 C C . CYS A 1 295 ? -6.621 -39.031 -15.594 1 95.88 295 CYS A C 1
ATOM 2299 O O . CYS A 1 295 ? -7.152 -39.469 -16.625 1 95.88 295 CYS A O 1
ATOM 2301 N N . VAL A 1 296 ? -5.434 -38.469 -15.617 1 97.12 296 VAL A N 1
ATOM 2302 C CA . VAL A 1 296 ? -4.652 -38.312 -16.844 1 97.12 296 VAL A CA 1
ATOM 2303 C C . VAL A 1 296 ? -4.266 -39.719 -17.375 1 97.12 296 VAL A C 1
ATOM 2305 O O . VAL A 1 296 ? -4.344 -39.938 -18.578 1 97.12 296 VAL A O 1
ATOM 2308 N N . ALA A 1 297 ? -3.902 -40.594 -16.5 1 96.19 297 ALA A N 1
ATOM 2309 C CA . ALA A 1 297 ? -3.514 -41.969 -16.875 1 96.19 297 ALA A CA 1
ATOM 2310 C C . ALA A 1 297 ? -4.688 -42.719 -17.484 1 96.19 297 ALA A C 1
ATOM 2312 O O . ALA A 1 297 ? -4.496 -43.625 -18.312 1 96.19 297 ALA A O 1
ATOM 2313 N N . ALA A 1 298 ? -5.82 -42.344 -17.078 1 95.44 298 ALA A N 1
ATOM 2314 C CA . ALA A 1 298 ? -7.027 -43.031 -17.516 1 95.44 298 ALA A CA 1
ATOM 2315 C C . ALA A 1 298 ? -7.531 -42.5 -18.844 1 95.44 298 ALA A C 1
ATOM 2317 O O . ALA A 1 298 ? -8.539 -42.969 -19.375 1 95.44 298 ALA A O 1
ATOM 2318 N N . SER A 1 299 ? -6.883 -41.469 -19.344 1 96.44 299 SER A N 1
ATOM 2319 C CA . SER A 1 299 ? -7.27 -40.906 -20.625 1 96.44 299 SER A CA 1
ATOM 2320 C C . SER A 1 299 ? -7.398 -41.969 -21.703 1 96.44 299 SER A C 1
ATOM 2322 O O . SER A 1 299 ? -6.582 -42.875 -21.766 1 96.44 299 SER A O 1
ATOM 2324 N N . ARG A 1 300 ? -8.336 -41.781 -22.594 1 96 300 ARG A N 1
ATOM 2325 C CA . ARG A 1 300 ? -8.594 -42.719 -23.672 1 96 300 ARG A CA 1
ATOM 2326 C C . ARG A 1 300 ? -7.555 -42.594 -24.781 1 96 300 ARG A C 1
ATOM 2328 O O . ARG A 1 300 ? -7.258 -43.562 -25.484 1 96 300 ARG A O 1
ATOM 2335 N N . THR A 1 301 ? -7.039 -41.438 -24.922 1 95.31 301 THR A N 1
ATOM 2336 C CA . THR A 1 301 ? -6.184 -41.188 -26.078 1 95.31 301 THR A CA 1
ATOM 2337 C C . THR A 1 301 ? -4.711 -41.219 -25.688 1 95.31 301 THR A C 1
ATOM 2339 O O . THR A 1 301 ? -3.84 -41.375 -26.531 1 95.31 301 THR A O 1
ATOM 2342 N N . GLY A 1 302 ? -4.391 -40.969 -24.484 1 94.81 302 GLY A N 1
ATOM 2343 C CA . GLY A 1 302 ? -3.025 -41.031 -23.984 1 94.81 302 GLY A CA 1
ATOM 2344 C C . GLY A 1 302 ? -2.168 -39.875 -24.469 1 94.81 302 GLY A C 1
ATOM 2345 O O . GLY A 1 302 ? -0.939 -39.938 -24.375 1 94.81 302 GLY A O 1
ATOM 2346 N N . VAL A 1 303 ? -2.729 -38.781 -24.938 1 94.75 303 VAL A N 1
ATOM 2347 C CA . VAL A 1 303 ? -1.961 -37.719 -25.562 1 94.75 303 VAL A CA 1
ATOM 2348 C C . VAL A 1 303 ? -1.71 -36.594 -24.562 1 94.75 303 VAL A C 1
ATOM 2350 O O . VAL A 1 303 ? -1.139 -35.562 -24.922 1 94.75 303 VAL A O 1
ATOM 2353 N N . MET A 1 304 ? -2.213 -36.781 -23.375 1 96.94 304 MET A N 1
ATOM 2354 C CA . MET A 1 304 ? -2.068 -35.719 -22.344 1 96.94 304 MET A CA 1
ATOM 2355 C C . MET A 1 304 ? -0.978 -36.094 -21.344 1 96.94 304 MET A C 1
ATOM 2357 O O . MET A 1 304 ? -0.771 -37.281 -21.062 1 96.94 304 MET A O 1
ATOM 2361 N N . ASP A 1 305 ? -0.318 -35.094 -20.891 1 95.88 305 ASP A N 1
ATOM 2362 C CA . ASP A 1 305 ? 0.713 -35.281 -19.875 1 95.88 305 ASP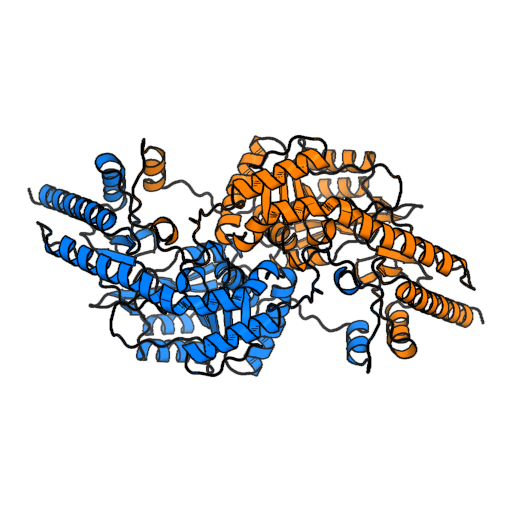 A CA 1
ATOM 2363 C C . ASP A 1 305 ? 0.548 -34.281 -18.734 1 95.88 305 ASP A C 1
ATOM 2365 O O . ASP A 1 305 ? 0.16 -33.125 -18.969 1 95.88 305 ASP A O 1
ATOM 2369 N N . LEU A 1 306 ? 0.789 -34.812 -17.609 1 96.12 306 LEU A N 1
ATOM 2370 C CA . LEU A 1 306 ? 0.93 -33.938 -16.453 1 96.12 306 LEU A CA 1
ATOM 2371 C C . LEU A 1 306 ? 2.387 -33.531 -16.266 1 96.12 306 LEU A C 1
ATOM 2373 O O . LEU A 1 306 ? 3.264 -34.375 -16.125 1 96.12 306 LEU A O 1
ATOM 2377 N N . TYR A 1 307 ? 2.693 -32.219 -16.391 1 95.62 307 TYR A N 1
ATOM 2378 C CA . TYR A 1 307 ? 4.016 -31.734 -16.016 1 95.62 307 TYR A CA 1
ATOM 2379 C C . TYR A 1 307 ? 4.148 -31.672 -14.492 1 95.62 307 TYR A C 1
ATOM 2381 O O . TYR A 1 307 ? 3.67 -30.719 -13.867 1 95.62 307 TYR A O 1
ATOM 2389 N N . GLU A 1 308 ? 4.785 -32.656 -13.984 1 95 308 GLU A N 1
ATOM 2390 C CA . GLU A 1 308 ? 4.812 -32.906 -12.539 1 95 308 GLU A CA 1
ATOM 2391 C C . GLU A 1 308 ? 5.367 -31.688 -11.789 1 95 308 GLU A C 1
ATOM 2393 O O . GLU A 1 308 ? 6.504 -31.281 -12.016 1 95 308 GLU A O 1
ATOM 2398 N N . PRO A 1 309 ? 4.555 -31.094 -10.93 1 97.06 309 PRO A N 1
ATOM 2399 C CA . PRO A 1 309 ? 5.094 -30.016 -10.094 1 97.06 309 PRO A CA 1
ATOM 2400 C C . PRO A 1 309 ? 5.969 -30.547 -8.953 1 97.06 309 PRO A C 1
ATOM 2402 O O . PRO A 1 309 ? 5.672 -31.578 -8.367 1 97.06 309 PRO A O 1
ATOM 2405 N N . GLU A 1 310 ? 7.055 -29.828 -8.688 1 97.88 310 GLU A N 1
ATOM 2406 C CA . GLU A 1 310 ? 7.898 -30.156 -7.539 1 97.88 310 GLU A CA 1
ATOM 2407 C C . GLU A 1 310 ? 7.383 -29.484 -6.27 1 97.88 310 GLU A C 1
ATOM 2409 O O . GLU A 1 310 ? 7.664 -29.938 -5.16 1 97.88 310 GLU A O 1
ATOM 2414 N N . GLY A 1 311 ? 6.637 -28.406 -6.391 1 98 311 GLY A N 1
ATOM 2415 C CA . GLY A 1 311 ? 6.012 -27.656 -5.312 1 98 311 GLY A CA 1
ATOM 2416 C C . GLY A 1 311 ? 4.945 -26.688 -5.797 1 98 311 GLY A C 1
ATOM 2417 O O . GLY A 1 311 ? 4.641 -26.641 -6.988 1 98 311 GLY A O 1
ATOM 2418 N N . GLY A 1 312 ? 4.328 -25.953 -4.848 1 97.94 312 GLY A N 1
ATOM 2419 C CA . GLY A 1 312 ? 3.303 -24.969 -5.168 1 97.94 312 GLY A CA 1
ATOM 2420 C C . GLY A 1 312 ? 1.895 -25.531 -5.039 1 97.94 312 GLY A C 1
ATOM 2421 O O . GLY A 1 312 ? 1.683 -26.562 -4.414 1 97.94 312 GLY A O 1
ATOM 2422 N N . TRP A 1 313 ? 0.916 -24.781 -5.598 1 98.31 313 TRP A N 1
ATOM 2423 C CA . TRP A 1 313 ? -0.498 -25.094 -5.418 1 98.31 313 TRP A CA 1
ATOM 2424 C C . TRP A 1 313 ? -1.144 -25.5 -6.738 1 98.31 313 TRP A C 1
ATOM 2426 O O . TRP A 1 313 ? -2.357 -25.703 -6.809 1 98.31 313 TRP A O 1
ATOM 2436 N N . SER A 1 314 ? -0.318 -25.578 -7.859 1 97 314 SER A N 1
ATOM 2437 C CA . SER A 1 314 ? -0.911 -25.812 -9.172 1 97 314 SER A CA 1
ATOM 2438 C C . SER A 1 314 ? -0.146 -26.891 -9.938 1 97 314 SER A C 1
ATOM 2440 O O . SER A 1 314 ? 1.013 -27.172 -9.625 1 97 314 SER A O 1
ATOM 2442 N N . ALA A 1 315 ? -0.826 -27.453 -10.875 1 97.06 315 ALA A N 1
ATOM 2443 C CA . ALA A 1 315 ? -0.242 -28.391 -11.828 1 97.06 315 ALA A CA 1
ATOM 2444 C C . ALA A 1 315 ? -0.56 -28 -13.266 1 97.06 315 ALA A C 1
ATOM 2446 O O . ALA A 1 315 ? -1.604 -27.391 -13.531 1 97.06 315 ALA A O 1
ATOM 2447 N N . LEU A 1 316 ? 0.365 -28.328 -14.117 1 97.31 316 LEU A N 1
ATOM 2448 C CA . LEU A 1 316 ? 0.194 -28.016 -15.531 1 97.31 316 LEU A CA 1
ATOM 2449 C C . LEU A 1 316 ? -0.155 -29.266 -16.328 1 97.31 316 LEU A C 1
ATOM 2451 O O . LEU A 1 316 ? 0.611 -30.234 -16.344 1 97.31 316 LEU A O 1
ATOM 2455 N N . LEU A 1 317 ? -1.312 -29.234 -16.922 1 97.62 317 LEU A N 1
ATOM 2456 C CA . LEU A 1 317 ? -1.747 -30.297 -17.844 1 97.62 317 LEU A CA 1
ATOM 2457 C C . LEU A 1 317 ? -1.388 -29.953 -19.281 1 97.62 317 LEU A C 1
ATOM 2459 O O . LEU A 1 317 ? -1.81 -28.922 -19.797 1 97.62 317 LEU A O 1
ATOM 2463 N N . ARG A 1 318 ? -0.617 -30.75 -19.891 1 97.38 318 ARG A N 1
ATOM 2464 C CA . ARG A 1 318 ? -0.233 -30.578 -21.281 1 97.38 318 ARG A CA 1
ATOM 2465 C C . ARG A 1 318 ? -1.119 -31.422 -22.203 1 97.38 318 ARG A C 1
ATOM 2467 O O . ARG A 1 318 ? -1.396 -32.594 -21.906 1 97.38 318 ARG A O 1
ATOM 2474 N N . PHE A 1 319 ? -1.605 -30.828 -23.234 1 97.31 319 PHE A N 1
ATOM 2475 C CA . PHE A 1 319 ? -2.381 -31.5 -24.266 1 97.31 319 PHE A CA 1
ATOM 2476 C C . PHE A 1 319 ? -1.937 -31.047 -25.656 1 97.31 319 PHE A C 1
ATOM 2478 O O . PHE A 1 319 ? -1.088 -30.156 -25.781 1 97.31 319 PHE A O 1
ATOM 2485 N N . PRO A 1 320 ? -2.381 -31.703 -26.688 1 96.25 320 PRO A N 1
ATOM 2486 C CA . PRO A 1 320 ? -1.9 -31.344 -28.031 1 96.25 320 PRO A CA 1
ATOM 2487 C C . PRO A 1 320 ? -2.125 -29.875 -28.375 1 96.25 320 PRO A C 1
ATOM 2489 O O . PRO A 1 320 ? -3.234 -29.359 -28.203 1 96.25 320 PRO A O 1
ATOM 2492 N N . ALA A 1 321 ? -1.099 -29.266 -28.938 1 95.25 321 ALA A N 1
ATOM 2493 C CA . ALA A 1 321 ? -1.055 -27.812 -29.125 1 95.25 321 ALA A CA 1
ATOM 2494 C C . ALA A 1 321 ? -2.064 -27.375 -30.188 1 95.25 321 ALA A C 1
ATOM 2496 O O . ALA A 1 321 ? -2.391 -26.188 -30.281 1 95.25 321 ALA A O 1
ATOM 2497 N N . TRP A 1 322 ? -2.396 -28.25 -31.047 1 94.69 322 TRP A N 1
ATOM 2498 C CA . TRP A 1 322 ? -3.33 -27.875 -32.094 1 94.69 322 TRP A CA 1
ATOM 2499 C C . TRP A 1 322 ? -4.727 -27.641 -31.531 1 94.69 322 TRP A C 1
ATOM 2501 O O . TRP A 1 322 ? -5.59 -27.078 -32.188 1 94.69 322 TRP A O 1
ATOM 2511 N N . ILE A 1 323 ? -5.023 -28.188 -30.312 1 95.31 323 ILE A N 1
ATOM 2512 C CA . ILE A 1 323 ? -6.281 -27.875 -29.641 1 95.31 323 ILE A CA 1
ATOM 2513 C C . ILE A 1 323 ? -6.246 -26.438 -29.109 1 95.31 323 ILE A C 1
ATOM 2515 O O . ILE A 1 323 ? -5.41 -26.109 -28.266 1 95.31 323 ILE A O 1
ATOM 2519 N N . ASP A 1 324 ? -7.125 -25.672 -29.578 1 94.81 324 ASP A N 1
ATOM 2520 C CA . ASP A 1 324 ? -7.172 -24.266 -29.172 1 94.81 324 ASP A CA 1
ATOM 2521 C C . ASP A 1 324 ? -7.578 -24.141 -27.703 1 94.81 324 ASP A C 1
ATOM 2523 O O . ASP A 1 324 ? -8.633 -24.625 -27.297 1 94.81 324 ASP A O 1
ATOM 2527 N N . GLU A 1 325 ? -6.785 -23.484 -26.891 1 95.94 325 GLU A N 1
ATOM 2528 C CA . GLU A 1 325 ? -7.012 -23.375 -25.453 1 95.94 325 GLU A CA 1
ATOM 2529 C C . GLU A 1 325 ? -8.312 -22.625 -25.156 1 95.94 325 GLU A C 1
ATOM 2531 O O . GLU A 1 325 ? -9.055 -23.016 -24.25 1 95.94 325 GLU A O 1
ATOM 2536 N N . ASP A 1 326 ? -8.617 -21.578 -25.875 1 95.75 326 ASP A N 1
ATOM 2537 C CA . ASP A 1 326 ? -9.844 -20.812 -25.656 1 95.75 326 ASP A CA 1
ATOM 2538 C C . ASP A 1 326 ? -11.078 -21.656 -25.953 1 95.75 326 ASP A C 1
ATOM 2540 O O . ASP A 1 326 ? -12.047 -21.641 -25.188 1 95.75 326 ASP A O 1
ATOM 2544 N N . GLU A 1 327 ? -11 -22.281 -27.062 1 94.81 327 GLU A N 1
ATOM 2545 C CA . GLU A 1 327 ? -12.125 -23.125 -27.453 1 94.81 327 GLU A CA 1
ATOM 2546 C C . GLU A 1 327 ? -12.359 -24.234 -26.422 1 94.81 327 GLU A C 1
ATOM 2548 O O . GLU A 1 327 ? -13.508 -24.547 -26.078 1 94.81 327 GLU A O 1
ATOM 2553 N N . LEU A 1 328 ? -11.289 -24.781 -26.016 1 96.44 328 LEU A N 1
ATOM 2554 C CA . LEU A 1 328 ? -11.398 -25.828 -25 1 96.44 328 LEU A CA 1
ATOM 2555 C C . LEU A 1 328 ? -12.078 -25.312 -23.75 1 96.44 328 LEU A C 1
ATOM 2557 O O . LEU A 1 328 ? -13.062 -25.906 -23.281 1 96.44 328 LEU A O 1
ATOM 2561 N N . VAL A 1 329 ? -11.672 -24.172 -23.203 1 97.12 329 VAL A N 1
ATOM 2562 C CA . VAL A 1 329 ? -12.164 -23.656 -21.938 1 97.12 329 VAL A CA 1
ATOM 2563 C C . VAL A 1 329 ? -13.594 -23.141 -22.109 1 97.12 329 VAL A C 1
ATOM 2565 O O . VAL A 1 329 ? -14.453 -23.391 -21.25 1 97.12 329 VAL A O 1
ATOM 2568 N N . THR A 1 330 ? -13.852 -22.438 -23.234 1 96.62 330 THR A N 1
ATOM 2569 C CA . THR A 1 330 ? -15.195 -21.906 -23.453 1 96.62 330 THR A CA 1
ATOM 2570 C C . THR A 1 330 ? -16.203 -23.047 -23.609 1 96.62 330 THR A C 1
ATOM 2572 O O . THR A 1 330 ? -17.344 -22.938 -23.141 1 96.62 330 THR A O 1
ATOM 2575 N N . SER A 1 331 ? -15.789 -24.109 -24.312 1 95.62 331 SER A N 1
ATOM 2576 C CA . SER A 1 331 ? -16.672 -25.25 -24.453 1 95.62 331 SER A CA 1
ATOM 2577 C C . SER A 1 331 ? -16.922 -25.922 -23.109 1 95.62 331 SER A C 1
ATOM 2579 O O . SER A 1 331 ? -18.031 -26.406 -22.844 1 95.62 331 SER A O 1
ATOM 2581 N N . LEU A 1 332 ? -15.922 -26.016 -22.25 1 97.12 332 LEU A N 1
ATOM 2582 C CA . LEU A 1 332 ? -16.078 -26.562 -20.922 1 97.12 332 LEU A CA 1
ATOM 2583 C C . LEU A 1 332 ? -17.047 -25.734 -20.094 1 97.12 332 LEU A C 1
ATOM 2585 O O . LEU A 1 332 ? -17.875 -26.281 -19.359 1 97.12 332 LEU A O 1
ATOM 2589 N N . ILE A 1 333 ? -16.938 -24.391 -20.188 1 97.06 333 ILE A N 1
ATOM 2590 C CA . ILE A 1 333 ? -17.844 -23.484 -19.469 1 97.06 333 ILE A CA 1
ATOM 2591 C C . ILE A 1 333 ? -19.281 -23.734 -19.922 1 97.06 333 ILE A C 1
ATOM 2593 O O . ILE A 1 333 ? -20.172 -23.906 -19.094 1 97.06 333 ILE A O 1
ATOM 2597 N N . ARG A 1 334 ? -19.438 -23.828 -21.203 1 95.12 334 ARG A N 1
ATOM 2598 C CA . ARG A 1 334 ? -20.766 -23.969 -21.812 1 95.12 334 ARG A CA 1
ATOM 2599 C C . ARG A 1 334 ? -21.391 -25.312 -21.469 1 95.12 334 ARG A C 1
ATOM 2601 O O . ARG A 1 334 ? -22.562 -25.391 -21.094 1 95.12 334 ARG A O 1
ATOM 2608 N N . ASP A 1 335 ? -20.609 -26.375 -21.547 1 95.19 335 ASP A N 1
ATOM 2609 C CA . ASP A 1 335 ? -21.172 -27.719 -21.578 1 95.19 335 ASP A CA 1
ATOM 2610 C C . ASP A 1 335 ? -21.078 -28.391 -20.203 1 95.19 335 ASP A C 1
ATOM 2612 O O . ASP A 1 335 ? -21.828 -29.328 -19.906 1 95.19 335 ASP A O 1
ATOM 2616 N N . ALA A 1 336 ? -20.125 -27.922 -19.422 1 95.69 336 ALA A N 1
ATOM 2617 C CA . ALA A 1 336 ? -19.891 -28.641 -18.172 1 95.69 336 ALA A CA 1
ATOM 2618 C C . ALA A 1 336 ? -19.812 -27.672 -16.984 1 95.69 336 ALA A C 1
ATOM 2620 O O . ALA A 1 336 ? -19.625 -28.094 -15.844 1 95.69 336 ALA A O 1
ATOM 2621 N N . ALA A 1 337 ? -19.922 -26.375 -17.172 1 96.69 337 ALA A N 1
ATOM 2622 C CA . ALA A 1 337 ? -19.812 -25.359 -16.125 1 96.69 337 ALA A CA 1
ATOM 2623 C C . ALA A 1 337 ? -18.469 -25.438 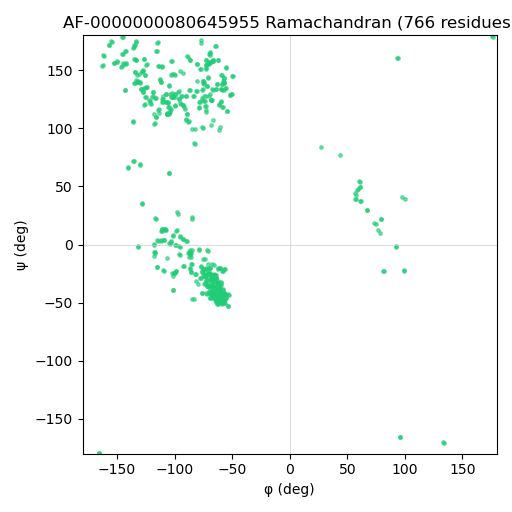-15.398 1 96.69 337 ALA A C 1
ATOM 2625 O O . ALA A 1 337 ? -18.422 -25.438 -14.164 1 96.69 337 ALA A O 1
ATOM 2626 N N . ILE A 1 338 ? -17.438 -25.625 -16.156 1 97.44 338 ILE A N 1
ATOM 2627 C CA . ILE A 1 338 ? -16.078 -25.688 -15.641 1 97.44 338 ILE A CA 1
ATOM 2628 C C . ILE A 1 338 ? -15.211 -24.656 -16.359 1 97.44 338 ILE A C 1
ATOM 2630 O O . ILE A 1 338 ? -15.266 -24.547 -17.594 1 97.44 338 ILE A O 1
ATOM 2634 N N . SER A 1 339 ? -14.562 -23.859 -15.562 1 96.88 339 SER A N 1
ATOM 2635 C CA . SER A 1 339 ? -13.562 -22.953 -16.141 1 96.88 339 SER A CA 1
ATOM 2636 C C . SER A 1 339 ? -12.148 -23.375 -15.719 1 96.88 339 SER A C 1
ATOM 2638 O O . SER A 1 339 ? -11.969 -24.031 -14.695 1 96.88 339 SER A O 1
ATOM 2640 N N . ALA A 1 340 ? -11.18 -23.047 -16.531 1 95.38 340 ALA A N 1
ATOM 2641 C CA . ALA A 1 340 ? -9.758 -23.281 -16.266 1 95.38 340 ALA A CA 1
ATOM 2642 C C . ALA A 1 340 ? -8.906 -22.156 -16.844 1 95.38 340 ALA A C 1
ATOM 2644 O O . ALA A 1 340 ? -9.383 -21.344 -17.641 1 95.38 340 ALA A O 1
ATOM 2645 N N . GLN A 1 341 ? -7.719 -22.125 -16.375 1 94.88 341 GLN A N 1
ATOM 2646 C CA . GLN A 1 341 ? -6.809 -21.094 -16.844 1 94.88 341 GLN A CA 1
ATOM 2647 C C . GLN A 1 341 ? -5.855 -21.641 -17.906 1 94.88 341 GLN A C 1
ATOM 2649 O O . GLN A 1 341 ? -5.062 -22.547 -17.625 1 94.88 341 GLN A O 1
ATOM 2654 N N . PRO A 1 342 ? -5.941 -21.047 -19.094 1 95.88 342 PRO A N 1
ATOM 2655 C CA . PRO A 1 342 ? -5.027 -21.484 -20.156 1 95.88 342 PRO A CA 1
ATOM 2656 C C . PRO A 1 342 ? -3.578 -21.094 -19.891 1 95.88 342 PRO A C 1
ATOM 2658 O O . PRO A 1 342 ? -3.32 -20.188 -19.078 1 95.88 342 PRO A O 1
ATOM 2661 N N . GLY A 1 343 ? -2.717 -21.75 -20.609 1 94.06 343 GLY A N 1
ATOM 2662 C CA . GLY A 1 343 ? -1.289 -21.562 -20.422 1 94.06 343 GLY A CA 1
ATOM 2663 C C . GLY A 1 343 ? -0.812 -20.188 -20.844 1 94.06 343 GLY A C 1
ATOM 2664 O O . GLY A 1 343 ? 0.182 -19.672 -20.328 1 94.06 343 GLY A O 1
ATOM 2665 N N . TYR A 1 344 ? -1.516 -19.562 -21.781 1 90.31 344 TYR A N 1
ATOM 2666 C CA . TYR A 1 344 ? -1.057 -18.266 -22.297 1 90.31 344 TYR A CA 1
ATOM 2667 C C . TYR A 1 344 ? -1.119 -17.203 -21.219 1 90.31 344 TYR A C 1
ATOM 2669 O O . TYR A 1 344 ? -0.445 -16.172 -21.328 1 90.31 344 TYR A O 1
ATOM 2677 N N . PHE A 1 345 ? -1.861 -17.422 -20.156 1 89.31 345 PHE A N 1
ATOM 2678 C CA . PHE A 1 345 ? -1.906 -16.5 -19.031 1 89.31 345 PHE A CA 1
ATOM 2679 C C . PHE A 1 345 ? -0.546 -16.406 -18.359 1 89.31 345 PHE A C 1
ATOM 2681 O O . PHE A 1 345 ? -0.229 -15.406 -17.719 1 89.31 345 PHE A O 1
ATOM 2688 N N . PHE A 1 346 ? 0.249 -17.438 -18.469 1 93.75 346 PHE A N 1
ATOM 2689 C CA . PHE A 1 346 ? 1.546 -17.531 -17.797 1 93.75 346 PHE A CA 1
ATOM 2690 C C . PHE A 1 346 ? 2.678 -17.422 -18.812 1 93.75 346 PHE A C 1
ATOM 2692 O O . PHE A 1 346 ? 3.838 -17.688 -18.484 1 93.75 346 PHE A O 1
ATOM 2699 N N . ASP A 1 347 ? 2.336 -17.188 -20.047 1 93 347 ASP A N 1
ATOM 2700 C CA . ASP A 1 347 ? 3.297 -17.094 -21.141 1 93 347 ASP A CA 1
ATOM 2701 C C . ASP A 1 347 ? 4.059 -18.406 -21.312 1 93 347 ASP A C 1
ATOM 2703 O O . ASP A 1 347 ? 5.293 -18.406 -21.375 1 93 347 ASP A O 1
ATOM 2707 N N . MET A 1 348 ? 3.291 -19.469 -21.359 1 93.88 348 MET A N 1
ATOM 2708 C CA . MET A 1 348 ? 3.896 -20.766 -21.656 1 93.88 348 MET A CA 1
ATOM 2709 C C . MET A 1 348 ? 4.598 -20.734 -23.016 1 93.88 348 MET A C 1
ATOM 2711 O O . MET A 1 348 ? 4.152 -20.062 -23.938 1 93.88 348 MET A O 1
ATOM 2715 N N . PRO A 1 349 ? 5.695 -21.484 -23.078 1 88.38 349 PRO A N 1
ATOM 2716 C CA . PRO A 1 349 ? 6.48 -21.422 -24.312 1 88.38 349 PRO A CA 1
ATOM 2717 C C . PRO A 1 349 ? 5.723 -21.953 -25.531 1 88.38 349 PRO A C 1
ATOM 2719 O O . PRO A 1 349 ? 6.016 -21.578 -26.672 1 88.38 349 PRO A O 1
ATOM 2722 N N . THR A 1 350 ? 4.832 -22.859 -25.297 1 90.94 350 THR A N 1
ATOM 2723 C CA . THR A 1 350 ? 4.004 -23.422 -26.359 1 90.94 350 THR A CA 1
ATOM 2724 C C . THR A 1 350 ? 2.543 -23.5 -25.922 1 90.94 350 THR A C 1
ATOM 2726 O O . THR A 1 350 ? 2.244 -23.422 -24.719 1 90.94 350 THR A O 1
ATOM 2729 N N . ALA A 1 351 ? 1.696 -23.578 -26.922 1 94.5 351 ALA A N 1
ATOM 2730 C CA . ALA A 1 351 ? 0.277 -23.766 -26.641 1 94.5 351 ALA A CA 1
ATOM 2731 C C . ALA A 1 351 ? 0.009 -25.156 -26.078 1 94.5 351 ALA A C 1
ATOM 2733 O O . ALA A 1 351 ? 0.886 -26.031 -26.109 1 94.5 351 ALA A O 1
ATOM 2734 N N . GLY A 1 352 ? -1.137 -25.312 -25.516 1 96.88 352 GLY A N 1
ATOM 2735 C CA . GLY A 1 352 ? -1.549 -26.656 -25.109 1 96.88 352 GLY A CA 1
ATOM 2736 C C . GLY A 1 352 ? -1.348 -26.906 -23.625 1 96.88 352 GLY A C 1
ATOM 2737 O O . GLY A 1 352 ? -0.907 -27.984 -23.234 1 96.88 352 GLY A O 1
ATOM 2738 N N . PHE A 1 353 ? -1.637 -25.891 -22.859 1 97.06 353 PHE A N 1
ATOM 2739 C CA . PHE A 1 353 ? -1.523 -26.062 -21.422 1 97.06 353 PHE A CA 1
ATOM 2740 C C . PHE A 1 353 ? -2.775 -25.562 -20.719 1 97.06 353 PHE A C 1
ATOM 2742 O O . PHE A 1 353 ? -3.4 -24.594 -21.156 1 97.06 353 PHE A O 1
ATOM 2749 N N . LEU A 1 354 ? -3.113 -26.219 -19.625 1 97.31 354 LEU A N 1
ATOM 2750 C CA . LEU A 1 354 ? -4.035 -25.734 -18.609 1 97.31 354 LEU A CA 1
ATOM 2751 C C . LEU A 1 354 ? -3.393 -25.766 -17.234 1 97.31 354 LEU A C 1
ATOM 2753 O O . LEU A 1 354 ? -2.686 -26.719 -16.891 1 97.31 354 LEU A O 1
ATOM 2757 N N . SER A 1 355 ? -3.576 -24.688 -16.531 1 96.44 355 SER A N 1
ATOM 2758 C CA . SER A 1 355 ? -3.188 -24.688 -15.117 1 96.44 355 SER A CA 1
ATOM 2759 C C . SER A 1 355 ? -4.336 -25.141 -14.227 1 96.44 355 SER A C 1
ATOM 2761 O O . SER A 1 355 ? -5.438 -24.609 -14.297 1 96.44 355 SER A O 1
ATOM 2763 N N . ILE A 1 356 ? -4.082 -26.094 -13.398 1 97.06 356 ILE A N 1
ATOM 2764 C CA . ILE A 1 356 ? -5.102 -26.688 -12.531 1 97.06 356 ILE A CA 1
ATOM 2765 C C . ILE A 1 356 ? -4.711 -26.484 -11.07 1 97.06 356 ILE A C 1
ATOM 2767 O O . ILE A 1 356 ? -3.607 -26.859 -10.656 1 97.06 356 ILE A O 1
ATOM 2771 N N . SER A 1 357 ? -5.605 -25.953 -10.297 1 97.69 357 SER A N 1
ATOM 2772 C CA . SER A 1 357 ? -5.387 -25.766 -8.867 1 97.69 357 SER A CA 1
ATOM 2773 C C . SER A 1 357 ? -5.516 -27.094 -8.117 1 97.69 357 SER A C 1
ATOM 2775 O O . SER A 1 357 ? -6.402 -27.891 -8.406 1 97.69 357 SER A O 1
ATOM 2777 N N . LEU A 1 358 ? -4.668 -27.297 -7.195 1 98.38 358 LEU A N 1
ATOM 2778 C CA . LEU A 1 358 ? -4.68 -28.5 -6.383 1 98.38 358 LEU A CA 1
ATOM 2779 C C . LEU A 1 358 ? -5.363 -28.25 -5.039 1 98.38 358 LEU A C 1
ATOM 2781 O O . LEU A 1 358 ? -5.312 -29.094 -4.145 1 98.38 358 LEU A O 1
ATOM 2785 N N . LEU A 1 359 ? -6.035 -27.094 -4.941 1 98.44 359 LEU A N 1
ATOM 2786 C CA . LEU A 1 359 ? -6.621 -26.688 -3.672 1 98.44 359 LEU A CA 1
ATOM 2787 C C . LEU A 1 359 ? -8.062 -27.156 -3.559 1 98.44 359 LEU A C 1
ATOM 2789 O O . LEU A 1 359 ? -8.633 -27.188 -2.463 1 98.44 359 LEU A O 1
ATOM 2793 N N . LEU A 1 360 ? -8.695 -27.5 -4.668 1 97.88 360 LEU A N 1
ATOM 2794 C CA . LEU A 1 360 ? -10.133 -27.75 -4.707 1 97.88 360 LEU A CA 1
ATOM 2795 C C . LEU A 1 360 ? -10.508 -28.922 -3.809 1 97.88 360 LEU A C 1
ATOM 2797 O O . LEU A 1 360 ? -9.656 -29.75 -3.484 1 97.88 360 LEU A O 1
ATOM 2801 N N . GLN A 1 361 ? -11.766 -28.953 -3.443 1 97 361 GLN A N 1
ATOM 2802 C CA . GLN A 1 361 ? -12.25 -30.156 -2.777 1 97 361 GLN A CA 1
ATOM 2803 C C . GLN A 1 361 ? -12.031 -31.391 -3.648 1 97 361 GLN A C 1
ATOM 2805 O O . GLN A 1 361 ? -12.258 -31.344 -4.859 1 97 361 GLN A O 1
ATOM 2810 N N . PRO A 1 362 ? -11.625 -32.438 -3.01 1 95.5 362 PRO A N 1
ATOM 2811 C CA . PRO A 1 362 ? -11.188 -33.594 -3.785 1 95.5 362 PRO A CA 1
ATOM 2812 C C . PRO A 1 362 ? -12.25 -34.094 -4.758 1 95.5 362 PRO A C 1
ATOM 2814 O O . PRO A 1 362 ? -11.945 -34.375 -5.918 1 95.5 362 PRO A O 1
ATOM 2817 N N . GLU A 1 363 ? -13.461 -34.156 -4.316 1 95.25 363 GLU A N 1
ATOM 2818 C CA . GLU A 1 363 ? -14.523 -34.656 -5.176 1 95.25 363 GLU A CA 1
ATOM 2819 C C . GLU A 1 363 ? -14.781 -33.719 -6.348 1 95.25 363 GLU A C 1
ATOM 2821 O O . GLU A 1 363 ? -15.023 -34.156 -7.473 1 95.25 363 GLU A O 1
ATOM 2826 N N . VAL A 1 364 ? -14.711 -32.438 -6.035 1 95.12 364 VAL A N 1
ATOM 2827 C CA . VAL A 1 364 ? -14.906 -31.406 -7.062 1 95.12 364 VAL A CA 1
ATOM 2828 C C . VAL A 1 364 ? -13.758 -31.469 -8.07 1 95.12 364 VAL A C 1
ATOM 2830 O O . VAL A 1 364 ? -13.984 -31.438 -9.281 1 95.12 364 VAL A O 1
ATOM 2833 N N . MET A 1 365 ? -12.602 -31.562 -7.586 1 94.25 365 MET A N 1
ATOM 2834 C CA . MET A 1 365 ? -11.414 -31.625 -8.43 1 94.25 365 MET A CA 1
ATOM 2835 C C . MET A 1 365 ? -11.469 -32.844 -9.344 1 94.25 365 MET A C 1
ATOM 2837 O O . MET A 1 365 ? -11.227 -32.75 -10.547 1 94.25 365 MET A O 1
ATOM 2841 N N . ALA A 1 366 ? -11.797 -33.969 -8.773 1 93.62 366 ALA A N 1
ATOM 2842 C CA . ALA A 1 366 ? -11.836 -35.188 -9.539 1 93.62 366 ALA A CA 1
ATOM 2843 C C . ALA A 1 366 ? -12.859 -35.125 -10.672 1 93.62 366 ALA A C 1
ATOM 2845 O O . ALA A 1 366 ? -12.547 -35.438 -11.82 1 93.62 366 ALA A O 1
ATOM 2846 N N . ALA A 1 367 ? -14 -34.688 -10.328 1 95.75 367 ALA A N 1
ATOM 2847 C CA . ALA A 1 367 ? -15.062 -34.562 -11.312 1 95.75 367 ALA A CA 1
ATOM 2848 C C . ALA A 1 367 ? -14.695 -33.594 -12.422 1 95.75 367 ALA A C 1
ATOM 2850 O O . ALA A 1 367 ? -14.922 -33.875 -13.602 1 95.75 367 ALA A O 1
ATOM 2851 N N . ALA A 1 368 ? -14.172 -32.469 -12.031 1 96.31 368 ALA A N 1
ATOM 2852 C CA . ALA A 1 368 ? -13.805 -31.438 -13.008 1 96.31 368 ALA A CA 1
ATOM 2853 C C . ALA A 1 368 ? -12.656 -31.922 -13.891 1 96.31 368 ALA A C 1
ATOM 2855 O O . ALA A 1 368 ? -12.664 -31.688 -15.102 1 96.31 368 ALA A O 1
ATOM 2856 N N . ALA A 1 369 ? -11.695 -32.562 -13.297 1 96.19 369 ALA A N 1
ATOM 2857 C CA . ALA A 1 369 ? -10.555 -33.062 -14.055 1 96.19 369 ALA A CA 1
ATOM 2858 C C . ALA A 1 369 ? -11 -34.125 -15.07 1 96.19 369 ALA A C 1
ATOM 2860 O O . ALA A 1 369 ? -10.531 -34.125 -16.203 1 96.19 369 ALA A O 1
ATOM 2861 N N . GLU A 1 370 ? -11.859 -34.969 -14.641 1 96.56 370 GLU A N 1
ATOM 2862 C CA . GLU A 1 370 ? -12.391 -35.969 -15.547 1 96.56 370 GLU A CA 1
ATOM 2863 C C . GLU A 1 370 ? -13.086 -35.344 -16.75 1 96.56 370 GLU A C 1
ATOM 2865 O O . GLU A 1 370 ? -12.938 -35.812 -17.875 1 96.56 370 GLU A O 1
ATOM 2870 N N . SER A 1 371 ? -13.852 -34.344 -16.453 1 96.94 371 SER A N 1
ATOM 2871 C CA . SER A 1 371 ? -14.547 -33.656 -17.516 1 96.94 371 SER A CA 1
ATOM 2872 C C . SER A 1 371 ? -13.57 -33 -18.5 1 96.94 371 SER A C 1
ATOM 2874 O O . SER A 1 371 ? -13.789 -33.031 -19.719 1 96.94 371 SER A O 1
ATOM 2876 N N . VAL A 1 372 ? -12.547 -32.406 -18 1 97.5 372 VAL A N 1
ATOM 2877 C CA . VAL A 1 372 ? -11.523 -31.797 -18.828 1 97.5 372 VAL A CA 1
ATOM 2878 C C . VAL A 1 372 ? -10.852 -32.844 -19.703 1 97.5 372 VAL A C 1
ATOM 2880 O O . VAL A 1 372 ? -10.711 -32.656 -20.922 1 97.5 372 VAL A O 1
ATOM 2883 N N . ILE A 1 373 ? -10.438 -33.938 -19.109 1 97.31 373 ILE A N 1
ATOM 2884 C CA . ILE A 1 373 ? -9.742 -35 -19.812 1 97.31 373 ILE A CA 1
ATOM 2885 C C . ILE A 1 373 ? -10.648 -35.594 -20.891 1 97.31 373 ILE A C 1
ATOM 2887 O O . ILE A 1 373 ? -10.219 -35.812 -22.016 1 97.31 373 ILE A O 1
ATOM 2891 N N . ALA A 1 374 ? -11.898 -35.812 -20.531 1 96.81 374 ALA A N 1
ATOM 2892 C CA . ALA A 1 374 ? -12.859 -36.344 -21.484 1 96.81 374 ALA A CA 1
ATOM 2893 C C . ALA A 1 374 ? -13.031 -35.406 -22.672 1 96.81 374 ALA A C 1
ATOM 2895 O O . ALA A 1 374 ? -13.164 -35.875 -23.812 1 96.81 374 ALA A O 1
ATOM 2896 N N . ARG A 1 375 ? -13.094 -34.125 -22.391 1 97 375 ARG A N 1
ATOM 2897 C CA . ARG A 1 375 ? -13.242 -33.156 -23.469 1 97 375 ARG A CA 1
ATOM 2898 C C . ARG A 1 375 ? -12.047 -33.188 -24.406 1 97 375 ARG A C 1
ATOM 2900 O O . ARG A 1 375 ? -12.211 -33.094 -25.625 1 97 375 ARG A O 1
ATOM 2907 N N . ILE A 1 376 ? -10.867 -33.312 -23.891 1 97.19 376 ILE A N 1
ATOM 2908 C CA . ILE A 1 376 ? -9.648 -33.344 -24.688 1 97.19 376 ILE A CA 1
ATOM 2909 C C . ILE A 1 376 ? 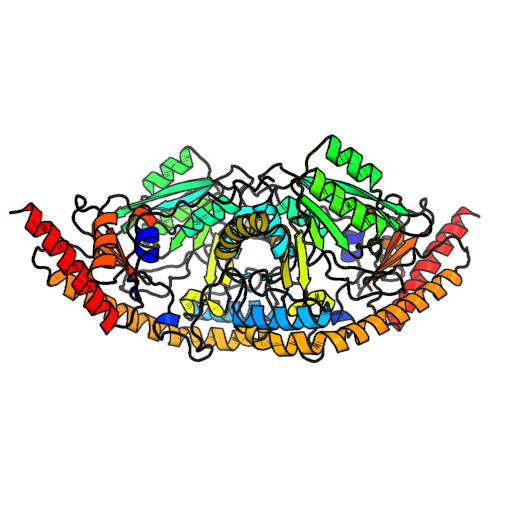-9.617 -34.656 -25.484 1 97.19 376 ILE A C 1
ATOM 2911 O O . ILE A 1 376 ? -9.305 -34.656 -26.672 1 97.19 376 ILE A O 1
ATOM 2915 N N . ASP A 1 377 ? -9.992 -35.719 -24.859 1 97.12 377 ASP A N 1
ATOM 2916 C CA . ASP A 1 377 ? -10.07 -37.031 -25.531 1 97.12 377 ASP A CA 1
ATOM 2917 C C . ASP A 1 377 ? -11.008 -36.938 -26.75 1 97.12 377 ASP A C 1
ATOM 2919 O O . ASP A 1 377 ? -10.664 -37.406 -27.828 1 97.12 377 ASP A O 1
ATOM 2923 N N . THR A 1 378 ? -12.133 -36.344 -26.5 1 96 378 THR A N 1
ATOM 2924 C CA . THR A 1 378 ? -13.125 -36.219 -27.547 1 96 378 THR A CA 1
ATOM 2925 C C . THR A 1 378 ? -12.578 -35.406 -28.703 1 96 378 THR A C 1
ATOM 2927 O O . THR A 1 378 ? -12.789 -35.719 -29.875 1 96 378 THR A O 1
ATOM 2930 N N . ALA A 1 379 ? -11.938 -34.344 -28.406 1 94.75 379 ALA A N 1
ATOM 2931 C CA . ALA A 1 379 ? -11.352 -33.469 -29.422 1 94.75 379 ALA A CA 1
ATOM 2932 C C . ALA A 1 379 ? -10.312 -34.25 -30.25 1 94.75 379 ALA A C 1
ATOM 2934 O O . ALA A 1 379 ? -10.242 -34.094 -31.469 1 94.75 379 ALA A O 1
ATOM 2935 N N . VAL A 1 380 ? -9.516 -35 -29.625 1 94.94 380 VAL A N 1
ATOM 2936 C CA . VAL A 1 380 ? -8.461 -35.781 -30.266 1 94.94 380 VAL A CA 1
ATOM 2937 C C . VAL A 1 380 ? -9.078 -36.875 -31.156 1 94.94 380 VAL A C 1
ATOM 2939 O O . VAL A 1 380 ? -8.656 -37.062 -32.281 1 94.94 380 VAL A O 1
ATOM 2942 N N . GLU A 1 381 ? -10.102 -37.531 -30.656 1 94.81 381 GLU A N 1
ATOM 2943 C CA . GLU A 1 381 ? -10.766 -38.594 -31.391 1 94.81 381 GLU A CA 1
ATOM 2944 C C . GLU A 1 381 ? -11.5 -38.062 -32.625 1 94.81 381 GLU A C 1
ATOM 2946 O O . GLU A 1 381 ? -11.617 -38.75 -33.625 1 94.81 381 GLU A O 1
ATOM 2951 N N . ALA A 1 382 ? -11.93 -36.844 -32.531 1 90.56 382 ALA A N 1
ATOM 2952 C CA . ALA A 1 382 ? -12.641 -36.219 -33.625 1 90.56 382 ALA A CA 1
ATOM 2953 C C . ALA A 1 382 ? -11.688 -35.875 -34.781 1 90.56 382 ALA A C 1
ATOM 2955 O O . ALA A 1 382 ? -12.102 -35.781 -35.938 1 90.56 382 ALA A O 1
ATOM 2956 N N . THR A 1 383 ? -10.508 -35.594 -34.5 1 84.88 383 THR A N 1
ATOM 2957 C CA . THR A 1 383 ? -9.516 -35.281 -35.5 1 84.88 383 THR A CA 1
ATOM 2958 C C . THR A 1 383 ? -8.945 -36.531 -36.125 1 84.88 383 THR A C 1
ATOM 2960 O O . THR A 1 383 ? -8.492 -36.5 -37.281 1 84.88 383 THR A O 1
ATOM 2963 N N . LEU A 1 384 ? -8.844 -37.625 -35.406 1 73.62 384 LEU A N 1
ATOM 2964 C CA . LEU A 1 384 ? -8.32 -38.906 -35.938 1 73.62 384 LEU A CA 1
ATOM 2965 C C . LEU A 1 384 ? -9.344 -39.594 -36.812 1 73.62 384 LEU A C 1
ATOM 2967 O O . LEU A 1 384 ? -8.977 -40.375 -37.688 1 73.62 384 LEU A O 1
ATOM 2971 N N . PHE A 1 385 ? -10.648 -39.344 -36.688 1 59.81 385 PHE A N 1
ATOM 2972 C CA . PHE A 1 385 ? -11.648 -39.938 -37.531 1 59.81 385 PHE A CA 1
ATOM 2973 C C . PHE A 1 385 ? -12.344 -38.875 -38.375 1 59.81 385 PHE A C 1
ATOM 2975 O O . PHE A 1 385 ? -12.523 -37.75 -37.938 1 59.81 385 PHE A O 1
ATOM 2982 N N . MET B 1 1 ? -11.648 14.375 -19.828 1 87.12 1 MET B N 1
ATOM 2983 C CA . MET B 1 1 ? -10.844 13.945 -18.703 1 87.12 1 MET B CA 1
ATOM 2984 C C . MET B 1 1 ? -9.906 12.805 -19.094 1 87.12 1 MET B C 1
ATOM 2986 O O . MET B 1 1 ? -10.297 11.906 -19.844 1 87.12 1 MET B O 1
ATOM 2990 N N . LYS B 1 2 ? -8.719 12.992 -18.703 1 90.06 2 LYS B N 1
ATOM 2991 C CA . LYS B 1 2 ? -7.688 12.031 -19.078 1 90.06 2 LYS B CA 1
ATOM 2992 C C . LYS B 1 2 ? -7.324 11.125 -17.891 1 90.06 2 LYS B C 1
ATOM 2994 O O . LYS B 1 2 ? -7.145 11.602 -16.766 1 90.06 2 LYS B O 1
ATOM 2999 N N . PHE B 1 3 ? -7.32 9.781 -18.125 1 95.88 3 PHE B N 1
ATOM 3000 C CA . PHE B 1 3 ? -6.785 8.805 -17.172 1 95.88 3 PHE B CA 1
ATOM 3001 C C . PHE B 1 3 ? -5.406 8.328 -17.609 1 95.88 3 PHE B C 1
ATOM 3003 O O . PHE B 1 3 ? -5.043 8.445 -18.781 1 95.88 3 PHE B O 1
ATOM 3010 N N . SER B 1 4 ? -4.656 7.84 -16.656 1 96.5 4 SER B N 1
ATOM 3011 C CA . SER B 1 4 ? -3.303 7.371 -16.938 1 96.5 4 SER B CA 1
ATOM 3012 C C . SER B 1 4 ? -3.318 6.137 -17.828 1 96.5 4 SER B C 1
ATOM 3014 O O . SER B 1 4 ? -4.328 5.434 -17.906 1 96.5 4 SER B O 1
ATOM 3016 N N . THR B 1 5 ? -2.188 5.926 -18.469 1 93.81 5 THR B N 1
ATOM 3017 C CA . THR B 1 5 ? -2.033 4.758 -19.328 1 93.81 5 THR B CA 1
ATOM 3018 C C . THR B 1 5 ? -1.431 3.59 -18.547 1 93.81 5 THR B C 1
ATOM 3020 O O . THR B 1 5 ? -1.138 2.539 -19.125 1 93.81 5 THR B O 1
ATOM 3023 N N . ARG B 1 6 ? -1.263 3.814 -17.281 1 92.94 6 ARG B N 1
ATOM 3024 C CA . ARG B 1 6 ? -0.647 2.781 -16.453 1 92.94 6 ARG B CA 1
ATOM 3025 C C . ARG B 1 6 ? -1.56 1.566 -16.312 1 92.94 6 ARG B C 1
ATOM 3027 O O . ARG B 1 6 ? -1.104 0.476 -15.969 1 92.94 6 ARG B O 1
ATOM 3034 N N . VAL B 1 7 ? -2.857 1.873 -16.422 1 87.81 7 VAL B N 1
ATOM 3035 C CA . VAL B 1 7 ? -3.818 0.776 -16.359 1 87.81 7 VAL B CA 1
ATOM 3036 C C . VAL B 1 7 ? -4.352 0.472 -17.75 1 87.81 7 VAL B C 1
ATOM 3038 O O . VAL B 1 7 ? -4.742 1.383 -18.484 1 87.81 7 VAL B O 1
ATOM 3041 N N . GLY B 1 8 ? -4.039 -0.625 -18.234 1 73.12 8 GLY B N 1
ATOM 3042 C CA . GLY B 1 8 ? -4.41 -0.992 -19.594 1 73.12 8 GLY B CA 1
ATOM 3043 C C . GLY B 1 8 ? -5.891 -1.261 -19.766 1 73.12 8 GLY B C 1
ATOM 3044 O O . GLY B 1 8 ? -6.609 -1.434 -18.781 1 73.12 8 GLY B O 1
ATOM 3045 N N . ALA B 1 9 ? -6.375 -0.881 -20.922 1 65.38 9 ALA B N 1
ATOM 3046 C CA . ALA B 1 9 ? -7.734 -1.256 -21.312 1 65.38 9 ALA B CA 1
ATOM 3047 C C . ALA B 1 9 ? -7.883 -2.771 -21.406 1 65.38 9 ALA B C 1
ATOM 3049 O O . ALA B 1 9 ? -7.023 -3.455 -21.953 1 65.38 9 ALA B O 1
ATOM 3050 N N . SER B 1 10 ? -8.453 -3.365 -20.281 1 64.31 10 SER B N 1
ATOM 3051 C CA . SER B 1 10 ? -8.57 -4.812 -20.438 1 64.31 10 SER B CA 1
ATOM 3052 C C . SER B 1 10 ? -9.812 -5.191 -21.234 1 64.31 10 SER B C 1
ATOM 3054 O O . SER B 1 10 ? -10.93 -4.797 -20.875 1 64.31 10 SER B O 1
ATOM 3056 N N . GLN B 1 11 ? -9.578 -5.461 -22.562 1 74.25 11 GLN B N 1
ATOM 3057 C CA . GLN B 1 11 ? -10.711 -6.105 -23.219 1 74.25 11 GLN B CA 1
ATOM 3058 C C . GLN B 1 11 ? -10.906 -7.531 -22.703 1 74.25 11 GLN B C 1
ATOM 3060 O O . GLN B 1 11 ? -9.93 -8.281 -22.562 1 74.25 11 GLN B O 1
ATOM 3065 N N . PRO B 1 12 ? -12.078 -7.754 -22.359 1 81.31 12 PRO B N 1
ATOM 3066 C CA . PRO B 1 12 ? -12.297 -9.125 -21.875 1 81.31 12 PRO B CA 1
ATOM 3067 C C . PRO B 1 12 ? -11.938 -10.18 -22.922 1 81.31 12 PRO B C 1
ATOM 3069 O O . PRO B 1 12 ? -12.172 -9.977 -24.125 1 81.31 12 PRO B O 1
ATOM 3072 N N . ASN B 1 13 ? -11.219 -11.164 -22.5 1 84.69 13 ASN B N 1
ATOM 3073 C CA . ASN B 1 13 ? -10.922 -12.273 -23.391 1 84.69 13 ASN B CA 1
ATOM 3074 C C . ASN B 1 13 ? -12.117 -13.211 -23.531 1 84.69 13 ASN B C 1
ATOM 3076 O O . ASN B 1 13 ? -13.164 -12.984 -22.938 1 84.69 13 ASN B O 1
ATOM 3080 N N . LEU B 1 14 ? -12.031 -14.156 -24.375 1 88.81 14 LEU B N 1
ATOM 3081 C CA . LEU B 1 14 ? -13.133 -15.062 -24.688 1 88.81 14 LEU B CA 1
ATOM 3082 C C . LEU B 1 14 ? -13.586 -15.828 -23.438 1 88.81 14 LEU B C 1
ATOM 3084 O O . LEU B 1 14 ? -14.773 -16.094 -23.266 1 88.81 14 LEU B O 1
ATOM 3088 N N . ILE B 1 15 ? -12.672 -16.109 -22.656 1 91 15 ILE B N 1
ATOM 3089 C CA . ILE B 1 15 ? -12.984 -16.859 -21.438 1 91 15 ILE B CA 1
ATOM 3090 C C . ILE B 1 15 ? -13.789 -15.992 -20.484 1 91 15 ILE B C 1
ATOM 3092 O O . ILE B 1 15 ? -14.781 -16.438 -19.906 1 91 15 ILE B O 1
ATOM 3096 N N . THR B 1 16 ? -13.305 -14.773 -20.328 1 88.81 16 THR B N 1
ATOM 3097 C CA . THR B 1 16 ? -14.023 -13.828 -19.484 1 88.81 16 THR B CA 1
ATOM 3098 C C . THR B 1 16 ? -15.461 -13.648 -19.984 1 88.81 16 THR B C 1
ATOM 3100 O O . THR B 1 16 ? -16.406 -13.633 -19.188 1 88.81 16 THR B O 1
ATOM 3103 N N . LEU B 1 17 ? -15.625 -13.531 -21.281 1 90.38 17 LEU B N 1
ATOM 3104 C CA . LEU B 1 17 ? -16.938 -13.359 -21.875 1 90.38 17 LEU B CA 1
ATOM 3105 C C . LEU B 1 17 ? -17.812 -14.594 -21.641 1 90.38 17 LEU B C 1
ATOM 3107 O O . LEU B 1 17 ? -19 -14.477 -21.344 1 90.38 17 LEU B O 1
ATOM 3111 N N . ALA B 1 18 ? -17.203 -15.719 -21.75 1 92.25 18 ALA B N 1
ATOM 3112 C CA . ALA B 1 18 ? -17.938 -16.969 -21.531 1 92.25 18 ALA B CA 1
ATOM 3113 C C . ALA B 1 18 ? -18.391 -17.094 -20.094 1 92.25 18 ALA B C 1
ATOM 3115 O O . ALA B 1 18 ? -19.516 -17.547 -19.828 1 92.25 18 ALA B O 1
ATOM 3116 N N . LEU B 1 19 ? -17.562 -16.672 -19.219 1 91.25 19 LEU B N 1
ATOM 3117 C CA . LEU B 1 19 ? -17.891 -16.719 -17.812 1 91.25 19 LEU B CA 1
ATOM 3118 C C . LEU B 1 19 ? -19.062 -15.781 -17.5 1 91.25 19 LEU B C 1
ATOM 3120 O O . LEU B 1 19 ? -19.953 -16.125 -16.719 1 91.25 19 LEU B O 1
ATOM 3124 N N . ARG B 1 20 ? -19.047 -14.641 -18.125 1 87.94 20 ARG B N 1
ATOM 3125 C CA . ARG B 1 20 ? -20.109 -13.664 -17.922 1 87.94 20 ARG B CA 1
ATOM 3126 C C . ARG B 1 20 ? -21.438 -14.18 -18.469 1 87.94 20 ARG B C 1
ATOM 3128 O O . ARG B 1 20 ? -22.5 -13.844 -17.953 1 87.94 20 ARG B O 1
ATOM 3135 N N . ALA B 1 21 ? -21.344 -14.992 -19.453 1 90.38 21 ALA B N 1
ATOM 3136 C CA . ALA B 1 21 ? -22.531 -15.492 -20.141 1 90.38 21 ALA B CA 1
ATOM 3137 C C . ALA B 1 21 ? -23.078 -16.75 -19.453 1 90.38 21 ALA B C 1
ATOM 3139 O O . ALA B 1 21 ? -24.188 -17.188 -19.75 1 90.38 21 ALA B O 1
ATOM 3140 N N . ALA B 1 22 ? -22.266 -17.219 -18.578 1 90.62 22 ALA B N 1
ATOM 3141 C CA . ALA B 1 22 ? -22.688 -18.453 -17.906 1 90.62 22 ALA B CA 1
ATOM 3142 C C . ALA B 1 22 ? -23.906 -18.219 -17.031 1 90.62 22 ALA B C 1
ATOM 3144 O O . ALA B 1 22 ? -24 -17.188 -16.359 1 90.62 22 ALA B O 1
ATOM 3145 N N . THR B 1 23 ? -24.984 -19.016 -17.031 1 87.12 23 THR B N 1
ATOM 3146 C CA . THR B 1 23 ? -26.25 -18.859 -16.312 1 87.12 23 THR B CA 1
ATOM 3147 C C . THR B 1 23 ? -26.172 -19.469 -14.922 1 87.12 23 THR B C 1
ATOM 3149 O O . THR B 1 23 ? -27.016 -19.188 -14.07 1 87.12 23 THR B O 1
ATOM 3152 N N . GLY B 1 24 ? -25.188 -20.125 -14.547 1 88.25 24 GLY B N 1
ATOM 3153 C CA . GLY B 1 24 ? -25.047 -20.766 -13.25 1 88.25 24 GLY B CA 1
ATOM 3154 C C . GLY B 1 24 ? -23.609 -20.766 -12.742 1 88.25 24 GLY B C 1
ATOM 3155 O O . GLY B 1 24 ? -22.734 -20.156 -13.352 1 88.25 24 GLY B O 1
ATOM 3156 N N . PRO B 1 25 ? -23.531 -21.344 -11.523 1 91.62 25 PRO B N 1
ATOM 3157 C CA . PRO B 1 25 ? -22.188 -21.406 -10.945 1 91.62 25 PRO B CA 1
ATOM 3158 C C . PRO B 1 25 ? -21.203 -22.188 -11.812 1 91.62 25 PRO B C 1
ATOM 3160 O O . PRO B 1 25 ? -21.578 -23.203 -12.422 1 91.62 25 PRO B O 1
ATOM 3163 N N . VAL B 1 26 ? -20.094 -21.656 -11.992 1 95.81 26 VAL B N 1
ATOM 3164 C CA . VAL B 1 26 ? -19.016 -22.297 -12.75 1 95.81 26 VAL B CA 1
ATOM 3165 C C . VAL B 1 26 ? -17.891 -22.688 -11.805 1 95.81 26 VAL B C 1
ATOM 3167 O O . VAL B 1 26 ? -17.438 -21.891 -10.992 1 95.81 26 VAL B O 1
ATOM 3170 N N . THR B 1 27 ? -17.547 -23.953 -11.852 1 96.19 27 THR B N 1
ATOM 3171 C CA . THR B 1 27 ? -16.375 -24.422 -11.094 1 96.19 27 THR B CA 1
ATOM 3172 C C . THR B 1 27 ? -15.086 -23.938 -11.742 1 96.19 27 THR B C 1
ATOM 3174 O O . THR B 1 27 ? -14.797 -24.281 -12.891 1 96.19 27 THR B O 1
ATOM 3177 N N . ASN B 1 28 ? -14.375 -23.125 -11.055 1 96 28 ASN B N 1
ATOM 3178 C CA . ASN B 1 28 ? -13.086 -22.656 -11.555 1 96 28 ASN B CA 1
ATOM 3179 C C . ASN B 1 28 ? -11.953 -23.578 -11.148 1 96 28 ASN B C 1
ATOM 3181 O O . ASN B 1 28 ? -11.484 -23.547 -10.008 1 96 28 ASN B O 1
ATOM 3185 N N . LEU B 1 29 ? -11.461 -24.344 -12.094 1 96.62 29 LEU B N 1
ATOM 3186 C CA . LEU B 1 29 ? -10.445 -25.359 -11.859 1 96.62 29 LEU B CA 1
ATOM 3187 C C . LEU B 1 29 ? -9.094 -24.719 -11.555 1 96.62 29 LEU B C 1
ATOM 3189 O O . LEU B 1 29 ? -8.156 -25.406 -11.133 1 96.62 29 LEU B O 1
ATOM 3193 N N . SER B 1 30 ? -9.031 -23.406 -11.672 1 94.81 30 SER B N 1
ATOM 3194 C CA . SER B 1 30 ? -7.789 -22.703 -11.406 1 94.81 30 SER B CA 1
ATOM 3195 C C . SER B 1 30 ? -7.895 -21.859 -10.141 1 94.81 30 SER B C 1
ATOM 3197 O O . SER B 1 30 ? -7.035 -21.016 -9.875 1 94.81 30 SER B O 1
ATOM 3199 N N . ASP B 1 31 ? -8.961 -22.047 -9.352 1 95.19 31 ASP B N 1
ATOM 3200 C CA . ASP B 1 31 ? -9.164 -21.234 -8.148 1 95.19 31 ASP B CA 1
ATOM 3201 C C . ASP B 1 31 ? -8.023 -21.422 -7.156 1 95.19 31 ASP B C 1
ATOM 3203 O O . ASP B 1 31 ? -7.75 -22.547 -6.723 1 95.19 31 ASP B O 1
ATOM 3207 N N . SER B 1 32 ? -7.355 -20.328 -6.852 1 93.69 32 SER B N 1
ATOM 3208 C CA . SER B 1 32 ? -6.168 -20.406 -6 1 93.69 32 SER B CA 1
ATOM 3209 C C . SER B 1 32 ? -6.449 -19.828 -4.613 1 93.69 32 SER B C 1
ATOM 3211 O O . SER B 1 32 ? -5.52 -19.531 -3.867 1 93.69 32 SER B O 1
ATOM 3213 N N . ASN B 1 33 ? -7.727 -19.594 -4.254 1 96 33 ASN B N 1
ATOM 3214 C CA . ASN B 1 33 ? -8.109 -19.141 -2.92 1 96 33 ASN B CA 1
ATOM 3215 C C . ASN B 1 33 ? -8.391 -20.312 -1.99 1 96 33 ASN B C 1
ATOM 3217 O O . ASN B 1 33 ? -9.43 -20.969 -2.105 1 96 33 ASN B O 1
ATOM 3221 N N . PRO B 1 34 ? -7.531 -20.547 -1.075 1 97.81 34 PRO B N 1
ATOM 3222 C CA . PRO B 1 34 ? -7.688 -21.734 -0.239 1 97.81 34 PRO B CA 1
ATOM 3223 C C . PRO B 1 34 ? -8.922 -21.672 0.654 1 97.81 34 PRO B C 1
ATOM 3225 O O . PRO B 1 34 ? -9.5 -22.719 0.993 1 97.81 34 PRO B O 1
ATOM 3228 N N . THR B 1 35 ? -9.352 -20.516 0.975 1 96.94 35 THR B N 1
ATOM 3229 C CA . THR B 1 35 ? -10.453 -20.375 1.927 1 96.94 35 THR B CA 1
ATOM 3230 C C . THR B 1 35 ? -11.766 -20.828 1.3 1 96.94 35 THR B C 1
ATOM 3232 O O . THR B 1 35 ? -12.688 -21.25 2.006 1 96.94 35 THR B O 1
ATOM 3235 N N . ARG B 1 36 ? -11.859 -20.766 0.011 1 95.81 36 ARG B N 1
ATOM 3236 C CA . ARG B 1 36 ? -13.062 -21.203 -0.688 1 95.81 36 ARG B CA 1
ATOM 3237 C C . ARG B 1 36 ? -13.172 -22.719 -0.71 1 95.81 36 ARG B C 1
ATOM 3239 O O . ARG B 1 36 ? -14.227 -23.266 -1.024 1 95.81 36 ARG B O 1
ATOM 3246 N N . HIS B 1 37 ? -12.102 -23.359 -0.349 1 97.06 37 HIS B N 1
ATOM 3247 C CA . HIS B 1 37 ? -12.055 -24.812 -0.454 1 97.06 37 HIS B CA 1
ATOM 3248 C C . HIS B 1 37 ? -11.898 -25.453 0.918 1 97.06 37 HIS B C 1
ATOM 3250 O O . HIS B 1 37 ? -11.328 -26.547 1.034 1 97.06 37 HIS B O 1
ATOM 3256 N N . GLY B 1 38 ? -12.281 -24.734 1.935 1 96.38 38 GLY B N 1
ATOM 3257 C CA . GLY B 1 38 ? -12.312 -25.281 3.281 1 96.38 38 GLY B CA 1
ATOM 3258 C C . GLY B 1 38 ? -10.945 -25.328 3.938 1 96.38 38 GLY B C 1
ATOM 3259 O O . GLY B 1 38 ? -10.719 -26.109 4.867 1 96.38 38 GLY B O 1
ATOM 3260 N N . LEU B 1 39 ? -10.031 -24.531 3.471 1 98.19 39 LEU B N 1
ATOM 3261 C CA . LEU B 1 39 ? -8.672 -24.609 3.98 1 98.19 39 LEU B CA 1
ATOM 3262 C C . LEU B 1 39 ? -8.328 -23.359 4.797 1 98.19 39 LEU B C 1
ATOM 3264 O O . LEU B 1 39 ? -7.156 -23.094 5.062 1 98.19 39 LEU B O 1
ATOM 3268 N N . ALA B 1 40 ? -9.367 -22.578 5.141 1 97.62 40 ALA B N 1
ATOM 3269 C CA . ALA B 1 40 ? -9.117 -21.469 6.059 1 97.62 40 ALA B CA 1
ATOM 3270 C C . ALA B 1 40 ? -8.555 -21.969 7.387 1 97.62 40 ALA B C 1
ATOM 3272 O O . ALA B 1 40 ? -9.008 -23 7.91 1 97.62 40 ALA B O 1
ATOM 3273 N N . PRO B 1 41 ? -7.559 -21.25 7.906 1 97.44 41 PRO B N 1
ATOM 3274 C CA . PRO B 1 41 ? -7.066 -21.688 9.211 1 97.44 41 PRO B CA 1
ATOM 3275 C C . PRO B 1 41 ? -8.102 -21.516 10.32 1 97.44 41 PRO B C 1
ATOM 3277 O O . PRO B 1 41 ? -8.953 -20.625 10.25 1 97.44 41 PRO B O 1
ATOM 3280 N N . ALA B 1 42 ? -7.941 -22.25 11.352 1 95.81 42 ALA B N 1
ATOM 3281 C CA . ALA B 1 42 ? -8.914 -22.281 12.438 1 95.81 42 ALA B CA 1
ATOM 3282 C C . ALA B 1 42 ? -8.992 -20.922 13.133 1 95.81 42 ALA B C 1
ATOM 3284 O O . ALA B 1 42 ? -10.062 -20.516 13.594 1 95.81 42 ALA B O 1
ATOM 3285 N N . LEU B 1 43 ? -7.938 -20.219 13.18 1 94.88 43 LEU B N 1
ATOM 3286 C CA . LEU B 1 43 ? -7.895 -18.953 13.891 1 94.88 43 LEU B CA 1
ATOM 3287 C C . LEU B 1 43 ? -8.57 -17.844 13.078 1 94.88 43 LEU B C 1
ATOM 3289 O O . LEU B 1 43 ? -8.914 -16.797 13.617 1 94.88 43 LEU B O 1
ATOM 3293 N N . LEU B 1 44 ? -8.711 -18.047 11.781 1 94.94 44 LEU B N 1
ATOM 3294 C CA . LEU B 1 44 ? -9.375 -17.141 10.867 1 94.94 44 LEU B CA 1
ATOM 3295 C C . LEU B 1 44 ? -10.297 -17.891 9.914 1 94.94 44 LEU B C 1
ATOM 3297 O O . LEU B 1 44 ? -10.055 -17.922 8.703 1 94.94 44 LEU B O 1
ATOM 3301 N N . PRO B 1 45 ? -11.383 -18.375 10.398 1 95.19 45 PRO B N 1
ATOM 3302 C CA . PRO B 1 45 ? -12.156 -19.391 9.688 1 95.19 45 PRO B CA 1
ATOM 3303 C C . PRO B 1 45 ? -13.125 -18.797 8.664 1 95.19 45 PRO B C 1
ATOM 3305 O O . PRO B 1 45 ? -14 -19.5 8.156 1 95.19 45 PRO B O 1
ATOM 3308 N N . THR B 1 46 ? -12.883 -17.625 8.172 1 93 46 THR B N 1
ATOM 3309 C CA . THR B 1 46 ? -13.797 -16.969 7.238 1 93 46 THR B CA 1
ATOM 3310 C C . THR B 1 46 ? -13.359 -17.234 5.797 1 93 46 THR B C 1
ATOM 3312 O O . THR B 1 46 ? -12.18 -17.453 5.531 1 93 46 THR B O 1
ATOM 3315 N N . THR B 1 47 ? -14.336 -17.281 4.863 1 94.44 47 THR B N 1
ATOM 3316 C CA . THR B 1 47 ? -14.039 -17.328 3.434 1 94.44 47 THR B CA 1
ATOM 3317 C C . THR B 1 47 ? -13.688 -15.945 2.906 1 94.44 47 THR B C 1
ATOM 3319 O O . THR B 1 47 ? -14.477 -15.008 3.045 1 94.44 47 THR B O 1
ATOM 3322 N N . TYR B 1 48 ? -12.555 -15.914 2.371 1 92.88 48 TYR B N 1
ATOM 3323 C CA . TYR B 1 48 ? -12.047 -14.648 1.861 1 92.88 48 TYR B CA 1
ATOM 3324 C C . TYR B 1 48 ? -12.578 -14.367 0.462 1 92.88 48 TYR B C 1
ATOM 3326 O O . TYR B 1 48 ? -12.555 -15.242 -0.405 1 92.88 48 TYR B O 1
ATOM 3334 N N . GLN B 1 49 ? -13.125 -13.219 0.287 1 88.94 49 GLN B N 1
ATOM 3335 C CA . GLN B 1 49 ? -13.469 -12.727 -1.043 1 88.94 49 GLN B CA 1
ATOM 3336 C C . GLN B 1 49 ? -12.625 -11.516 -1.413 1 88.94 49 GLN B C 1
ATOM 3338 O O . GLN B 1 49 ? -12.703 -10.477 -0.757 1 88.94 49 GLN B O 1
ATOM 3343 N N . ALA B 1 50 ? -11.852 -11.766 -2.467 1 86.56 50 ALA B N 1
ATOM 3344 C CA . ALA B 1 50 ? -11.031 -10.641 -2.92 1 86.56 50 ALA B CA 1
ATOM 3345 C C . ALA B 1 50 ? -11.898 -9.539 -3.518 1 86.56 50 ALA B C 1
ATOM 3347 O O . ALA B 1 50 ? -12.562 -9.742 -4.539 1 86.56 50 ALA B O 1
ATOM 3348 N N . ASP B 1 51 ? -12.141 -8.516 -2.836 1 92.25 51 ASP B N 1
ATOM 3349 C CA . ASP B 1 51 ? -12.812 -7.301 -3.289 1 92.25 51 ASP B CA 1
ATOM 3350 C C . ASP B 1 51 ? -11.852 -6.109 -3.283 1 92.25 51 ASP B C 1
ATOM 3352 O O . ASP B 1 51 ? -11.438 -5.652 -2.219 1 92.25 51 ASP B O 1
ATOM 3356 N N . PRO B 1 52 ? -11.562 -5.621 -4.477 1 93.06 52 PRO B N 1
ATOM 3357 C CA . PRO B 1 52 ? -10.57 -4.547 -4.543 1 93.06 52 PRO B CA 1
ATOM 3358 C C . PRO B 1 52 ? -10.953 -3.334 -3.697 1 93.06 52 PRO B C 1
ATOM 3360 O O . PRO B 1 52 ? -10.086 -2.551 -3.299 1 93.06 52 PRO B O 1
ATOM 3363 N N . ARG B 1 53 ? -12.219 -3.143 -3.359 1 96.12 53 ARG B N 1
ATOM 3364 C CA . ARG B 1 53 ? -12.68 -1.973 -2.617 1 96.12 53 ARG B CA 1
ATOM 3365 C C . ARG B 1 53 ? -12.75 -2.266 -1.123 1 96.12 53 ARG B C 1
ATOM 3367 O O . ARG B 1 53 ? -13.031 -1.372 -0.323 1 96.12 53 ARG B O 1
ATOM 3374 N N . GLY B 1 54 ? -12.461 -3.443 -0.66 1 94.5 54 GLY B N 1
ATOM 3375 C CA . GLY B 1 54 ? -12.75 -3.92 0.682 1 94.5 54 GLY B CA 1
ATOM 3376 C C . GLY B 1 54 ? -14.062 -4.684 0.774 1 94.5 54 GLY B C 1
ATOM 3377 O O . GLY B 1 54 ? -14.906 -4.594 -0.12 1 94.5 54 GLY B O 1
ATOM 3378 N N . SER B 1 55 ? -14.227 -5.48 1.825 1 93.88 55 SER B N 1
ATOM 3379 C CA . SER B 1 55 ? -15.414 -6.32 1.928 1 93.88 55 SER B CA 1
ATOM 3380 C C . SER B 1 55 ? -16.688 -5.488 1.877 1 93.88 55 SER B C 1
ATOM 3382 O O . SER B 1 55 ? -16.734 -4.379 2.412 1 93.88 55 SER B O 1
ATOM 3384 N N . ALA B 1 56 ? -17.672 -6.051 1.236 1 95.25 56 ALA B N 1
ATOM 3385 C CA . ALA B 1 56 ? -18.953 -5.371 1.082 1 95.25 56 ALA B CA 1
ATOM 3386 C C . ALA B 1 56 ? -19.547 -5.012 2.439 1 95.25 56 ALA B C 1
ATOM 3388 O O . ALA B 1 56 ? -20.109 -3.928 2.609 1 95.25 56 ALA B O 1
ATOM 3389 N N . GLN B 1 57 ? -19.391 -5.898 3.342 1 96.12 57 GLN B N 1
ATOM 3390 C CA . GLN B 1 57 ? -19.922 -5.676 4.68 1 96.12 57 GLN B CA 1
ATOM 3391 C C . GLN B 1 57 ? -19.25 -4.477 5.348 1 96.12 57 GLN B C 1
ATOM 3393 O O . GLN B 1 57 ? -19.938 -3.623 5.926 1 96.12 57 GLN B O 1
ATOM 3398 N N . ALA B 1 58 ? -17.953 -4.426 5.297 1 96.88 58 ALA B N 1
ATOM 3399 C CA . ALA B 1 58 ? -17.219 -3.318 5.898 1 96.88 58 ALA B CA 1
ATOM 3400 C C . ALA B 1 58 ? -17.578 -1.994 5.227 1 96.88 58 ALA B C 1
ATOM 3402 O O . ALA B 1 58 ? -17.719 -0.971 5.895 1 96.88 58 ALA B O 1
ATOM 3403 N N . ARG B 1 59 ? -17.703 -1.965 3.902 1 97.88 59 ARG B N 1
ATOM 3404 C CA . ARG B 1 59 ? -18.078 -0.753 3.178 1 97.88 59 ARG B CA 1
ATOM 3405 C C . ARG B 1 59 ? -19.484 -0.291 3.561 1 97.88 59 ARG B C 1
ATOM 3407 O O . ARG B 1 59 ? -19.734 0.911 3.66 1 97.88 59 ARG B O 1
ATOM 3414 N N . GLN B 1 60 ? -20.328 -1.266 3.762 1 98.62 60 GLN B N 1
ATOM 3415 C CA . GLN B 1 60 ? -21.672 -0.919 4.199 1 98.62 60 GLN B CA 1
ATOM 3416 C C . GLN B 1 60 ? -21.656 -0.262 5.574 1 98.62 60 GLN B C 1
ATOM 3418 O O . GLN B 1 60 ? -22.344 0.736 5.801 1 98.62 60 GLN B O 1
ATOM 3423 N N . GLN B 1 61 ? -20.922 -0.832 6.48 1 98.69 61 GLN B N 1
ATOM 3424 C CA . GLN B 1 61 ? -20.781 -0.262 7.816 1 98.69 61 GLN B CA 1
ATOM 3425 C C . GLN B 1 61 ? -20.234 1.158 7.754 1 98.69 61 GLN B C 1
ATOM 3427 O O . GLN B 1 61 ? -20.734 2.053 8.445 1 98.69 61 GLN B O 1
ATOM 3432 N N . LEU B 1 62 ? -19.266 1.351 6.906 1 98.69 62 LEU B N 1
ATOM 3433 C CA . LEU B 1 62 ? -18.688 2.676 6.73 1 98.69 62 LEU B CA 1
ATOM 3434 C C . LEU B 1 62 ? -19.703 3.635 6.109 1 98.69 62 LEU B C 1
ATOM 3436 O O . LEU B 1 62 ? -19.812 4.785 6.543 1 98.69 62 LEU B O 1
ATOM 3440 N N . ALA B 1 63 ? -20.375 3.178 5.113 1 98.88 63 ALA B N 1
ATOM 3441 C CA . ALA B 1 63 ? -21.375 4.004 4.449 1 98.88 63 ALA B CA 1
ATOM 3442 C C . ALA B 1 63 ? -22.453 4.461 5.434 1 98.88 63 ALA B C 1
ATOM 3444 O O . ALA B 1 63 ? -22.875 5.621 5.414 1 98.88 63 ALA B O 1
ATOM 3445 N N . ASP B 1 64 ? -22.875 3.549 6.273 1 98.75 64 ASP B N 1
ATOM 3446 C CA . ASP B 1 64 ? -23.859 3.885 7.289 1 98.75 64 ASP B CA 1
ATOM 3447 C C . ASP B 1 64 ? -23.344 4.965 8.234 1 98.75 64 ASP B C 1
ATOM 3449 O O . ASP B 1 64 ? -24.047 5.926 8.539 1 98.75 64 ASP B O 1
ATOM 3453 N N . PHE B 1 65 ? -22.219 4.801 8.648 1 98.69 65 PHE B N 1
ATOM 3454 C CA . PHE B 1 65 ? -21.594 5.777 9.539 1 98.69 65 PHE B CA 1
ATOM 3455 C C . PHE B 1 65 ? -21.5 7.141 8.859 1 98.69 65 PHE B C 1
ATOM 3457 O O . PHE B 1 65 ? -21.906 8.156 9.438 1 98.69 65 PHE B O 1
ATOM 3464 N N . LEU B 1 66 ? -20.969 7.184 7.621 1 98.75 66 LEU B N 1
ATOM 3465 C CA . LEU B 1 66 ? -20.766 8.438 6.898 1 98.75 66 LEU B CA 1
ATOM 3466 C C . LEU B 1 66 ? -22.094 9.109 6.594 1 98.75 66 LEU B C 1
ATOM 3468 O O . LEU B 1 66 ? -22.203 10.336 6.633 1 98.75 66 LEU B O 1
ATOM 3472 N N . SER B 1 67 ? -23.078 8.297 6.262 1 98.69 67 SER B N 1
ATOM 3473 C CA . SER B 1 67 ? -24.391 8.844 5.98 1 98.69 67 SER B CA 1
ATOM 3474 C C . SER B 1 67 ? -24.969 9.562 7.195 1 98.69 67 SER B C 1
ATOM 3476 O O . SER B 1 67 ? -25.5 10.672 7.074 1 98.69 67 SER B O 1
ATOM 3478 N N . LYS B 1 68 ? -24.828 8.961 8.336 1 98 68 LYS B N 1
ATOM 3479 C CA . LYS B 1 68 ? -25.297 9.57 9.578 1 98 68 LYS B CA 1
ATOM 3480 C C . LYS B 1 68 ? -24.484 10.82 9.914 1 98 68 LYS B C 1
ATOM 3482 O O . LYS B 1 68 ? -25.062 11.859 10.25 1 98 68 LYS B O 1
ATOM 3487 N N . ARG B 1 69 ? -23.219 10.742 9.766 1 96.75 69 ARG B N 1
ATOM 3488 C CA . ARG B 1 69 ? -22.312 11.836 10.102 1 96.75 69 ARG B CA 1
ATOM 3489 C C . ARG B 1 69 ? -22.578 13.047 9.219 1 96.75 69 ARG B C 1
ATOM 3491 O O . ARG B 1 69 ? -22.594 14.188 9.703 1 96.75 69 ARG B O 1
ATOM 3498 N N . ASP B 1 70 ? -22.75 12.781 7.891 1 96.69 70 ASP B N 1
ATOM 3499 C CA . ASP B 1 70 ? -22.781 13.867 6.914 1 96.69 70 ASP B CA 1
ATOM 3500 C C . ASP B 1 70 ? -24.219 14.273 6.598 1 96.69 70 ASP B C 1
ATOM 3502 O O . ASP B 1 70 ? -24.453 15.266 5.898 1 96.69 70 ASP B O 1
ATOM 3506 N N . GLY B 1 71 ? -25.188 13.539 7.066 1 97.06 71 GLY B N 1
ATOM 3507 C CA . GLY B 1 71 ? -26.578 13.859 6.785 1 97.06 71 GLY B CA 1
ATOM 3508 C C . GLY B 1 71 ? -26.938 13.695 5.324 1 97.06 71 GLY B C 1
ATOM 3509 O O . GLY B 1 71 ? -27.703 14.492 4.777 1 97.06 71 GLY B O 1
ATOM 3510 N N . ARG B 1 72 ? -26.297 12.82 4.652 1 97.12 72 ARG B N 1
ATOM 3511 C CA . ARG B 1 72 ? -26.547 12.469 3.256 1 97.12 72 ARG B CA 1
ATOM 3512 C C . ARG B 1 72 ? -26.328 10.977 3.02 1 97.12 72 ARG B C 1
ATOM 3514 O O . ARG B 1 72 ? -25.562 10.336 3.744 1 97.12 72 ARG B O 1
ATOM 3521 N N . GLU B 1 73 ? -26.969 10.484 2.027 1 97.62 73 GLU B N 1
ATOM 3522 C CA . GLU B 1 73 ? -26.781 9.07 1.695 1 97.62 73 GLU B CA 1
ATOM 3523 C C . GLU B 1 73 ? -25.422 8.82 1.062 1 97.62 73 GLU B C 1
ATOM 3525 O O . GLU B 1 73 ? -25.016 9.531 0.138 1 97.62 73 GLU B O 1
ATOM 3530 N N . VAL B 1 74 ? -24.703 7.91 1.571 1 98.69 74 VAL B N 1
ATOM 3531 C CA . VAL B 1 74 ? -23.422 7.488 1.016 1 98.69 74 VAL B CA 1
ATOM 3532 C C . VAL B 1 74 ? -23.547 6.078 0.448 1 98.69 74 VAL B C 1
ATOM 3534 O O . VAL B 1 74 ? -23.969 5.156 1.146 1 98.69 74 VAL B O 1
ATOM 3537 N N . ASP B 1 75 ? -23.25 5.891 -0.81 1 98.62 75 ASP B N 1
ATOM 3538 C CA . ASP B 1 75 ? -23.297 4.605 -1.499 1 98.62 75 ASP B CA 1
ATOM 3539 C C . ASP B 1 75 ? -22.062 3.76 -1.183 1 98.62 75 ASP B C 1
ATOM 3541 O O . ASP B 1 75 ? -20.938 4.145 -1.509 1 98.62 75 ASP B O 1
ATOM 3545 N N . PRO B 1 76 ? -22.25 2.578 -0.551 1 98.62 76 PRO B N 1
ATOM 3546 C CA . PRO B 1 76 ? -21.094 1.732 -0.234 1 98.62 76 PRO B CA 1
ATOM 3547 C C . PRO B 1 76 ? -20.297 1.346 -1.472 1 98.62 76 PRO B C 1
ATOM 3549 O O . PRO B 1 76 ? -19.094 1.084 -1.374 1 98.62 76 PRO B O 1
ATOM 3552 N N . ASP B 1 77 ? -20.844 1.359 -2.668 1 98.06 77 ASP B N 1
ATOM 3553 C CA . ASP B 1 77 ? -20.156 0.977 -3.898 1 98.06 77 ASP B CA 1
ATOM 3554 C C . ASP B 1 77 ? -19.25 2.098 -4.391 1 98.06 77 ASP B C 1
ATOM 3556 O O . ASP B 1 77 ? -18.469 1.905 -5.324 1 98.06 77 ASP B O 1
ATOM 3560 N N . ARG B 1 78 ? -19.297 3.234 -3.701 1 98.5 78 ARG B N 1
ATOM 3561 C CA . ARG B 1 78 ? -18.453 4.363 -4.059 1 98.5 78 ARG B CA 1
ATOM 3562 C C . ARG B 1 78 ? -17.344 4.57 -3.023 1 98.5 78 ARG B C 1
ATOM 3564 O O . ARG B 1 78 ? -16.703 5.621 -2.994 1 98.5 78 ARG B O 1
ATOM 3571 N N . LEU B 1 79 ? -17.25 3.516 -2.188 1 98.56 79 LEU B N 1
ATOM 3572 C CA . LEU B 1 79 ? -16.234 3.594 -1.128 1 98.56 79 LEU B CA 1
ATOM 3573 C C . LEU B 1 79 ? -15.117 2.59 -1.365 1 98.56 79 LEU B C 1
ATOM 3575 O O . LEU B 1 79 ? -15.367 1.478 -1.837 1 98.56 79 LEU B O 1
ATOM 3579 N N . TYR B 1 80 ? -13.922 2.977 -1.117 1 97.81 80 TYR B N 1
ATOM 3580 C CA . TYR B 1 80 ? -12.75 2.109 -1.025 1 97.81 80 TYR B CA 1
ATOM 3581 C C . TYR B 1 80 ? -12.156 2.143 0.377 1 97.81 80 TYR B C 1
ATOM 3583 O O . TYR B 1 80 ? -11.93 3.217 0.937 1 97.81 80 TYR B O 1
ATOM 3591 N N . LEU B 1 81 ? -11.977 1.032 0.999 1 96.81 81 LEU B N 1
ATOM 3592 C CA . LEU B 1 81 ? -11.242 0.949 2.254 1 96.81 81 LEU B CA 1
ATOM 3593 C C . LEU B 1 81 ? -9.734 0.933 2.002 1 96.81 81 LEU B C 1
ATOM 3595 O O . LEU B 1 81 ? -9.258 0.238 1.1 1 96.81 81 LEU B O 1
ATOM 3599 N N . LEU B 1 82 ? -9.023 1.751 2.74 1 95.44 82 LEU B N 1
ATOM 3600 C CA . LEU B 1 82 ? -7.586 1.934 2.604 1 95.44 82 LEU B CA 1
ATOM 3601 C C . LEU B 1 82 ? -6.883 1.732 3.941 1 95.44 82 LEU B C 1
ATOM 3603 O O . LEU B 1 82 ? -7.504 1.867 5 1 95.44 82 LEU B O 1
ATOM 3607 N N . SER B 1 83 ? -5.586 1.45 3.855 1 93.69 83 SER B N 1
ATOM 3608 C CA . SER B 1 83 ? -4.777 1.394 5.066 1 93.69 83 SER B CA 1
ATOM 3609 C C . SER B 1 83 ? -4.344 2.787 5.508 1 93.69 83 SER B C 1
ATOM 3611 O O . SER B 1 83 ? -4.035 3.004 6.684 1 93.69 83 SER B O 1
ATOM 3613 N N . SER B 1 84 ? -4.273 3.691 4.562 1 93.5 84 SER B N 1
ATOM 3614 C CA . SER B 1 84 ? -3.854 5.062 4.832 1 93.5 84 SER B CA 1
ATOM 3615 C C . SER B 1 84 ? -4.277 6 3.703 1 93.5 84 SER B C 1
ATOM 3617 O O . SER B 1 84 ? -4.578 5.551 2.596 1 93.5 84 SER B O 1
ATOM 3619 N N . THR B 1 85 ? -4.281 7.262 3.996 1 95.44 85 THR B N 1
ATOM 3620 C CA . THR B 1 85 ? -4.547 8.227 2.936 1 95.44 85 THR B CA 1
ATOM 3621 C C . THR B 1 85 ? -3.389 8.273 1.944 1 95.44 85 THR B C 1
ATOM 3623 O O . THR B 1 85 ? -3.59 8.539 0.757 1 95.44 85 THR B O 1
ATOM 3626 N N . SER B 1 86 ? -2.16 8 2.406 1 95.62 86 SER B N 1
ATOM 3627 C CA . SER B 1 86 ? -1.021 7.922 1.499 1 95.62 86 SER B CA 1
ATOM 3628 C C . SER B 1 86 ? -1.254 6.879 0.41 1 95.62 86 SER B C 1
ATOM 3630 O O . SER B 1 86 ? -0.912 7.102 -0.753 1 95.62 86 SER B O 1
ATOM 3632 N N . GLN B 1 87 ? -1.82 5.758 0.832 1 95.12 87 GLN B N 1
ATOM 3633 C CA . GLN B 1 87 ? -2.195 4.742 -0.146 1 95.12 87 GLN B CA 1
ATOM 3634 C C . GLN B 1 87 ? -3.197 5.293 -1.156 1 95.12 87 GLN B C 1
ATOM 3636 O O . GLN B 1 87 ? -3.088 5.027 -2.355 1 95.12 87 GLN B O 1
ATOM 3641 N N . GLY B 1 88 ? -4.195 6.012 -0.646 1 96.56 88 GLY B N 1
ATOM 3642 C CA . GLY B 1 88 ? -5.16 6.645 -1.529 1 96.56 88 GLY B CA 1
ATOM 3643 C C . GLY B 1 88 ? -4.523 7.574 -2.545 1 96.56 88 GLY B C 1
ATOM 3644 O O . GLY B 1 88 ? -4.836 7.508 -3.736 1 96.56 88 GLY B O 1
ATOM 3645 N N . TYR B 1 89 ? -3.621 8.422 -2.072 1 97.5 89 TYR B N 1
ATOM 3646 C CA . TYR B 1 89 ? -2.895 9.32 -2.963 1 97.5 89 TYR B CA 1
ATOM 3647 C C . TYR B 1 89 ? -2.125 8.539 -4.02 1 97.5 89 TYR B C 1
ATOM 3649 O O . TYR B 1 89 ? -2.152 8.883 -5.203 1 97.5 89 TYR B O 1
ATOM 3657 N N . ALA B 1 90 ? -1.465 7.508 -3.6 1 96.69 90 ALA B N 1
ATOM 3658 C CA . ALA B 1 90 ? -0.692 6.703 -4.543 1 96.69 90 ALA B CA 1
ATOM 3659 C C . ALA B 1 90 ? -1.588 6.133 -5.641 1 96.69 90 ALA B C 1
ATOM 3661 O O . ALA B 1 90 ? -1.238 6.176 -6.82 1 96.69 90 ALA B O 1
ATOM 3662 N N . TRP B 1 91 ? -2.736 5.59 -5.242 1 96.94 91 TRP B N 1
ATOM 3663 C CA . TRP B 1 91 ? -3.67 5.012 -6.203 1 96.94 91 TRP B CA 1
ATOM 3664 C C . TRP B 1 91 ? -4.191 6.078 -7.164 1 96.94 91 TRP B C 1
ATOM 3666 O O . TRP B 1 91 ? -4.293 5.844 -8.367 1 96.94 91 TRP B O 1
ATOM 3676 N N . LEU B 1 92 ? -4.492 7.203 -6.617 1 98.31 92 LEU B N 1
ATOM 3677 C CA . LEU B 1 92 ? -5.074 8.258 -7.438 1 98.31 92 LEU B CA 1
ATOM 3678 C C . LEU B 1 92 ? -4.031 8.852 -8.383 1 98.31 92 LEU B C 1
ATOM 3680 O O . LEU B 1 92 ? -4.359 9.242 -9.508 1 98.31 92 LEU B O 1
ATOM 3684 N N . LEU B 1 93 ? -2.793 8.945 -7.922 1 98.12 93 LEU B N 1
ATOM 3685 C CA . LEU B 1 93 ? -1.729 9.375 -8.82 1 98.12 93 LEU B CA 1
ATOM 3686 C C . LEU B 1 93 ? -1.535 8.375 -9.953 1 98.12 93 LEU B C 1
ATOM 3688 O O . LEU B 1 93 ? -1.304 8.766 -11.102 1 98.12 93 LEU B O 1
ATOM 3692 N N . LYS B 1 94 ? -1.648 7.105 -9.664 1 97.81 94 LYS B N 1
ATOM 3693 C CA . LYS B 1 94 ? -1.583 6.086 -10.703 1 97.81 94 LYS B CA 1
ATOM 3694 C C . LYS B 1 94 ? -2.787 6.172 -11.641 1 97.81 94 LYS B C 1
ATOM 3696 O O . LYS B 1 94 ? -2.678 5.875 -12.828 1 97.81 94 LYS B O 1
ATOM 3701 N N . LEU B 1 95 ? -3.918 6.527 -11.109 1 98.06 95 LEU B N 1
ATOM 3702 C CA . LEU B 1 95 ? -5.156 6.613 -11.875 1 98.06 95 LEU B CA 1
ATOM 3703 C C . LEU B 1 95 ? -5.09 7.746 -12.891 1 98.06 95 LEU B C 1
ATOM 3705 O O . LEU B 1 95 ? -5.543 7.594 -14.031 1 98.06 95 LEU B O 1
ATOM 3709 N N . PHE B 1 96 ? -4.387 8.883 -12.508 1 98.38 96 PHE B N 1
ATOM 3710 C CA . PHE B 1 96 ? -4.559 10.086 -13.312 1 98.38 96 PHE B CA 1
ATOM 3711 C C . PHE B 1 96 ? -3.252 10.469 -14 1 98.38 96 PHE B C 1
ATOM 3713 O O . PHE B 1 96 ? -3.25 11.234 -14.961 1 98.38 96 PHE B O 1
ATOM 3720 N N . CYS B 1 97 ? -2.117 9.969 -13.5 1 98.19 97 CYS B N 1
ATOM 3721 C CA . CYS B 1 97 ? -0.848 10.508 -13.969 1 98.19 97 CYS B CA 1
ATOM 3722 C C . CYS B 1 97 ? -0.003 9.43 -14.633 1 98.19 97 CYS B C 1
ATOM 3724 O O . CYS B 1 97 ? 0.151 8.336 -14.086 1 98.19 97 CYS B O 1
ATOM 3726 N N . ASP B 1 98 ? 0.502 9.703 -15.773 1 97.38 98 ASP B N 1
ATOM 3727 C CA . ASP B 1 98 ? 1.686 9.039 -16.312 1 97.38 98 ASP B CA 1
ATOM 3728 C C . ASP B 1 98 ? 2.965 9.727 -15.844 1 97.38 98 ASP B C 1
ATOM 3730 O O . ASP B 1 98 ? 2.928 10.867 -15.383 1 97.38 98 ASP B O 1
ATOM 3734 N N . PRO B 1 99 ? 4.105 8.977 -15.883 1 96.38 99 PRO B N 1
ATOM 3735 C CA . PRO B 1 99 ? 5.348 9.656 -15.5 1 96.38 99 PRO B CA 1
ATOM 3736 C C . PRO B 1 99 ? 5.547 10.977 -16.234 1 96.38 99 PRO B C 1
ATOM 3738 O O . PRO B 1 99 ? 5.414 11.039 -17.453 1 96.38 99 PRO B O 1
ATOM 3741 N N . GLY B 1 100 ? 5.828 12.039 -15.43 1 95 100 GLY B N 1
ATOM 3742 C CA . GLY B 1 100 ? 6.039 13.352 -16 1 95 100 GLY B CA 1
ATOM 3743 C C . GLY B 1 100 ? 4.82 14.25 -15.914 1 95 100 GLY B C 1
ATOM 3744 O O . GLY B 1 100 ? 4.93 15.477 -16.016 1 95 100 GLY B O 1
ATOM 3745 N N . ASP B 1 101 ? 3.617 13.68 -15.773 1 97.62 101 ASP B N 1
ATOM 3746 C CA . ASP B 1 101 ? 2.432 14.492 -15.508 1 97.62 101 ASP B CA 1
ATOM 3747 C C . ASP B 1 101 ? 2.531 15.18 -14.148 1 97.62 101 ASP B C 1
ATOM 3749 O O . ASP B 1 101 ? 3.457 14.914 -13.383 1 97.62 101 ASP B O 1
ATOM 3753 N N . TYR B 1 102 ? 1.588 16.109 -13.867 1 97.81 102 TYR B N 1
ATOM 3754 C CA . TYR B 1 102 ? 1.68 16.812 -12.586 1 97.81 102 TYR B CA 1
ATOM 3755 C C . TYR B 1 102 ? 0.296 17.047 -11.992 1 97.81 102 TYR B C 1
ATOM 3757 O O . TYR B 1 102 ? -0.705 17.031 -12.711 1 97.81 102 TYR B O 1
ATOM 3765 N N . VAL B 1 103 ? 0.254 17.188 -10.688 1 98.12 103 VAL B N 1
ATOM 3766 C CA . VAL B 1 103 ? -0.942 17.594 -9.961 1 98.12 103 VAL B CA 1
ATOM 3767 C C . VAL B 1 103 ? -0.726 18.969 -9.336 1 98.12 103 VAL B C 1
ATOM 3769 O O . VAL B 1 103 ? 0.415 19.391 -9.117 1 98.12 103 VAL B O 1
ATOM 3772 N N . LEU B 1 104 ? -1.838 19.703 -9.133 1 97.81 104 LEU B N 1
ATOM 3773 C CA . LEU B 1 104 ? -1.794 21 -8.469 1 97.81 104 LEU B CA 1
ATOM 3774 C C . LEU B 1 104 ? -2.111 20.859 -6.98 1 97.81 104 LEU B C 1
ATOM 3776 O O . LEU B 1 104 ? -3.129 20.281 -6.613 1 97.81 104 LEU B O 1
ATOM 3780 N N . THR B 1 105 ? -1.253 21.328 -6.152 1 97.38 105 THR B N 1
ATOM 3781 C CA . THR B 1 105 ? -1.424 21.266 -4.703 1 97.38 105 THR B CA 1
ATOM 3782 C C . THR B 1 105 ? -1.33 22.656 -4.086 1 97.38 105 THR B C 1
ATOM 3784 O O . THR B 1 105 ? -0.728 23.562 -4.664 1 97.38 105 THR B O 1
ATOM 3787 N N . PRO B 1 106 ? -1.936 22.844 -2.928 1 97 106 PRO B N 1
ATOM 3788 C CA . PRO B 1 106 ? -1.87 24.156 -2.287 1 97 106 PRO B CA 1
ATOM 3789 C C . PRO B 1 106 ? -0.533 24.406 -1.596 1 97 106 PRO B C 1
ATOM 3791 O O . PRO B 1 106 ? 0.116 23.469 -1.133 1 97 106 PRO B O 1
ATOM 3794 N N . ARG B 1 107 ? -0.176 25.656 -1.532 1 96.06 107 ARG B N 1
ATOM 3795 C CA . ARG B 1 107 ? 0.916 26.172 -0.706 1 96.06 107 ARG B CA 1
ATOM 3796 C C . ARG B 1 107 ? 0.466 27.359 0.127 1 96.06 107 ARG B C 1
ATOM 3798 O O . ARG B 1 107 ? -0.235 28.25 -0.374 1 96.06 107 ARG B O 1
ATOM 3805 N N . PRO B 1 108 ? 0.829 27.547 1.438 1 95.69 108 PRO B N 1
ATOM 3806 C CA . PRO B 1 108 ? 1.542 26.516 2.178 1 95.69 108 PRO B CA 1
ATOM 3807 C C . PRO B 1 108 ? 0.8 25.172 2.176 1 95.69 108 PRO B C 1
ATOM 3809 O O . PRO B 1 108 ? -0.415 25.141 1.968 1 95.69 108 PRO B O 1
ATOM 3812 N N . GLY B 1 109 ? 1.585 24.125 2.293 1 93.31 109 GLY B N 1
ATOM 3813 C CA . GLY B 1 109 ? 0.92 22.828 2.193 1 93.31 109 GLY B CA 1
ATOM 3814 C C . GLY B 1 109 ? 1.69 21.703 2.865 1 93.31 109 GLY B C 1
ATOM 3815 O O . GLY B 1 109 ? 2.828 21.906 3.299 1 93.31 109 GLY B O 1
ATOM 3816 N N . TYR B 1 110 ? 1.042 20.562 2.953 1 87.5 110 TYR B N 1
ATOM 3817 C CA . TYR B 1 110 ? 1.53 19.344 3.574 1 87.5 110 TYR B CA 1
ATOM 3818 C C . TYR B 1 110 ? 2.584 18.672 2.699 1 87.5 110 TYR B C 1
ATOM 3820 O O . TYR B 1 110 ? 2.303 18.281 1.562 1 87.5 110 TYR B O 1
ATOM 3828 N N . PRO B 1 111 ? 3.764 18.422 3.191 1 89.62 111 PRO B N 1
ATOM 3829 C CA . PRO B 1 111 ? 4.879 17.953 2.369 1 89.62 111 PRO B CA 1
ATOM 3830 C C . PRO B 1 111 ? 4.68 16.516 1.888 1 89.62 111 PRO B C 1
ATOM 3832 O O . PRO B 1 111 ? 5.305 16.094 0.913 1 89.62 111 PRO B O 1
ATOM 3835 N N . MET B 1 112 ? 3.844 15.812 2.545 1 90.06 112 MET B N 1
ATOM 3836 C CA . MET B 1 112 ? 3.678 14.398 2.232 1 90.06 112 MET B CA 1
ATOM 3837 C C . MET B 1 112 ? 3.174 14.211 0.806 1 90.06 112 MET B C 1
ATOM 3839 O O . MET B 1 112 ? 3.543 13.242 0.135 1 90.06 112 MET B O 1
ATOM 3843 N N . VAL B 1 113 ? 2.369 15.07 0.291 1 93.56 113 VAL B N 1
ATOM 3844 C CA . VAL B 1 113 ? 1.836 14.953 -1.062 1 93.56 113 VAL B CA 1
ATOM 3845 C C . VAL B 1 113 ? 2.975 15.031 -2.076 1 93.56 113 VAL B C 1
ATOM 3847 O O . VAL B 1 113 ? 3.006 14.266 -3.041 1 93.56 113 VAL B O 1
ATOM 3850 N N . ASP B 1 114 ? 3.918 15.914 -1.79 1 94.31 114 ASP B N 1
ATOM 3851 C CA . ASP B 1 114 ? 5.082 16.047 -2.662 1 94.31 114 ASP B CA 1
ATOM 3852 C C . ASP B 1 114 ? 5.922 14.766 -2.646 1 94.31 114 ASP B C 1
ATOM 3854 O O . ASP B 1 114 ? 6.398 14.32 -3.691 1 94.31 114 ASP B O 1
ATOM 3858 N N . GLN B 1 115 ? 6.078 14.297 -1.476 1 93.94 115 GLN B N 1
ATOM 3859 C CA . GLN B 1 115 ? 6.875 13.086 -1.328 1 93.94 115 GLN B CA 1
ATOM 3860 C C . GLN B 1 115 ? 6.246 11.922 -2.086 1 93.94 115 GLN B C 1
ATOM 3862 O O . GLN B 1 115 ? 6.941 11.18 -2.787 1 93.94 115 GLN B O 1
ATOM 3867 N N . LEU B 1 116 ? 4.953 11.719 -1.971 1 96.44 116 LEU B N 1
ATOM 3868 C CA . LEU B 1 116 ? 4.25 10.641 -2.654 1 96.44 116 LEU B CA 1
ATOM 3869 C C . LEU B 1 116 ? 4.297 10.828 -4.164 1 96.44 116 LEU B C 1
ATOM 3871 O O . LEU B 1 116 ? 4.441 9.859 -4.914 1 96.44 116 LEU B O 1
ATOM 3875 N N . ALA B 1 117 ? 4.141 12.109 -4.59 1 96.81 117 ALA B N 1
ATOM 3876 C CA . ALA B 1 117 ? 4.242 12.398 -6.016 1 96.81 117 ALA B CA 1
ATOM 3877 C C . ALA B 1 117 ? 5.602 11.984 -6.566 1 96.81 117 ALA B C 1
ATOM 3879 O O . ALA B 1 117 ? 5.684 11.344 -7.617 1 96.81 117 ALA B O 1
ATOM 3880 N N . MET B 1 118 ? 6.605 12.281 -5.812 1 95.94 118 MET B N 1
ATOM 3881 C CA . MET B 1 118 ? 7.957 11.922 -6.23 1 95.94 118 MET B CA 1
ATOM 3882 C C . MET B 1 118 ? 8.109 10.406 -6.34 1 95.94 118 MET B C 1
ATOM 3884 O O . MET B 1 118 ? 8.648 9.906 -7.328 1 95.94 118 MET B O 1
ATOM 3888 N N . LEU B 1 119 ? 7.645 9.695 -5.426 1 96.94 119 LEU B N 1
ATOM 3889 C CA . LEU B 1 119 ? 7.742 8.242 -5.402 1 96.94 119 LEU B CA 1
ATOM 3890 C C . LEU B 1 119 ? 6.961 7.629 -6.559 1 96.94 119 LEU B C 1
ATOM 3892 O O . LEU B 1 119 ? 7.316 6.559 -7.055 1 96.94 119 LEU B O 1
ATOM 3896 N N . GLU B 1 120 ? 5.898 8.32 -7.008 1 97.19 120 GLU B N 1
ATOM 3897 C CA . GLU B 1 120 ? 5.062 7.828 -8.102 1 97.19 120 GLU B CA 1
ATOM 3898 C C . GLU B 1 120 ? 5.504 8.414 -9.438 1 97.19 120 GLU B C 1
ATOM 3900 O O . GLU B 1 120 ? 4.812 8.258 -10.445 1 97.19 120 GLU B O 1
ATOM 3905 N N . ALA B 1 121 ? 6.645 9.156 -9.453 1 96.81 121 ALA B N 1
ATOM 3906 C CA . ALA B 1 121 ? 7.219 9.781 -10.648 1 96.81 121 ALA B CA 1
ATOM 3907 C C . ALA B 1 121 ? 6.258 10.797 -11.242 1 96.81 121 ALA B C 1
ATOM 3909 O O . ALA B 1 121 ? 6.109 10.883 -12.469 1 96.81 121 ALA B O 1
ATOM 3910 N N . VAL B 1 122 ? 5.578 11.5 -10.398 1 97.44 122 VAL B N 1
ATOM 3911 C CA . VAL B 1 122 ? 4.641 12.562 -10.75 1 97.44 122 VAL B CA 1
ATOM 3912 C C . VAL B 1 122 ? 5.188 13.906 -10.289 1 97.44 122 VAL B C 1
ATOM 3914 O O . VAL B 1 122 ? 5.832 14 -9.242 1 97.44 122 VAL B O 1
ATOM 3917 N N . GLU B 1 123 ? 5 14.922 -11.047 1 97.38 123 GLU B N 1
ATOM 3918 C CA . GLU B 1 123 ? 5.414 16.266 -10.664 1 97.38 123 GLU B CA 1
ATOM 3919 C C . GLU B 1 123 ? 4.312 16.984 -9.898 1 97.38 123 GLU B C 1
ATOM 3921 O O . GLU B 1 123 ? 3.16 16.547 -9.891 1 97.38 123 GLU B O 1
ATOM 3926 N N . VAL B 1 124 ? 4.742 18.062 -9.188 1 97 124 VAL B N 1
ATOM 3927 C CA . VAL B 1 124 ? 3.789 18.875 -8.438 1 97 124 VAL B CA 1
ATOM 3928 C C . VAL B 1 124 ? 3.951 20.344 -8.82 1 97 124 VAL B C 1
ATOM 3930 O O . VAL B 1 124 ? 5.074 20.828 -9 1 97 124 VAL B O 1
ATOM 3933 N N . ASP B 1 125 ? 2.904 20.969 -9.109 1 96.88 125 ASP B N 1
ATOM 3934 C CA . ASP B 1 125 ? 2.82 22.422 -9.18 1 96.88 125 ASP B CA 1
ATOM 3935 C C . ASP B 1 125 ? 1.884 22.969 -8.102 1 96.88 125 ASP B C 1
ATOM 3937 O O . ASP B 1 125 ? 1.261 22.203 -7.367 1 96.88 125 ASP B O 1
ATOM 3941 N N . ASN B 1 126 ? 1.839 24.328 -8 1 96.06 126 ASN B N 1
ATOM 3942 C CA . ASN B 1 126 ? 1.183 24.844 -6.801 1 96.06 126 ASN B CA 1
ATOM 3943 C C . ASN B 1 126 ? 0.213 25.984 -7.133 1 96.06 126 ASN B C 1
ATOM 3945 O O . ASN B 1 126 ? 0.393 26.688 -8.125 1 96.06 126 ASN B O 1
ATOM 3949 N N . TYR B 1 127 ? -0.809 26.047 -6.352 1 96.25 127 TYR B N 1
ATOM 3950 C CA . TYR B 1 127 ? -1.597 27.266 -6.199 1 96.25 127 TYR B CA 1
ATOM 3951 C C . TYR B 1 127 ? -1.499 27.797 -4.773 1 96.25 127 TYR B C 1
ATOM 3953 O O . TYR B 1 127 ? -1.068 27.078 -3.863 1 96.25 127 TYR B O 1
ATOM 3961 N N . PHE B 1 128 ? -1.938 29.047 -4.57 1 96.31 128 PHE B N 1
ATOM 3962 C CA . PHE B 1 128 ? -1.426 29.656 -3.35 1 96.31 128 PHE B CA 1
ATOM 3963 C C . PHE B 1 128 ? -2.568 30.156 -2.475 1 96.31 128 PHE B C 1
ATOM 3965 O O . PHE B 1 128 ? -3.631 30.516 -2.98 1 96.31 128 PHE B O 1
ATOM 3972 N N . LEU B 1 129 ? -2.32 30.047 -1.187 1 96.38 129 LEU B N 1
ATOM 3973 C CA . LEU B 1 129 ? -3.098 30.766 -0.178 1 96.38 129 LEU B CA 1
ATOM 3974 C C . LEU B 1 129 ? -2.355 32 0.303 1 96.38 129 LEU B C 1
ATOM 3976 O O . LEU B 1 129 ? -1.125 32 0.384 1 96.38 129 LEU B O 1
ATOM 3980 N N . SER B 1 130 ? -3.133 33 0.608 1 94.19 130 SER B N 1
ATOM 3981 C CA . SER B 1 130 ? -2.559 34.25 1.148 1 94.19 130 SER B CA 1
ATOM 3982 C C . SER B 1 130 ? -3.254 34.656 2.441 1 94.19 130 SER B C 1
ATOM 3984 O O . SER B 1 130 ? -4.43 34.344 2.65 1 94.19 130 SER B O 1
ATOM 3986 N N . TRP B 1 131 ? -2.49 35.281 3.252 1 94.44 131 TRP B N 1
ATOM 3987 C CA . TRP B 1 131 ? -3.014 35.75 4.539 1 94.44 131 TRP B CA 1
ATOM 3988 C C . TRP B 1 131 ? -3.482 37.188 4.469 1 94.44 131 TRP B C 1
ATOM 3990 O O . TRP B 1 131 ? -2.727 38.062 4.062 1 94.44 131 TRP B O 1
ATOM 4000 N N . ASP B 1 132 ? -4.695 37.5 4.742 1 91.5 132 ASP B N 1
ATOM 4001 C CA . ASP B 1 132 ? -5.285 38.812 4.918 1 91.5 132 ASP B CA 1
ATOM 4002 C C . ASP B 1 132 ? -6.297 38.812 6.066 1 91.5 132 ASP B C 1
ATOM 4004 O O . ASP B 1 132 ? -7.484 39.062 5.855 1 91.5 132 ASP B O 1
ATOM 4008 N N . GLY B 1 133 ? -5.723 38.594 7.348 1 90.31 133 GLY B N 1
ATOM 4009 C CA . GLY B 1 133 ? -6.582 38.406 8.508 1 90.31 133 GLY B CA 1
ATOM 4010 C C . GLY B 1 133 ? -7.129 37 8.641 1 90.31 133 GLY B C 1
ATOM 4011 O O . GLY B 1 133 ? -7.5 36.562 9.734 1 90.31 133 GLY B O 1
ATOM 4012 N N . ALA B 1 134 ? -7.145 36.312 7.465 1 92.19 134 ALA B N 1
ATOM 4013 C CA . ALA B 1 134 ? -7.461 34.875 7.324 1 92.19 134 ALA B CA 1
ATOM 4014 C C . ALA B 1 134 ? -6.77 34.281 6.102 1 92.19 134 ALA B C 1
ATOM 4016 O O . ALA B 1 134 ? -6.258 35.031 5.25 1 92.19 134 ALA B O 1
ATOM 4017 N N . TRP B 1 135 ? -6.566 33.062 6.121 1 95.06 135 TRP B N 1
ATOM 4018 C CA . TRP B 1 135 ? -5.984 32.406 4.941 1 95.06 135 TRP B CA 1
ATOM 4019 C C . TRP B 1 135 ? -7.023 32.25 3.84 1 95.06 135 TRP B C 1
ATOM 4021 O O . TRP B 1 135 ? -8.094 31.688 4.062 1 95.06 135 TRP B O 1
ATOM 4031 N N . LEU B 1 136 ? -6.719 32.781 2.643 1 94.69 136 LEU B N 1
ATOM 4032 C CA . LEU B 1 136 ? -7.641 32.719 1.512 1 94.69 136 LEU B CA 1
ATOM 4033 C C . LEU B 1 136 ? -6.98 32.062 0.299 1 94.69 136 LEU B C 1
ATOM 4035 O O . LEU B 1 136 ? -5.828 32.375 -0.019 1 94.69 136 LEU B O 1
ATOM 4039 N N . THR B 1 137 ? -7.699 31.188 -0.328 1 94.94 137 THR B N 1
ATOM 4040 C CA . THR B 1 137 ? -7.215 30.609 -1.573 1 94.94 137 THR B CA 1
ATOM 4041 C C . THR B 1 137 ? -7.363 31.594 -2.729 1 94.94 137 THR B C 1
ATOM 4043 O O . THR B 1 137 ? -8.422 32.219 -2.895 1 94.94 137 THR B O 1
ATOM 4046 N N . ASP B 1 138 ? -6.367 31.75 -3.502 1 92.75 138 ASP B N 1
ATOM 4047 C CA . ASP B 1 138 ? -6.398 32.625 -4.668 1 92.75 138 ASP B CA 1
ATOM 4048 C C . ASP B 1 138 ? -7.031 31.922 -5.867 1 92.75 138 ASP B C 1
ATOM 4050 O O . ASP B 1 138 ? -6.328 31.453 -6.766 1 92.75 138 ASP B O 1
ATOM 4054 N N . VAL B 1 139 ? -8.336 31.969 -6.008 1 95.69 139 VAL B N 1
ATOM 4055 C CA . VAL B 1 139 ? -9.078 31.281 -7.059 1 95.69 139 VAL B CA 1
ATOM 4056 C C . VAL B 1 139 ? -8.75 31.891 -8.414 1 95.69 139 VAL B C 1
ATOM 4058 O O . VAL B 1 139 ? -8.758 31.203 -9.438 1 95.69 139 VAL B O 1
ATOM 4061 N N . GLY B 1 140 ? -8.477 33.25 -8.391 1 94.94 140 GLY B N 1
ATOM 4062 C CA . GLY B 1 140 ? -8.062 33.906 -9.617 1 94.94 140 GLY B CA 1
ATOM 4063 C C . GLY B 1 140 ? -6.766 33.344 -10.18 1 94.94 140 GLY B C 1
ATOM 4064 O O . GLY B 1 140 ? -6.652 33.125 -11.383 1 94.94 140 GLY B O 1
ATOM 4065 N N . GLN B 1 141 ? -5.867 33.156 -9.328 1 94.44 141 GLN B N 1
ATOM 4066 C CA . GLN B 1 141 ? -4.594 32.562 -9.75 1 94.44 141 GLN B CA 1
ATOM 4067 C C . GLN B 1 141 ? -4.781 31.156 -10.266 1 94.44 141 GLN B C 1
ATOM 4069 O O . GLN B 1 141 ? -4.141 30.75 -11.234 1 94.44 141 GLN B O 1
ATOM 4074 N N . LEU B 1 142 ? -5.574 30.422 -9.586 1 96.69 142 LEU B N 1
ATOM 4075 C CA . LEU B 1 142 ? -5.887 29.062 -10.031 1 96.69 142 LEU B CA 1
ATOM 4076 C C . LEU B 1 142 ? -6.477 29.078 -11.438 1 96.69 142 LEU B C 1
ATOM 4078 O O . LEU B 1 142 ? -6.098 28.266 -12.281 1 96.69 142 LEU B O 1
ATOM 4082 N N . ARG B 1 143 ? -7.363 29.984 -11.672 1 97.12 143 ARG B N 1
ATOM 4083 C CA . ARG B 1 143 ? -7.961 30.141 -12.992 1 97.12 143 ARG B CA 1
ATOM 4084 C C . ARG B 1 143 ? -6.891 30.391 -14.055 1 97.12 143 ARG B C 1
ATOM 4086 O O . ARG B 1 143 ? -6.895 29.766 -15.109 1 97.12 143 ARG B O 1
ATOM 4093 N N . GLN B 1 144 ? -6.035 31.297 -13.75 1 96.94 144 GLN B N 1
ATOM 4094 C CA . GLN B 1 144 ? -4.965 31.625 -14.68 1 96.94 144 GLN B CA 1
ATOM 4095 C C . GLN B 1 144 ? -4.098 30.406 -14.984 1 96.94 144 GLN B C 1
ATOM 4097 O O . GLN B 1 144 ? -3.709 30.188 -16.141 1 96.94 144 GLN B O 1
ATOM 4102 N N . HIS B 1 145 ? -3.809 29.703 -13.945 1 96.38 145 HIS B N 1
ATOM 4103 C CA . HIS B 1 145 ? -3.012 28.484 -14.117 1 96.38 145 HIS B CA 1
ATOM 4104 C C . HIS B 1 145 ? -3.699 27.5 -15.062 1 96.38 145 HIS B C 1
ATOM 4106 O O . HIS B 1 145 ? -3.066 26.969 -15.977 1 96.38 145 HIS B O 1
ATOM 4112 N N . LEU B 1 146 ? -4.984 27.266 -14.883 1 96.56 146 LEU B N 1
ATOM 4113 C CA . LEU B 1 146 ? -5.738 26.266 -15.625 1 96.56 146 LEU B CA 1
ATOM 4114 C C . LEU B 1 146 ? -5.953 26.703 -17.062 1 96.56 146 LEU B C 1
ATOM 4116 O O . LEU B 1 146 ? -6.219 25.875 -17.938 1 96.56 146 LEU B O 1
ATOM 4120 N N . GLN B 1 147 ? -5.84 28 -17.312 1 96.12 147 GLN B N 1
ATOM 4121 C CA . GLN B 1 147 ? -5.984 28.516 -18.672 1 96.12 147 GLN B CA 1
ATOM 4122 C C . GLN B 1 147 ? -4.742 28.234 -19.5 1 96.12 147 GLN B C 1
ATOM 4124 O O . GLN B 1 147 ? -4.816 28.172 -20.734 1 96.12 147 GLN B O 1
ATOM 4129 N N . THR B 1 148 ? -3.602 28.031 -18.812 1 95.25 148 THR B N 1
ATOM 4130 C CA . THR B 1 148 ? -2.344 27.891 -19.547 1 95.25 148 THR B CA 1
ATOM 4131 C C . THR B 1 148 ? -1.832 26.453 -19.469 1 95.25 148 THR B C 1
ATOM 4133 O O . THR B 1 148 ? -0.996 26.047 -20.281 1 95.25 148 THR B O 1
ATOM 4136 N N . SER B 1 149 ? -2.238 25.766 -18.531 1 93.88 149 SER B N 1
ATOM 4137 C CA . SER B 1 149 ? -1.784 24.391 -18.328 1 93.88 149 SER B CA 1
ATOM 4138 C C . SER B 1 149 ? -2.891 23.516 -17.734 1 93.88 149 SER B C 1
ATOM 4140 O O . SER B 1 149 ? -3.822 24.031 -17.109 1 93.88 149 SER B O 1
ATOM 4142 N N . THR B 1 150 ? -2.756 22.25 -18.062 1 92.94 150 THR B N 1
ATOM 4143 C CA . THR B 1 150 ? -3.783 21.344 -17.578 1 92.94 150 THR B CA 1
ATOM 4144 C C . THR B 1 150 ? -3.184 20.312 -16.625 1 92.94 150 THR B C 1
ATOM 4146 O O . THR B 1 150 ? -2.496 19.391 -17.062 1 92.94 150 THR B O 1
ATOM 4149 N N . PRO B 1 151 ? -3.428 20.5 -15.312 1 97.62 151 PRO B N 1
ATOM 4150 C CA . PRO B 1 151 ? -2.998 19.469 -14.367 1 97.62 151 PRO B CA 1
ATOM 4151 C C . PRO B 1 151 ? -3.814 18.188 -14.477 1 97.62 151 PRO B C 1
ATOM 4153 O O . PRO B 1 151 ? -4.945 18.219 -14.977 1 97.62 151 PRO B O 1
ATOM 4156 N N . SER B 1 152 ? -3.211 17.078 -14.039 1 98.31 152 SER B N 1
ATOM 4157 C CA . SER B 1 152 ? -3.904 15.789 -14.047 1 98.31 152 SER B CA 1
ATOM 4158 C C . SER B 1 152 ? -4.977 15.742 -12.961 1 98.31 152 SER B C 1
ATOM 4160 O O . SER B 1 152 ? -5.941 14.984 -13.07 1 98.31 152 SER B O 1
ATOM 4162 N N . ALA B 1 153 ? -4.812 16.484 -11.891 1 98.56 153 ALA B N 1
ATOM 4163 C CA . ALA B 1 153 ? -5.773 16.594 -10.797 1 98.56 153 ALA B CA 1
ATOM 4164 C C . ALA B 1 153 ? -5.488 17.812 -9.938 1 98.56 153 ALA B C 1
ATOM 4166 O O . ALA B 1 153 ? -4.379 18.359 -9.953 1 98.56 153 ALA B O 1
ATOM 4167 N N . LEU B 1 154 ? -6.516 18.312 -9.297 1 98.31 154 LEU B N 1
ATOM 4168 C CA . LEU B 1 154 ? -6.387 19.359 -8.297 1 98.31 154 LEU B CA 1
ATOM 4169 C C . LEU B 1 154 ? -6.562 18.812 -6.887 1 98.31 154 LEU B C 1
ATOM 4171 O O . LEU B 1 154 ? -7.59 18.203 -6.574 1 98.31 154 LEU B O 1
ATOM 4175 N N . VAL B 1 155 ? -5.559 18.984 -6.039 1 98.38 155 VAL B N 1
ATOM 4176 C CA . VAL B 1 155 ? -5.613 18.562 -4.648 1 98.38 155 VAL B CA 1
ATOM 4177 C C . VAL B 1 155 ? -6.086 19.719 -3.768 1 98.38 155 VAL B C 1
ATOM 4179 O O . VAL B 1 155 ? -5.547 20.812 -3.846 1 98.38 155 VAL B O 1
ATOM 4182 N N . VAL B 1 156 ? -7.07 19.469 -2.979 1 98.06 156 VAL B N 1
ATOM 4183 C CA . VAL B 1 156 ? -7.57 20.438 -2.004 1 98.06 156 VAL B CA 1
ATOM 4184 C C . VAL B 1 156 ? -7.492 19.828 -0.6 1 98.06 156 VAL B C 1
ATOM 4186 O O . VAL B 1 156 ? -7.977 18.719 -0.362 1 98.06 156 VAL B O 1
ATOM 4189 N N . ILE B 1 157 ? -6.84 20.484 0.258 1 97.88 157 ILE B N 1
ATOM 4190 C CA . ILE B 1 157 ? -6.75 20.078 1.654 1 97.88 157 ILE B CA 1
ATOM 4191 C C . ILE B 1 157 ? -7.664 20.953 2.51 1 97.88 157 ILE B C 1
ATOM 4193 O O . ILE B 1 157 ? -7.449 22.156 2.621 1 97.88 157 ILE B O 1
ATOM 4197 N N . ASN B 1 158 ? -8.703 20.312 3.137 1 98.06 158 ASN B N 1
ATOM 4198 C CA . ASN B 1 158 ? -9.797 21.031 3.789 1 98.06 158 ASN B CA 1
ATOM 4199 C C . ASN B 1 158 ? -10.133 20.422 5.148 1 98.06 158 ASN B C 1
ATOM 4201 O O . ASN B 1 158 ? -10.828 19.406 5.227 1 98.06 158 ASN B O 1
ATOM 4205 N N . PRO B 1 159 ? -9.727 21.125 6.309 1 97.88 159 PRO B N 1
ATOM 4206 C CA . PRO B 1 159 ? -8.961 22.375 6.309 1 97.88 159 PRO B CA 1
ATOM 4207 C C . PRO B 1 159 ? -7.508 22.172 5.887 1 97.88 159 PRO B C 1
ATOM 4209 O O . PRO B 1 159 ? -6.977 21.078 5.988 1 97.88 159 PRO B O 1
ATOM 4212 N N . ASN B 1 160 ? -6.965 23.25 5.395 1 97.56 160 ASN B N 1
ATOM 4213 C CA . ASN B 1 160 ? -5.586 23.203 4.926 1 97.56 160 ASN B CA 1
ATOM 4214 C C . ASN B 1 160 ? -4.613 22.891 6.059 1 97.56 160 ASN B C 1
ATOM 4216 O O . ASN B 1 160 ? -4.801 23.344 7.188 1 97.56 160 ASN B O 1
ATOM 4220 N N . ASN B 1 161 ? -3.662 22.094 5.855 1 95.88 161 ASN B N 1
ATOM 4221 C CA . ASN B 1 161 ? -2.49 21.875 6.695 1 95.88 161 ASN B CA 1
ATOM 4222 C C . ASN B 1 161 ? -1.237 22.484 6.082 1 95.88 161 ASN B C 1
ATOM 4224 O O . ASN B 1 161 ? -0.833 22.109 4.98 1 95.88 161 ASN B O 1
ATOM 4228 N N . PRO B 1 162 ? -0.698 23.484 6.699 1 95.69 162 PRO B N 1
ATOM 4229 C CA . PRO B 1 162 ? -0.724 23.703 8.148 1 95.69 162 PRO B CA 1
ATOM 4230 C C . PRO B 1 162 ? -1.581 24.906 8.555 1 95.69 162 PRO B C 1
ATOM 4232 O O . PRO B 1 162 ? -1.669 25.234 9.742 1 95.69 162 PRO B O 1
ATOM 4235 N N . THR B 1 163 ? -2.26 25.594 7.645 1 96.62 163 THR B N 1
ATOM 4236 C CA . THR B 1 163 ? -2.859 26.875 7.957 1 96.62 163 THR B CA 1
ATOM 4237 C C . THR B 1 163 ? -4.098 26.703 8.828 1 96.62 163 THR B C 1
ATOM 4239 O O . THR B 1 163 ? -4.516 27.641 9.516 1 96.62 163 THR B O 1
ATOM 4242 N N . GLY B 1 164 ? -4.703 25.531 8.664 1 97.5 164 GLY B N 1
ATOM 4243 C CA . GLY B 1 164 ? -5.918 25.281 9.422 1 97.5 164 GLY B CA 1
ATOM 4244 C C . GLY B 1 164 ? -7.141 25.953 8.828 1 97.5 164 GLY B C 1
ATOM 4245 O O . GLY B 1 164 ? -8.195 26 9.461 1 97.5 164 GLY B O 1
ATOM 4246 N N . SER B 1 165 ? -7.07 26.5 7.641 1 97.25 165 SER B N 1
ATOM 4247 C CA . SER B 1 165 ? -8.172 27.25 7.047 1 97.25 165 SER B CA 1
ATOM 4248 C C . SER B 1 165 ? -9.133 26.328 6.305 1 97.25 165 SER B C 1
ATOM 4250 O O . SER B 1 165 ? -8.711 25.453 5.551 1 97.25 165 SER B O 1
ATOM 4252 N N . TYR B 1 166 ? -10.438 26.484 6.535 1 97.88 166 TYR B N 1
ATOM 4253 C CA . TYR B 1 166 ? -11.469 25.812 5.746 1 97.88 166 TYR B CA 1
ATOM 4254 C C . TYR B 1 166 ? -11.711 26.547 4.438 1 97.88 166 TYR B C 1
ATOM 4256 O O . TYR B 1 166 ? -11.438 27.75 4.332 1 97.88 166 TYR B O 1
ATOM 4264 N N . LEU B 1 167 ? -12.195 25.797 3.498 1 96.88 167 LEU B N 1
ATOM 4265 C CA . LEU B 1 167 ? -12.641 26.422 2.256 1 96.88 167 LEU B CA 1
ATOM 4266 C C . LEU B 1 167 ? -13.875 27.281 2.492 1 96.88 167 LEU B C 1
ATOM 4268 O O . LEU B 1 167 ? -14.898 26.797 2.98 1 96.88 167 LEU B O 1
ATOM 4272 N N . ARG B 1 168 ? -13.75 28.516 2.119 1 95.62 168 ARG B N 1
ATOM 4273 C CA . ARG B 1 168 ? -14.93 29.375 2.176 1 95.62 168 ARG B CA 1
ATOM 4274 C C . ARG B 1 168 ? -15.922 29.016 1.075 1 95.62 168 ARG B C 1
ATOM 4276 O O . ARG B 1 168 ? -15.539 28.438 0.056 1 95.62 168 ARG B O 1
ATOM 4283 N N . PRO B 1 169 ? -17.203 29.406 1.266 1 96.62 169 PRO B N 1
ATOM 4284 C CA . PRO B 1 169 ? -18.219 29.047 0.275 1 96.62 169 PRO B CA 1
ATOM 4285 C C . PRO B 1 169 ? -17.875 29.516 -1.132 1 96.62 169 PRO B C 1
ATOM 4287 O O . PRO B 1 169 ? -18 28.766 -2.098 1 96.62 169 PRO B O 1
ATOM 4290 N N . ASP B 1 170 ? -17.391 30.719 -1.254 1 96.06 170 ASP B N 1
ATOM 4291 C CA . ASP B 1 170 ? -17.047 31.281 -2.564 1 96.06 170 ASP B CA 1
ATOM 4292 C C . ASP B 1 170 ? -15.828 30.578 -3.16 1 96.06 170 ASP B C 1
ATOM 4294 O O . ASP B 1 170 ? -15.758 30.375 -4.371 1 96.06 170 ASP B O 1
ATOM 4298 N N . GLU B 1 171 ? -14.859 30.297 -2.322 1 96.69 171 GLU B N 1
ATOM 4299 C CA . GLU B 1 171 ? -13.688 29.562 -2.779 1 96.69 171 GLU B CA 1
ATOM 4300 C C . GLU B 1 171 ? -14.07 28.172 -3.289 1 96.69 171 GLU B C 1
ATOM 4302 O O . GLU B 1 171 ? -13.617 27.75 -4.359 1 96.69 171 GLU B O 1
ATOM 4307 N N . ARG B 1 172 ? -14.852 27.469 -2.502 1 97.56 172 ARG B N 1
ATOM 4308 C CA . ARG B 1 172 ? -15.312 26.141 -2.881 1 97.56 172 ARG B CA 1
ATOM 4309 C C . ARG B 1 172 ? -16.047 26.172 -4.215 1 97.56 172 ARG B C 1
ATOM 4311 O O . ARG B 1 172 ? -15.766 25.375 -5.109 1 97.56 172 ARG B O 1
ATOM 4318 N N . ALA B 1 173 ? -17.016 27.109 -4.309 1 97.56 173 ALA B N 1
ATOM 4319 C CA . ALA B 1 173 ? -17.812 27.234 -5.531 1 97.56 173 ALA B CA 1
ATOM 4320 C C . ALA B 1 173 ? -16.922 27.531 -6.734 1 97.56 173 ALA B C 1
ATOM 4322 O O . ALA B 1 173 ? -17.094 26.953 -7.805 1 97.56 173 ALA B O 1
ATOM 4323 N N . GLY B 1 174 ? -16 28.453 -6.559 1 97.62 174 GLY B N 1
ATOM 4324 C CA . GLY B 1 174 ? -15.086 28.812 -7.625 1 97.62 174 GLY B CA 1
ATOM 4325 C C . GLY B 1 174 ? -14.203 27.672 -8.07 1 97.62 174 GLY B C 1
ATOM 4326 O O . GLY B 1 174 ? -14.039 27.422 -9.266 1 97.62 174 GLY B O 1
ATOM 4327 N N . MET B 1 175 ? -13.664 26.922 -7.113 1 97.75 175 MET B N 1
ATOM 4328 C CA . MET B 1 175 ? -12.773 25.797 -7.41 1 97.75 175 MET B CA 1
ATOM 4329 C C . MET B 1 175 ? -13.531 24.688 -8.133 1 97.75 175 MET B C 1
ATOM 4331 O O . MET B 1 175 ? -13.039 24.125 -9.117 1 97.75 175 MET B O 1
ATOM 4335 N N . VAL B 1 176 ? -14.719 24.344 -7.645 1 98.31 176 VAL B N 1
ATOM 4336 C CA . VAL B 1 176 ? -15.547 23.297 -8.258 1 98.31 176 VAL B CA 1
ATOM 4337 C C . VAL B 1 176 ? -15.906 23.688 -9.688 1 98.31 176 VAL B C 1
ATOM 4339 O O . VAL B 1 176 ? -15.82 22.875 -10.602 1 98.31 176 VAL B O 1
ATOM 4342 N N . GLN B 1 177 ? -16.266 24.984 -9.859 1 98.25 177 GLN B N 1
ATOM 4343 C CA . GLN B 1 177 ? -16.609 25.469 -11.188 1 98.25 177 GLN B CA 1
ATOM 4344 C C . GLN B 1 177 ? -15.422 25.391 -12.141 1 98.25 177 GLN B C 1
ATOM 4346 O O . GLN B 1 177 ? -15.57 24.984 -13.289 1 98.25 177 GLN B O 1
ATOM 4351 N N . LEU B 1 178 ? -14.273 25.797 -11.703 1 98.12 178 LEU B N 1
ATOM 4352 C CA . LEU B 1 178 ? -13.07 25.734 -12.523 1 98.12 178 LEU B CA 1
ATOM 4353 C C . LEU B 1 178 ? -12.75 24.297 -12.914 1 98.12 178 LEU B C 1
ATOM 4355 O O . LEU B 1 178 ? -12.445 24.016 -14.078 1 98.12 178 LEU B O 1
ATOM 4359 N N . CYS B 1 179 ? -12.828 23.375 -11.945 1 97.94 179 CYS B N 1
ATOM 4360 C CA . CYS B 1 179 ? -12.562 21.969 -12.219 1 97.94 179 CYS B CA 1
ATOM 4361 C C . CYS B 1 179 ? -13.555 21.422 -13.234 1 97.94 179 CYS B C 1
ATOM 4363 O O . CYS B 1 179 ? -13.188 20.625 -14.102 1 97.94 179 CYS B O 1
ATOM 4365 N N . HIS B 1 180 ? -14.781 21.828 -13.102 1 97.75 180 HIS B N 1
ATOM 4366 C CA . HIS B 1 180 ? -15.797 21.438 -14.07 1 97.75 180 HIS B CA 1
ATOM 4367 C C . HIS B 1 180 ? -15.461 21.969 -15.461 1 97.75 180 HIS B C 1
ATOM 4369 O O . HIS B 1 180 ? -15.461 21.219 -16.438 1 97.75 180 HIS B O 1
ATOM 4375 N N . ASP B 1 181 ? -15.195 23.266 -15.523 1 97.31 181 ASP B N 1
ATOM 4376 C CA . ASP B 1 181 ? -14.961 23.938 -16.797 1 97.31 181 ASP B CA 1
ATOM 4377 C C . ASP B 1 181 ? -13.75 23.344 -17.516 1 97.31 181 ASP B C 1
ATOM 4379 O O . ASP B 1 181 ? -13.742 23.219 -18.75 1 97.31 181 ASP B O 1
ATOM 4383 N N . PHE B 1 182 ? -12.734 22.984 -16.797 1 97.25 182 PHE B N 1
ATOM 4384 C CA . PHE B 1 182 ? -11.477 22.562 -17.406 1 97.25 182 PHE B CA 1
ATOM 4385 C C . PHE B 1 182 ? -11.344 21.031 -17.344 1 97.25 182 PHE B C 1
ATOM 4387 O O . PHE B 1 182 ? -10.312 20.484 -17.734 1 97.25 182 PHE B O 1
ATOM 4394 N N . SER B 1 183 ? -12.352 20.312 -16.844 1 96.94 183 SER B N 1
ATOM 4395 C CA . SER B 1 183 ? -12.406 18.859 -16.766 1 96.94 183 SER B CA 1
ATOM 4396 C C . SER B 1 183 ? -11.242 18.297 -15.953 1 96.94 183 SER B C 1
ATOM 4398 O O . SER B 1 183 ? -10.555 17.375 -16.391 1 96.94 183 SER B O 1
ATOM 4400 N N . VAL B 1 184 ? -10.992 18.875 -14.805 1 98.06 184 VAL B N 1
ATOM 4401 C CA . VAL B 1 184 ? -9.945 18.438 -13.883 1 98.06 184 VAL B CA 1
ATOM 4402 C C . VAL B 1 184 ? -10.578 17.766 -12.672 1 98.06 184 VAL B C 1
ATOM 4404 O O . VAL B 1 184 ? -11.453 18.328 -12.023 1 98.06 184 VAL B O 1
ATOM 4407 N N . PRO B 1 185 ? -10.211 16.5 -12.398 1 98.69 185 PRO B N 1
ATOM 4408 C CA . PRO B 1 185 ? -10.758 15.867 -11.195 1 98.69 185 PRO B CA 1
ATOM 4409 C C . PRO B 1 185 ? -10.219 16.484 -9.906 1 98.69 185 PRO B C 1
ATOM 4411 O O . PRO B 1 185 ? -9.164 17.125 -9.914 1 98.69 185 PRO B O 1
ATOM 4414 N N . LEU B 1 186 ? -11.031 16.297 -8.812 1 98.5 186 LEU B N 1
ATOM 4415 C CA . LEU B 1 186 ? -10.688 16.828 -7.496 1 98.5 186 LEU B CA 1
ATOM 4416 C C . LEU B 1 186 ? -10.258 15.711 -6.555 1 98.5 186 LEU B C 1
ATOM 4418 O O . LEU B 1 186 ? -10.898 14.656 -6.496 1 98.5 186 LEU B O 1
ATOM 4422 N N . ILE B 1 187 ? -9.148 15.883 -5.926 1 98.75 187 ILE B N 1
ATOM 4423 C CA . ILE B 1 187 ? -8.742 15.086 -4.773 1 98.75 187 ILE B CA 1
ATOM 4424 C C . ILE B 1 187 ? -8.867 15.914 -3.5 1 98.75 187 ILE B C 1
ATOM 4426 O O . ILE B 1 187 ? -8.148 16.906 -3.324 1 98.75 187 ILE B O 1
ATOM 4430 N N . ALA B 1 188 ? -9.773 15.547 -2.67 1 98.81 188 ALA B N 1
ATOM 4431 C CA . ALA B 1 188 ? -10.039 16.297 -1.447 1 98.81 188 ALA B CA 1
ATOM 4432 C C . ALA B 1 188 ? -9.508 15.562 -0.222 1 98.81 188 ALA B C 1
ATOM 4434 O O . ALA B 1 188 ? -9.969 14.461 0.099 1 98.81 188 ALA B O 1
ATOM 4435 N N . ASP B 1 189 ? -8.523 16.094 0.399 1 98.56 189 ASP B N 1
ATOM 4436 C CA . ASP B 1 189 ? -8.023 15.578 1.671 1 98.56 189 ASP B CA 1
ATOM 4437 C C . ASP B 1 189 ? -8.758 16.219 2.848 1 98.56 189 ASP B C 1
ATOM 4439 O O . ASP B 1 189 ? -8.562 17.406 3.127 1 98.56 189 ASP B O 1
ATOM 4443 N N . GLU B 1 190 ? -9.547 15.43 3.566 1 98.62 190 GLU B N 1
ATOM 4444 C CA . GLU B 1 190 ? -10.43 16 4.582 1 98.62 190 GLU B CA 1
ATOM 4445 C C . GLU B 1 190 ? -10.258 15.297 5.922 1 98.62 190 GLU B C 1
ATOM 4447 O O . GLU B 1 190 ? -11.211 15.164 6.688 1 98.62 190 GLU B O 1
ATOM 4452 N N . VAL B 1 191 ? -9.031 14.875 6.23 1 98 191 VAL B N 1
ATOM 4453 C CA . VAL B 1 191 ? -8.734 14.086 7.418 1 98 191 VAL B CA 1
ATOM 4454 C C . VAL B 1 191 ? -8.914 14.938 8.672 1 98 191 VAL B C 1
ATOM 4456 O O . VAL B 1 191 ? -9.227 14.422 9.75 1 98 191 VAL B O 1
ATOM 4459 N N . PHE B 1 192 ? -8.781 16.266 8.586 1 98.25 192 PHE B N 1
ATOM 4460 C CA . PHE B 1 192 ? -8.883 17.141 9.75 1 98.25 192 PHE B CA 1
ATOM 4461 C C . PHE B 1 192 ? -10.25 17.812 9.805 1 98.25 192 PHE B C 1
ATOM 4463 O O . PHE B 1 192 ? -10.477 18.688 10.648 1 98.25 192 PHE B O 1
ATOM 4470 N N . PHE B 1 193 ? -11.18 17.438 8.977 1 98.44 193 PHE B N 1
ATOM 4471 C CA . PHE B 1 193 ? -12.398 18.219 8.75 1 98.44 193 PHE B CA 1
ATOM 4472 C C . PHE B 1 193 ? -13.18 18.375 10.039 1 98.44 193 PHE B C 1
ATOM 4474 O O . PHE B 1 193 ? -13.781 19.438 10.281 1 98.44 193 PHE B O 1
ATOM 4481 N N . ASP B 1 194 ? -13.148 17.453 10.891 1 97.5 194 ASP B N 1
ATOM 4482 C CA . ASP B 1 194 ? -14.023 17.438 12.055 1 97.5 194 ASP B CA 1
ATOM 4483 C C . ASP B 1 194 ? -13.367 18.156 13.234 1 97.5 194 ASP B C 1
ATOM 4485 O O . ASP B 1 194 ? -13.953 18.234 14.32 1 97.5 194 ASP B O 1
ATOM 4489 N N . TYR B 1 195 ? -12.258 18.688 13.055 1 98.19 195 TYR B N 1
ATOM 4490 C CA . TYR B 1 195 ? -11.562 19.375 14.133 1 98.19 195 TYR B CA 1
ATOM 4491 C C . TYR B 1 195 ? -11.641 20.891 13.953 1 98.19 195 TYR B C 1
ATOM 4493 O O . TYR B 1 195 ? -10.617 21.562 13.883 1 98.19 195 TYR B O 1
ATOM 4501 N N . ALA B 1 196 ? -12.828 21.391 13.969 1 97.88 196 ALA B N 1
ATOM 4502 C CA . ALA B 1 196 ? -13.07 22.828 13.914 1 97.88 196 ALA B CA 1
ATOM 4503 C C . ALA B 1 196 ? -12.68 23.5 15.227 1 97.88 196 ALA B C 1
ATOM 4505 O O . ALA B 1 196 ? -12.953 22.969 16.312 1 97.88 196 ALA B O 1
ATOM 4506 N N . LEU B 1 197 ? -12.031 24.609 15.133 1 97.62 197 LEU B N 1
ATOM 4507 C CA . LEU B 1 197 ? -11.602 25.375 16.297 1 97.62 197 LEU B CA 1
ATOM 4508 C C . LEU B 1 197 ? -12.266 26.75 16.312 1 97.62 197 LEU B C 1
ATOM 4510 O O . LEU B 1 197 ? -12.047 27.531 17.25 1 97.62 197 LEU B O 1
ATOM 4514 N N . SER B 1 198 ? -12.961 27.016 15.242 1 95.19 198 SER B N 1
ATOM 4515 C CA . SER B 1 198 ? -13.75 28.234 15.125 1 95.19 198 SER B CA 1
ATOM 4516 C C . SER B 1 198 ? -15.148 27.938 14.594 1 95.19 198 SER B C 1
ATOM 4518 O O . SER B 1 198 ? -15.477 26.781 14.289 1 95.19 198 SER B O 1
ATOM 4520 N N . ASN B 1 199 ? -15.977 28.953 14.547 1 93.69 199 ASN B N 1
ATOM 4521 C CA . ASN B 1 199 ? -17.375 28.781 14.148 1 93.69 199 ASN B CA 1
ATOM 4522 C C . ASN B 1 199 ? -17.578 29.109 12.672 1 93.69 199 ASN B C 1
ATOM 4524 O O . ASN B 1 199 ? -18.703 29.344 12.234 1 93.69 199 ASN B O 1
ATOM 4528 N N . VAL B 1 200 ? -16.594 28.969 11.93 1 92.75 200 VAL B N 1
ATOM 4529 C CA . VAL B 1 200 ? -16.719 29.297 10.516 1 92.75 200 VAL B CA 1
ATOM 4530 C C . VAL B 1 200 ? -17.562 28.234 9.812 1 92.75 200 VAL B C 1
ATOM 4532 O O . VAL B 1 200 ? -17.641 27.094 10.266 1 92.75 200 VAL B O 1
ATOM 4535 N N . PHE B 1 201 ? -18.219 28.672 8.773 1 94.44 201 PHE B N 1
ATOM 4536 C CA . PHE B 1 201 ? -18.953 27.719 7.945 1 94.44 201 PHE B CA 1
ATOM 4537 C C . PHE B 1 201 ? -18 26.734 7.277 1 94.44 201 PHE B C 1
ATOM 4539 O O . PHE B 1 201 ? -16.922 27.125 6.812 1 94.44 201 PHE B O 1
ATOM 4546 N N . ARG B 1 202 ? -18.406 25.5 7.363 1 95.38 202 ARG B N 1
ATOM 4547 C CA . ARG B 1 202 ? -17.594 24.438 6.77 1 95.38 202 ARG B CA 1
ATOM 4548 C C . ARG B 1 202 ? -18.453 23.469 5.973 1 95.38 202 ARG B C 1
ATOM 4550 O O . ARG B 1 202 ? -19.547 23.125 6.395 1 95.38 202 ARG B O 1
ATOM 4557 N N . GLU B 1 203 ? -17.906 23.078 4.812 1 97.06 203 GLU B N 1
ATOM 4558 C CA . GLU B 1 203 ? -18.562 22.094 3.957 1 97.06 203 GLU B CA 1
ATOM 4559 C C . GLU B 1 203 ? -17.562 21.172 3.293 1 97.06 203 GLU B C 1
ATOM 4561 O O . GLU B 1 203 ? -16.562 21.625 2.734 1 97.06 203 GLU B O 1
ATOM 4566 N N . ARG B 1 204 ? -17.859 19.875 3.355 1 97.94 204 ARG B N 1
ATOM 4567 C CA . ARG B 1 204 ? -17 18.891 2.725 1 97.94 204 ARG B CA 1
ATOM 4568 C C . ARG B 1 204 ? -17.125 18.938 1.206 1 97.94 204 ARG B C 1
ATOM 4570 O O . ARG B 1 204 ? -18.141 19.406 0.68 1 97.94 204 ARG B O 1
ATOM 4577 N N . LEU B 1 205 ? -16.047 18.5 0.549 1 98.62 205 LEU B N 1
ATOM 4578 C CA . LEU B 1 205 ? -16.078 18.234 -0.886 1 98.62 205 LEU B CA 1
ATOM 4579 C C . LEU B 1 205 ? -16.562 16.812 -1.172 1 98.62 205 LEU B C 1
ATOM 4581 O O . LEU B 1 205 ? -16.984 16.516 -2.291 1 98.62 205 LEU B O 1
ATOM 4585 N N . ALA B 1 206 ? -16.469 15.906 -0.169 1 98.69 206 ALA B N 1
ATOM 4586 C CA . ALA B 1 206 ? -17.031 14.562 -0.292 1 98.69 206 ALA B CA 1
ATOM 4587 C C . ALA B 1 206 ? -18.484 14.609 -0.727 1 98.69 206 ALA B C 1
ATOM 4589 O O . ALA B 1 206 ? -19.297 15.336 -0.143 1 98.69 206 ALA B O 1
ATOM 4590 N N . GLY B 1 207 ? -18.797 13.883 -1.743 1 98.31 207 GLY B N 1
ATOM 4591 C CA . GLY B 1 207 ? -20.172 13.852 -2.227 1 98.31 207 GLY B CA 1
ATOM 4592 C C . GLY B 1 207 ? -20.453 14.875 -3.311 1 98.31 207 GLY B C 1
ATOM 4593 O O . GLY B 1 207 ? -21.562 14.953 -3.832 1 98.31 207 GLY B O 1
ATOM 4594 N N . GLU B 1 208 ? -19.422 15.719 -3.688 1 98.25 208 GLU B N 1
ATOM 4595 C CA . GLU B 1 208 ? -19.594 16.688 -4.762 1 98.25 208 GLU B CA 1
ATOM 4596 C C . GLU B 1 208 ? -19.953 16.016 -6.078 1 98.25 208 GLU B C 1
ATOM 4598 O O . GLU B 1 208 ? -19.188 15.18 -6.582 1 98.25 208 GLU B O 1
ATOM 4603 N N . GLU B 1 209 ? -21.031 16.359 -6.664 1 97.19 209 GLU B N 1
ATOM 4604 C CA . GLU B 1 209 ? -21.578 15.617 -7.797 1 97.19 209 GLU B CA 1
ATOM 4605 C C . GLU B 1 209 ? -21.203 16.281 -9.117 1 97.19 209 GLU B C 1
ATOM 4607 O O . GLU B 1 209 ? -21.266 15.648 -10.18 1 97.19 209 GLU B O 1
ATOM 4612 N N . ARG B 1 210 ? -20.891 17.562 -9.172 1 98 210 ARG B N 1
ATOM 4613 C CA . ARG B 1 210 ? -20.688 18.328 -10.398 1 98 210 ARG B CA 1
ATOM 4614 C C . ARG B 1 210 ? -19.344 17.969 -11.039 1 98 210 ARG B C 1
ATOM 4616 O O . ARG B 1 210 ? -19.156 18.172 -12.242 1 98 210 ARG B O 1
ATOM 4623 N N . VAL B 1 211 ? -18.344 17.516 -10.234 1 98.38 211 VAL B N 1
ATOM 4624 C CA . VAL B 1 211 ? -16.984 17.203 -10.688 1 98.38 211 VAL B CA 1
ATOM 4625 C C . VAL B 1 211 ? -16.562 15.852 -10.133 1 98.38 211 VAL B C 1
ATOM 4627 O O . VAL B 1 211 ? -16.906 15.5 -9.008 1 98.38 211 VAL B O 1
ATOM 4630 N N . LEU B 1 212 ? -15.867 15.031 -10.977 1 98.81 212 LEU B N 1
ATOM 4631 C CA . LEU B 1 212 ? -15.289 13.797 -10.445 1 98.81 212 LEU B CA 1
ATOM 4632 C C . LEU B 1 212 ? -14.398 14.094 -9.242 1 98.81 212 LEU B C 1
ATOM 4634 O O . LEU B 1 212 ? -13.398 14.797 -9.359 1 98.81 212 LEU B O 1
ATOM 4638 N N . THR B 1 213 ? -14.797 13.609 -8.07 1 98.88 213 THR B N 1
ATOM 4639 C CA . THR B 1 213 ? -14.172 13.961 -6.801 1 98.88 213 THR B CA 1
ATOM 4640 C C . THR B 1 213 ? -13.82 12.711 -6.004 1 98.88 213 THR B C 1
ATOM 4642 O O . THR B 1 213 ? -14.609 11.766 -5.934 1 98.88 213 THR B O 1
ATOM 4645 N N . PHE B 1 214 ? -12.633 12.695 -5.492 1 98.94 214 PHE B N 1
ATOM 4646 C CA . PHE B 1 214 ? -12.148 11.664 -4.574 1 98.94 214 PHE B CA 1
ATOM 4647 C C . PHE B 1 214 ? -11.836 12.266 -3.209 1 98.94 214 PHE B C 1
ATOM 4649 O O . PHE B 1 214 ? -10.867 13.016 -3.066 1 98.94 214 PHE B O 1
ATOM 4656 N N . ALA B 1 215 ? -12.633 11.953 -2.242 1 98.94 215 ALA B N 1
ATOM 4657 C CA . ALA B 1 215 ? -12.445 12.508 -0.903 1 98.94 215 ALA B CA 1
ATOM 4658 C C . ALA B 1 215 ? -11.773 11.5 0.02 1 98.94 215 ALA B C 1
ATOM 4660 O O . ALA B 1 215 ? -12.219 10.352 0.127 1 98.94 215 ALA B O 1
ATOM 4661 N N . LEU B 1 216 ? -10.711 11.883 0.645 1 98.62 216 LEU B N 1
ATOM 4662 C CA . LEU B 1 216 ? -9.93 11.031 1.539 1 98.62 216 LEU B CA 1
ATOM 4663 C C . LEU B 1 216 ? -10.188 11.398 2.996 1 98.62 216 LEU B C 1
ATOM 4665 O O . LEU B 1 216 ? -10.297 12.578 3.338 1 98.62 216 LEU B O 1
ATOM 4669 N N . ASP B 1 217 ? -10.344 10.438 3.822 1 98.62 217 ASP B N 1
ATOM 4670 C CA . ASP B 1 217 ? -10.531 10.539 5.266 1 98.62 217 ASP B CA 1
ATOM 4671 C C . ASP B 1 217 ? -10.078 9.258 5.965 1 98.62 217 ASP B C 1
ATOM 4673 O O . ASP B 1 217 ? -9.578 8.336 5.32 1 98.62 217 ASP B O 1
ATOM 4677 N N . GLY B 1 218 ? -10.102 9.25 7.344 1 97.75 218 GLY B N 1
ATOM 4678 C CA . GLY B 1 218 ? -9.617 8.039 7.98 1 97.75 218 GLY B CA 1
ATOM 4679 C C . GLY B 1 218 ? -9.578 8.133 9.492 1 97.75 218 GLY B C 1
ATOM 4680 O O . GLY B 1 218 ? -9.859 9.188 10.062 1 97.75 218 GLY B O 1
ATOM 4681 N N . LEU B 1 219 ? -9.156 7.055 10.148 1 98.06 219 LEU B N 1
ATOM 4682 C CA . LEU B 1 219 ? -9.227 6.926 11.602 1 98.06 219 LEU B CA 1
ATOM 4683 C C . LEU B 1 219 ? -8 7.539 12.258 1 98.06 219 LEU B C 1
ATOM 4685 O O . LEU B 1 219 ? -8.008 7.809 13.461 1 98.06 219 LEU B O 1
ATOM 4689 N N . SER B 1 220 ? -6.898 7.77 11.469 1 96.69 220 SER B N 1
ATOM 4690 C CA . SER B 1 220 ? -5.688 8.344 12.047 1 96.69 220 SER B CA 1
ATOM 4691 C C . SER B 1 220 ? -5.992 9.641 12.797 1 96.69 220 SER B C 1
ATOM 4693 O O . SER B 1 220 ? -5.461 9.867 13.883 1 96.69 220 SER B O 1
ATOM 4695 N N . LYS B 1 221 ? -6.871 10.5 12.164 1 97.81 221 LYS B N 1
ATOM 4696 C CA . LYS B 1 221 ? -7.234 11.766 12.797 1 97.81 221 LYS B CA 1
ATOM 4697 C C . LYS B 1 221 ? -8.609 11.672 13.453 1 97.81 221 LYS B C 1
ATOM 4699 O O . LYS B 1 221 ? -8.781 12.102 14.602 1 97.81 221 LYS B O 1
ATOM 4704 N N . ASN B 1 222 ? -9.57 10.984 12.828 1 97.31 222 ASN B N 1
ATOM 4705 C CA . ASN B 1 222 ? -10.93 10.914 13.359 1 97.31 222 ASN B CA 1
ATOM 4706 C C . ASN B 1 222 ? -10.953 10.25 14.734 1 97.31 222 ASN B C 1
ATOM 4708 O O . ASN B 1 222 ? -11.766 10.609 15.586 1 97.31 222 ASN B O 1
ATOM 4712 N N . LEU B 1 223 ? -10.117 9.281 14.961 1 98 223 LEU B N 1
ATOM 4713 C CA . LEU B 1 223 ? -10.133 8.484 16.172 1 98 223 LEU B CA 1
ATOM 4714 C C . LEU B 1 223 ? -8.828 8.641 16.953 1 98 223 LEU B C 1
ATOM 4716 O O . LEU B 1 223 ? -8.602 7.949 17.953 1 98 223 LEU B O 1
ATOM 4720 N N . ALA B 1 224 ? -7.926 9.5 16.359 1 98.06 224 ALA B N 1
ATOM 4721 C CA . ALA B 1 224 ? -6.586 9.625 16.938 1 98.06 224 ALA B CA 1
ATOM 4722 C C . ALA B 1 224 ? -5.891 8.266 17 1 98.06 224 ALA B C 1
ATOM 4724 O O . ALA B 1 224 ? -5.273 7.922 18 1 98.06 224 ALA B O 1
ATOM 4725 N N . ALA B 1 225 ? -6.086 7.488 15.969 1 97.38 225 ALA B N 1
ATOM 4726 C CA . ALA B 1 225 ? -5.57 6.125 15.953 1 97.38 225 ALA B CA 1
ATOM 4727 C C . ALA B 1 225 ? -4.805 5.844 14.656 1 97.38 225 ALA B C 1
ATOM 4729 O O . ALA B 1 225 ? -5.223 5.012 13.852 1 97.38 225 ALA B O 1
ATOM 4730 N N . PRO B 1 226 ? -3.625 6.523 14.539 1 95.81 226 PRO B N 1
ATOM 4731 C CA . PRO B 1 226 ? -2.83 6.238 13.344 1 95.81 226 PRO B CA 1
ATOM 4732 C C . PRO B 1 226 ? -2.412 4.773 13.25 1 95.81 226 PRO B C 1
ATOM 4734 O O . PRO B 1 226 ? -2.146 4.273 12.148 1 95.81 226 PRO B O 1
ATOM 4737 N N . HIS B 1 227 ? -2.41 4.016 14.352 1 95.38 227 HIS B N 1
ATOM 4738 C CA . HIS B 1 227 ? -1.948 2.635 14.398 1 95.38 227 HIS B CA 1
ATOM 4739 C C . HIS B 1 227 ? -3.062 1.665 14.016 1 95.38 227 HIS B C 1
ATOM 4741 O O . HIS B 1 227 ? -2.824 0.465 13.867 1 95.38 227 HIS B O 1
ATOM 4747 N N . ALA B 1 228 ? -4.285 2.16 13.852 1 95.81 228 ALA B N 1
ATOM 4748 C CA . ALA B 1 228 ? -5.367 1.305 13.367 1 95.81 228 ALA B CA 1
ATOM 4749 C C . ALA B 1 228 ? -5.207 1.004 11.875 1 95.81 228 ALA B C 1
ATOM 4751 O O . ALA B 1 228 ? -5.613 -0.06 11.406 1 95.81 228 ALA B O 1
ATOM 4752 N N . LYS B 1 229 ? -4.668 1.976 11.141 1 95.06 229 LYS B N 1
ATOM 4753 C CA . LYS B 1 229 ? -4.406 1.881 9.711 1 95.06 229 LYS B CA 1
ATOM 4754 C C . LYS B 1 229 ? -5.695 1.64 8.93 1 95.06 229 LYS B C 1
ATOM 4756 O O . LYS B 1 229 ? -5.766 0.722 8.109 1 95.06 229 LYS B O 1
ATOM 4761 N N . VAL B 1 230 ? -6.656 2.502 9.141 1 96.56 230 VAL B N 1
ATOM 4762 C CA . VAL B 1 230 ? -7.91 2.502 8.398 1 96.56 230 VAL B CA 1
ATOM 4763 C C . VAL B 1 230 ? -8.164 3.891 7.812 1 96.56 230 VAL B C 1
ATOM 4765 O O . VAL B 1 230 ? -8.195 4.883 8.547 1 96.56 230 VAL B O 1
ATOM 4768 N N . ALA B 1 231 ? -8.266 3.977 6.57 1 96.62 231 ALA B N 1
ATOM 4769 C CA . ALA B 1 231 ? -8.695 5.16 5.824 1 96.62 231 ALA B CA 1
ATOM 4770 C C . ALA B 1 231 ? -9.711 4.793 4.746 1 96.62 231 ALA B C 1
ATOM 4772 O O . ALA B 1 231 ? -10.062 3.621 4.586 1 96.62 231 ALA B O 1
ATOM 4773 N N . TRP B 1 232 ? -10.289 5.785 4.129 1 98.06 232 TRP B N 1
ATOM 4774 C CA . TRP B 1 232 ? -11.227 5.484 3.047 1 98.06 232 TRP B CA 1
ATOM 4775 C C . TRP B 1 232 ? -11.227 6.602 2.008 1 98.06 232 TRP B C 1
ATOM 4777 O O . TRP B 1 232 ? -10.75 7.707 2.271 1 98.06 232 TRP B O 1
ATOM 4787 N N . LEU B 1 233 ? -11.625 6.227 0.881 1 98.06 233 LEU B N 1
ATOM 4788 C CA . LEU B 1 233 ? -11.82 7.082 -0.287 1 98.06 233 LEU B CA 1
ATOM 4789 C C . LEU B 1 233 ? -13.258 7.023 -0.77 1 98.06 233 LEU B C 1
ATOM 4791 O O . LEU B 1 233 ? -13.812 5.938 -0.961 1 98.06 233 LEU B O 1
ATOM 4795 N N . GLU B 1 234 ? -13.93 8.148 -0.807 1 98.88 234 GLU B N 1
ATOM 4796 C CA . GLU B 1 234 ? -15.273 8.242 -1.377 1 98.88 234 GLU B CA 1
ATOM 4797 C C . GLU B 1 234 ? -15.234 8.859 -2.77 1 98.88 234 GLU B C 1
ATOM 4799 O O . GLU B 1 234 ? -14.672 9.938 -2.961 1 98.88 234 GLU B O 1
ATOM 4804 N N . VAL B 1 235 ? -15.805 8.203 -3.748 1 98.88 235 VAL B N 1
ATOM 4805 C CA . VAL B 1 235 ? -15.852 8.688 -5.125 1 98.88 235 VAL B CA 1
ATOM 4806 C C . VAL B 1 235 ? -17.219 9.312 -5.406 1 98.88 235 VAL B C 1
ATOM 4808 O O . VAL B 1 235 ? -18.25 8.734 -5.086 1 98.88 235 VAL B O 1
ATOM 4811 N N . SER B 1 236 ? -17.234 10.5 -5.938 1 98.81 236 SER B N 1
ATOM 4812 C CA . SER B 1 236 ? -18.469 11.18 -6.336 1 98.81 236 SER B CA 1
ATOM 4813 C C . SER B 1 236 ? -18.266 11.969 -7.625 1 98.81 236 SER B C 1
ATOM 4815 O O . SER B 1 236 ? -17.141 12.188 -8.062 1 98.81 236 SER B O 1
ATOM 4817 N N . GLY B 1 237 ? -19.281 12.406 -8.242 1 98.62 237 GLY B N 1
ATOM 4818 C CA . GLY B 1 237 ? -19.266 13.125 -9.508 1 98.62 237 GLY B CA 1
ATOM 4819 C C . GLY B 1 237 ? -20.281 12.602 -10.508 1 98.62 237 GLY B C 1
ATOM 4820 O O . GLY B 1 237 ? -21.172 11.836 -10.141 1 98.62 237 GLY B O 1
ATOM 4821 N N . PRO B 1 238 ? -20.188 13.07 -11.773 1 98.12 238 PRO B N 1
ATOM 4822 C CA . PRO B 1 238 ? -21.094 12.555 -12.812 1 98.12 238 PRO B CA 1
ATOM 4823 C C . PRO B 1 238 ? -20.984 11.039 -12.984 1 98.12 238 PRO B C 1
ATOM 4825 O O . PRO B 1 238 ? -19.875 10.5 -13.023 1 98.12 238 PRO B O 1
ATOM 4828 N N . ASP B 1 239 ? -22.078 10.344 -13.195 1 97.56 239 ASP B N 1
ATOM 4829 C CA . ASP B 1 239 ? -22.172 8.891 -13.125 1 97.56 239 ASP B CA 1
ATOM 4830 C C . ASP B 1 239 ? -21.219 8.227 -14.117 1 97.56 239 ASP B C 1
ATOM 4832 O O . ASP B 1 239 ? -20.531 7.262 -13.773 1 97.56 239 ASP B O 1
ATOM 4836 N N . GLU B 1 240 ? -21.172 8.719 -15.266 1 97.12 240 GLU B N 1
ATOM 4837 C CA . GLU B 1 240 ? -20.344 8.102 -16.297 1 97.12 240 GLU B CA 1
ATOM 4838 C C . GLU B 1 240 ? -18.859 8.219 -15.953 1 97.12 240 GLU B C 1
ATOM 4840 O O . GLU B 1 240 ? -18.094 7.266 -16.141 1 97.12 240 GLU B O 1
ATOM 4845 N N . LEU B 1 241 ? -18.438 9.406 -15.484 1 97.69 241 LEU B N 1
ATOM 4846 C CA . LEU B 1 241 ? -17.047 9.617 -15.102 1 97.69 241 LEU B CA 1
ATOM 4847 C C . LEU B 1 241 ? -16.688 8.75 -13.898 1 97.69 241 LEU B C 1
ATOM 4849 O O . LEU B 1 241 ? -15.594 8.18 -13.844 1 97.69 241 LEU B O 1
ATOM 4853 N N . VAL B 1 242 ? -17.609 8.648 -12.977 1 98.5 242 VAL B N 1
ATOM 4854 C CA . VAL B 1 242 ? -17.406 7.809 -11.805 1 98.5 242 VAL B CA 1
ATOM 4855 C C . VAL B 1 242 ? -17.203 6.355 -12.234 1 98.5 242 VAL B C 1
ATOM 4857 O O . VAL B 1 242 ? -16.281 5.684 -11.766 1 98.5 242 VAL B O 1
ATOM 4860 N N . ARG B 1 243 ? -18.078 5.902 -13.102 1 97.31 243 ARG B N 1
ATOM 4861 C CA . ARG B 1 243 ? -18 4.531 -13.586 1 97.31 243 ARG B CA 1
ATOM 4862 C C . ARG B 1 243 ? -16.641 4.266 -14.234 1 97.31 243 ARG B C 1
ATOM 4864 O O . ARG B 1 243 ? -15.984 3.264 -13.938 1 97.31 243 ARG B O 1
ATOM 4871 N N . GLN B 1 244 ? -16.234 5.148 -15.094 1 96.19 244 GLN B N 1
ATOM 4872 C CA . GLN B 1 244 ? -14.953 5 -15.781 1 96.19 244 GLN B CA 1
ATOM 4873 C C . GLN B 1 244 ? -13.789 5.004 -14.797 1 96.19 244 GLN B C 1
ATOM 4875 O O . GLN B 1 244 ? -12.875 4.176 -14.891 1 96.19 244 GLN B O 1
ATOM 4880 N N . ALA B 1 245 ? -13.836 5.941 -13.883 1 98 245 ALA B N 1
ATOM 4881 C CA . ALA B 1 245 ? -12.773 6.066 -12.891 1 98 245 ALA B CA 1
ATOM 4882 C C . ALA B 1 245 ? -12.688 4.82 -12.016 1 98 245 ALA B C 1
ATOM 4884 O O . ALA B 1 245 ? -11.594 4.312 -11.75 1 98 245 ALA B O 1
ATOM 4885 N N . GLN B 1 246 ? -13.836 4.297 -11.586 1 97.81 246 GLN B N 1
ATOM 4886 C CA . GLN B 1 246 ? -13.859 3.156 -10.672 1 97.81 246 GLN B CA 1
ATOM 4887 C C . GLN B 1 246 ? -13.406 1.881 -11.383 1 97.81 246 GLN B C 1
ATOM 4889 O O . GLN B 1 246 ? -12.781 1.014 -10.773 1 97.81 246 GLN B O 1
ATOM 4894 N N . GLU B 1 247 ? -13.711 1.727 -12.633 1 95.25 247 GLU B N 1
ATOM 4895 C CA . GLU B 1 247 ? -13.219 0.585 -13.398 1 95.25 247 GLU B CA 1
ATOM 4896 C C . GLU B 1 247 ? -11.695 0.517 -13.375 1 95.25 247 GLU B C 1
ATOM 4898 O O . GLU B 1 247 ? -11.125 -0.552 -13.156 1 95.25 247 GLU B O 1
ATOM 4903 N N . LYS B 1 248 ? -11.07 1.604 -13.555 1 96.5 248 LYS B N 1
ATOM 4904 C CA . LYS B 1 248 ? -9.617 1.68 -13.57 1 96.5 248 LYS B CA 1
ATOM 4905 C C . LYS B 1 248 ? -9.047 1.601 -12.156 1 96.5 248 LYS B C 1
ATOM 4907 O O . LYS B 1 248 ? -8.039 0.921 -11.922 1 96.5 248 LYS B O 1
ATOM 4912 N N . LEU B 1 249 ? -9.742 2.316 -11.266 1 97.25 249 LEU B N 1
ATOM 4913 C CA . LEU B 1 249 ? -9.289 2.297 -9.883 1 97.25 249 LEU B CA 1
ATOM 4914 C C . LEU B 1 249 ? -9.383 0.892 -9.297 1 97.25 249 LEU B C 1
ATOM 4916 O O . LEU B 1 249 ? -8.539 0.486 -8.5 1 97.25 249 LEU B O 1
ATOM 4920 N N . ASP B 1 250 ? -10.406 0.149 -9.688 1 95.69 250 ASP B N 1
ATOM 4921 C CA . ASP B 1 250 ? -10.555 -1.235 -9.25 1 95.69 250 ASP B CA 1
ATOM 4922 C C . ASP B 1 250 ? -9.375 -2.088 -9.711 1 95.69 250 ASP B C 1
ATOM 4924 O O . ASP B 1 250 ? -8.922 -2.977 -8.992 1 95.69 250 ASP B O 1
ATOM 4928 N N . GLN B 1 251 ? -8.906 -1.871 -10.859 1 93.94 251 GLN B N 1
ATOM 4929 C CA . GLN B 1 251 ? -7.754 -2.6 -11.367 1 93.94 251 GLN B CA 1
ATOM 4930 C C . GLN B 1 251 ? -6.5 -2.287 -10.547 1 93.94 251 GLN B C 1
ATOM 4932 O O . GLN B 1 251 ? -5.738 -3.189 -10.203 1 93.94 251 GLN B O 1
ATOM 4937 N N . ILE B 1 252 ? -6.332 -1.018 -10.25 1 96.19 252 ILE B N 1
ATOM 4938 C CA . ILE B 1 252 ? -5.199 -0.594 -9.438 1 96.19 252 ILE B CA 1
ATOM 4939 C C . ILE B 1 252 ? -5.301 -1.219 -8.047 1 96.19 252 ILE B C 1
ATOM 4941 O O . ILE B 1 252 ? -4.348 -1.843 -7.57 1 96.19 252 ILE B O 1
ATOM 4945 N N . ALA B 1 253 ? -6.488 -1.087 -7.477 1 95.44 253 ALA B N 1
ATOM 4946 C CA . ALA B 1 253 ? -6.719 -1.58 -6.121 1 95.44 253 ALA B CA 1
ATOM 4947 C C . ALA B 1 253 ? -6.531 -3.094 -6.051 1 95.44 253 ALA B C 1
ATOM 4949 O O . ALA B 1 253 ? -6.02 -3.615 -5.055 1 95.44 253 ALA B O 1
ATOM 4950 N N . ASP B 1 254 ? -6.914 -3.727 -7.062 1 92.62 254 ASP B N 1
ATOM 4951 C CA . ASP B 1 254 ? -6.84 -5.184 -7.098 1 92.62 254 ASP B CA 1
ATOM 4952 C C . ASP B 1 254 ? -5.387 -5.656 -7.086 1 92.62 254 ASP B C 1
ATOM 4954 O O . ASP B 1 254 ? -5.09 -6.75 -6.598 1 92.62 254 ASP B O 1
ATOM 4958 N N . ALA B 1 255 ? -4.543 -4.875 -7.582 1 91.38 255 ALA B N 1
ATOM 4959 C CA . ALA B 1 255 ? -3.137 -5.254 -7.668 1 91.38 255 ALA B CA 1
ATOM 4960 C C . ALA B 1 255 ? -2.463 -5.18 -6.301 1 91.38 255 ALA B C 1
ATOM 4962 O O . ALA B 1 255 ? -1.464 -5.859 -6.055 1 91.38 255 ALA B O 1
ATOM 4963 N N . TYR B 1 256 ? -3.033 -4.43 -5.383 1 84.44 256 TYR B N 1
ATOM 4964 C CA . TYR B 1 256 ? -2.355 -4.211 -4.109 1 84.44 256 TYR B CA 1
ATOM 4965 C C . TYR B 1 256 ? -3.168 -4.785 -2.955 1 84.44 256 TYR B C 1
ATOM 4967 O O . TYR B 1 256 ? -2.635 -5.008 -1.864 1 84.44 256 TYR B O 1
ATOM 4975 N N . LEU B 1 257 ? -4.473 -5.32 -3.035 1 65.38 257 LEU B N 1
ATOM 4976 C CA . LEU B 1 257 ? -5.473 -6.113 -2.332 1 65.38 257 LEU B CA 1
ATOM 4977 C C . LEU B 1 257 ? -5.555 -5.707 -0.864 1 65.38 257 LEU B C 1
ATOM 4979 O O . LEU B 1 257 ? -5.273 -6.516 0.025 1 65.38 257 LEU B O 1
ATOM 4983 N N . PRO B 1 258 ? -6.172 -4.594 -0.445 1 65.5 258 PRO B N 1
ATOM 4984 C CA . PRO B 1 258 ? -5.535 -3.857 0.648 1 65.5 258 PRO B CA 1
ATOM 4985 C C . PRO B 1 258 ? -6.164 -4.152 2.006 1 65.5 258 PRO B C 1
ATOM 4987 O O . PRO B 1 258 ? -5.473 -4.141 3.029 1 65.5 258 PRO B O 1
ATOM 4990 N N . MET B 1 259 ? -7.418 -4.586 2.266 1 89 259 MET B N 1
ATOM 4991 C CA . MET B 1 259 ? -7.855 -4.41 3.646 1 89 259 MET B CA 1
ATOM 4992 C C . MET B 1 259 ? -7.969 -5.754 4.355 1 89 259 MET B C 1
ATOM 4994 O O . MET B 1 259 ? -8.539 -6.703 3.814 1 89 259 MET B O 1
ATOM 4998 N N . SER B 1 260 ? -7.355 -5.91 5.508 1 94.38 260 SER B N 1
ATOM 4999 C CA . SER B 1 260 ? -7.32 -7.141 6.293 1 94.38 260 SER B CA 1
ATOM 5000 C C . SER B 1 260 ? -8.656 -7.398 6.98 1 94.38 260 SER B C 1
ATOM 5002 O O . SER B 1 260 ? -9.273 -6.477 7.523 1 94.38 260 SER B O 1
ATOM 5004 N N . ASP B 1 261 ? -9.062 -8.68 6.996 1 94.31 261 ASP B N 1
ATOM 5005 C CA . ASP B 1 261 ? -10.258 -9.062 7.742 1 94.31 261 ASP B CA 1
ATOM 5006 C C . ASP B 1 261 ? -10.055 -8.867 9.242 1 94.31 261 ASP B C 1
ATOM 5008 O O . ASP B 1 261 ? -11.016 -8.656 9.984 1 94.31 261 ASP B O 1
ATOM 5012 N N . LEU B 1 262 ? -8.766 -8.93 9.688 1 95.44 262 LEU B N 1
ATOM 5013 C CA . LEU B 1 262 ? -8.461 -8.68 11.094 1 95.44 262 LEU B CA 1
ATOM 5014 C C . LEU B 1 262 ? -8.836 -7.258 11.484 1 95.44 262 LEU B C 1
ATOM 5016 O O . LEU B 1 262 ? -9.242 -7.008 12.625 1 95.44 262 LEU B O 1
ATOM 5020 N N . ILE B 1 263 ? -8.742 -6.328 10.562 1 96.25 263 ILE B N 1
ATOM 5021 C CA . ILE B 1 263 ? -9.047 -4.926 10.812 1 96.25 263 ILE B CA 1
ATOM 5022 C C . ILE B 1 263 ? -10.547 -4.688 10.656 1 96.25 263 ILE B C 1
ATOM 5024 O O . ILE B 1 263 ? -11.18 -4.09 11.523 1 96.25 263 ILE B O 1
ATOM 5028 N N . THR B 1 264 ? -11.164 -5.215 9.539 1 95.56 264 THR B N 1
ATOM 5029 C CA . THR B 1 264 ? -12.57 -4.93 9.25 1 95.56 264 THR B CA 1
ATOM 5030 C C . THR B 1 264 ? -13.469 -5.539 10.32 1 95.56 264 THR B C 1
ATOM 5032 O O . THR B 1 264 ? -14.562 -5.023 10.594 1 95.56 264 THR B O 1
ATOM 5035 N N . ALA B 1 265 ? -12.977 -6.605 10.961 1 95.06 265 ALA B N 1
ATOM 5036 C CA . ALA B 1 265 ? -13.734 -7.223 12.047 1 95.06 265 ALA B CA 1
ATOM 5037 C C . ALA B 1 265 ? -13.93 -6.25 13.203 1 95.06 265 ALA B C 1
ATOM 5039 O O . ALA B 1 265 ? -14.867 -6.387 13.992 1 95.06 265 ALA B O 1
ATOM 5040 N N . GLN B 1 266 ? -13.094 -5.207 13.297 1 96.56 266 GLN B N 1
ATOM 5041 C CA . GLN B 1 266 ? -13.133 -4.258 14.406 1 96.56 266 GLN B CA 1
ATOM 5042 C C . GLN B 1 266 ? -13.781 -2.941 13.984 1 96.56 266 GLN B C 1
ATOM 5044 O O . GLN B 1 266 ? -13.977 -2.045 14.805 1 96.56 266 GLN B O 1
ATOM 5049 N N . LEU B 1 267 ? -14.203 -2.822 12.75 1 97.38 267 LEU B N 1
ATOM 5050 C CA . LEU B 1 267 ? -14.602 -1.55 12.156 1 97.38 267 LEU B CA 1
ATOM 5051 C C . LEU B 1 267 ? -15.82 -0.973 12.867 1 97.38 267 LEU B C 1
ATOM 5053 O O . LEU B 1 267 ? -15.852 0.218 13.188 1 97.38 267 LEU B O 1
ATOM 5057 N N . PRO B 1 268 ? -16.844 -1.807 13.242 1 97.62 268 PRO B N 1
ATOM 5058 C CA . PRO B 1 268 ? -18.016 -1.222 13.891 1 97.62 268 PRO B CA 1
ATOM 5059 C C . PRO B 1 268 ? -17.688 -0.527 15.211 1 97.62 268 PRO B C 1
ATOM 5061 O O . PRO B 1 268 ? -18.125 0.601 15.445 1 97.62 268 PRO B O 1
ATOM 5064 N N . SER B 1 269 ? -16.844 -1.165 16 1 98 269 SER B N 1
ATOM 5065 C CA . SER B 1 269 ? -16.5 -0.579 17.281 1 98 269 SER B CA 1
ATOM 5066 C C . SER B 1 269 ? -15.617 0.659 17.109 1 98 269 SER B C 1
ATOM 5068 O O . SER B 1 269 ? -15.75 1.631 17.859 1 98 269 SER B O 1
ATOM 5070 N N . LEU B 1 270 ? -14.766 0.625 16.141 1 98.12 270 LEU B N 1
ATOM 5071 C CA . LEU B 1 270 ? -13.898 1.764 15.859 1 98.12 270 LEU B CA 1
ATOM 5072 C C . LEU B 1 270 ? -14.711 2.971 15.398 1 98.12 270 LEU B C 1
ATOM 5074 O O . LEU B 1 270 ? -14.5 4.086 15.883 1 98.12 270 LEU B O 1
ATOM 5078 N N . LEU B 1 271 ? -15.648 2.713 14.492 1 98.44 271 LEU B N 1
ATOM 5079 C CA . LEU B 1 271 ? -16.484 3.787 13.969 1 98.44 271 LEU B CA 1
ATOM 5080 C C . LEU B 1 271 ? -17.359 4.383 15.07 1 98.44 271 LEU B C 1
ATOM 5082 O O . LEU B 1 271 ? -17.516 5.602 15.156 1 98.44 271 LEU B O 1
ATOM 5086 N N . ASP B 1 272 ? -17.844 3.572 15.953 1 98 272 ASP B N 1
ATOM 5087 C CA . ASP B 1 272 ? -18.734 3.998 17.031 1 98 272 ASP B CA 1
ATOM 5088 C C . ASP B 1 272 ? -18 4.914 18.016 1 98 272 ASP B C 1
ATOM 5090 O O . ASP B 1 272 ? -18.625 5.777 18.641 1 98 272 ASP B O 1
ATOM 5094 N N . ALA B 1 273 ? -16.703 4.773 18.125 1 98.38 273 ALA B N 1
ATOM 5095 C CA . ALA B 1 273 ? -15.922 5.504 19.109 1 98.38 273 ALA B CA 1
ATOM 5096 C C . ALA B 1 273 ? -15.5 6.871 18.578 1 98.38 273 ALA B C 1
ATOM 5098 O O . ALA B 1 273 ? -15.055 7.73 19.344 1 98.38 273 ALA B O 1
ATOM 5099 N N . ILE B 1 274 ? -15.703 7.199 17.344 1 98.38 274 ILE B N 1
ATOM 5100 C CA . ILE B 1 274 ? -15.156 8.383 16.688 1 98.38 274 ILE B CA 1
ATOM 5101 C C . ILE B 1 274 ? -15.711 9.641 17.344 1 98.38 274 ILE B C 1
ATOM 5103 O O . ILE B 1 274 ? -14.953 10.547 17.703 1 98.38 274 ILE B O 1
ATOM 5107 N N . GLY B 1 275 ? -17.016 9.727 17.516 1 97.69 275 GLY B N 1
ATOM 5108 C CA . GLY B 1 275 ? -17.641 10.93 18.047 1 97.69 275 GLY B CA 1
ATOM 5109 C C . GLY B 1 275 ? -17.047 11.375 19.375 1 97.69 275 GLY B C 1
ATOM 5110 O O . GLY B 1 275 ? -16.625 12.523 19.516 1 97.69 275 GLY B O 1
ATOM 5111 N N . SER B 1 276 ? -17 10.461 20.344 1 97.81 276 SER B N 1
ATOM 5112 C CA . SER B 1 276 ? -16.484 10.773 21.672 1 97.81 276 SER B CA 1
ATOM 5113 C C . SER B 1 276 ? -14.992 11.102 21.625 1 97.81 276 SER B C 1
ATOM 5115 O O . SER B 1 276 ? -14.516 11.984 22.344 1 97.81 276 SER B O 1
ATOM 5117 N N . GLN B 1 277 ? -14.297 10.414 20.781 1 98.44 277 GLN B N 1
ATOM 5118 C CA . GLN B 1 277 ? -12.859 10.641 20.672 1 98.44 277 GLN B CA 1
ATOM 5119 C C . GLN B 1 277 ? -12.562 12.016 20.094 1 98.44 277 GLN B C 1
ATOM 5121 O O . GLN B 1 277 ? -11.633 12.695 20.531 1 98.44 277 GLN B O 1
ATOM 5126 N N . ILE B 1 278 ? -13.328 12.438 19.062 1 98.12 278 ILE B N 1
ATOM 5127 C CA . ILE B 1 278 ? -13.148 13.75 18.469 1 98.12 278 ILE B CA 1
ATOM 5128 C C . ILE B 1 278 ? -13.32 14.828 19.531 1 98.12 278 ILE B C 1
ATOM 5130 O O . ILE B 1 278 ? -12.547 15.789 19.594 1 98.12 278 ILE B O 1
ATOM 5134 N N . GLU B 1 279 ? -14.281 14.656 20.375 1 98 279 GLU B N 1
ATOM 5135 C CA . GLU B 1 279 ? -14.531 15.648 21.422 1 98 279 GLU B CA 1
ATOM 5136 C C . GLU B 1 279 ? -13.367 15.719 22.391 1 98 279 GLU B C 1
ATOM 5138 O O . GLU B 1 279 ? -12.969 16.797 22.812 1 98 279 GLU B O 1
ATOM 5143 N N . THR B 1 280 ? -12.867 14.578 22.719 1 98.25 280 THR B N 1
ATOM 5144 C CA . THR B 1 280 ? -11.727 14.508 23.641 1 98.25 280 THR B CA 1
ATOM 5145 C C . THR B 1 280 ? -10.523 15.242 23.047 1 98.25 280 THR B C 1
ATOM 5147 O O . THR B 1 280 ? -9.891 16.047 23.734 1 98.25 280 THR B O 1
ATOM 5150 N N . VAL B 1 281 ? -10.234 14.992 21.828 1 98.62 281 VAL B N 1
ATOM 5151 C CA . VAL B 1 281 ? -9.094 15.602 21.172 1 98.62 281 VAL B CA 1
ATOM 5152 C C . VAL B 1 281 ? -9.344 17.094 20.984 1 98.62 281 VAL B C 1
ATOM 5154 O O . VAL B 1 281 ? -8.453 17.922 21.219 1 98.62 281 VAL B O 1
ATOM 5157 N N . ARG B 1 282 ? -10.555 17.453 20.578 1 98 282 ARG B N 1
ATOM 5158 C CA . ARG B 1 282 ? -10.898 18.859 20.359 1 98 282 ARG B CA 1
ATOM 5159 C C . ARG B 1 282 ? -10.75 19.672 21.625 1 98 282 ARG B C 1
ATOM 5161 O O . ARG B 1 282 ? -10.32 20.828 21.594 1 98 282 ARG B O 1
ATOM 5168 N N . ASP B 1 283 ? -11.109 19.094 22.719 1 98.12 283 ASP B N 1
ATOM 5169 C CA . ASP B 1 283 ? -10.945 19.766 24 1 98.12 283 ASP B CA 1
ATOM 5170 C C . ASP B 1 283 ? -9.477 20.094 24.266 1 98.12 283 ASP B C 1
ATOM 5172 O O . ASP B 1 283 ? -9.148 21.203 24.688 1 98.12 283 ASP B O 1
ATOM 5176 N N . ARG B 1 284 ? -8.578 19.125 24.031 1 98.62 284 ARG B N 1
ATOM 5177 C CA . ARG B 1 284 ? -7.141 19.344 24.141 1 98.62 284 ARG B CA 1
ATOM 5178 C C . ARG B 1 284 ? -6.695 20.484 23.219 1 98.62 284 ARG B C 1
ATOM 5180 O O . ARG B 1 284 ? -5.957 21.375 23.641 1 98.62 284 ARG B O 1
ATOM 5187 N N . LEU B 1 285 ? -7.172 20.469 22.031 1 98.62 285 LEU B N 1
ATOM 5188 C CA . LEU B 1 285 ? -6.785 21.469 21.031 1 98.62 285 LEU B CA 1
ATOM 5189 C C . LEU B 1 285 ? -7.207 22.859 21.453 1 98.62 285 LEU B C 1
ATOM 5191 O O . LEU B 1 285 ? -6.418 23.812 21.391 1 98.62 285 LEU B O 1
ATOM 5195 N N . ARG B 1 286 ? -8.391 23 21.938 1 97.75 286 ARG B N 1
ATOM 5196 C CA . ARG B 1 286 ? -8.93 24.297 22.344 1 97.75 286 ARG B CA 1
ATOM 5197 C C . ARG B 1 286 ? -8.164 24.859 23.531 1 97.75 286 ARG B C 1
ATOM 5199 O O . ARG B 1 286 ? -7.812 26.031 23.547 1 97.75 286 ARG B O 1
ATOM 5206 N N . LYS B 1 287 ? -7.938 24.031 24.453 1 97.75 287 LYS B N 1
ATOM 5207 C CA . LYS B 1 287 ? -7.219 24.438 25.656 1 97.75 287 LYS B CA 1
ATOM 5208 C C . LYS B 1 287 ? -5.797 24.891 25.312 1 97.75 287 LYS B C 1
ATOM 5210 O O . LYS B 1 287 ? -5.332 25.922 25.781 1 97.75 287 LYS B O 1
ATOM 5215 N N . ASN B 1 288 ? -5.152 24.094 24.516 1 98.31 288 ASN B N 1
ATOM 5216 C CA . ASN B 1 288 ? -3.777 24.406 24.156 1 98.31 288 ASN B CA 1
ATOM 5217 C C . ASN B 1 288 ? -3.715 25.656 23.281 1 98.31 288 ASN B C 1
ATOM 5219 O O . ASN B 1 288 ? -2.773 26.453 23.391 1 98.31 288 ASN B O 1
ATOM 5223 N N . LEU B 1 289 ? -4.703 25.828 22.391 1 98.12 289 LEU B N 1
ATOM 5224 C CA . LEU B 1 289 ? -4.766 27.031 21.578 1 98.12 289 LEU B CA 1
ATOM 5225 C C . LEU B 1 289 ? -4.934 28.281 22.453 1 98.12 289 LEU B C 1
ATOM 5227 O O . LEU B 1 289 ? -4.281 29.297 22.219 1 98.12 289 LEU B O 1
ATOM 5231 N N . GLN B 1 290 ? -5.758 28.156 23.422 1 97.5 290 GLN B N 1
ATOM 5232 C CA . GLN B 1 290 ? -5.965 29.266 24.359 1 97.5 290 GLN B CA 1
ATOM 5233 C C . GLN B 1 290 ? -4.688 29.594 25.125 1 97.5 290 GLN B C 1
ATOM 5235 O O . GLN B 1 290 ? -4.348 30.75 25.312 1 97.5 290 GLN B O 1
ATOM 5240 N N . ARG B 1 291 ? -4.062 28.594 25.547 1 96.75 291 ARG B N 1
ATOM 5241 C CA . ARG B 1 291 ? -2.805 28.781 26.266 1 96.75 291 ARG B CA 1
ATOM 5242 C C . ARG B 1 291 ? -1.76 29.438 25.375 1 96.75 291 ARG B C 1
ATOM 5244 O O . ARG B 1 291 ? -1.04 30.344 25.812 1 96.75 291 ARG B O 1
ATOM 5251 N N . LEU B 1 292 ? -1.655 28.969 24.188 1 97.12 292 LEU B N 1
ATOM 5252 C CA . LEU B 1 292 ? -0.713 29.547 23.234 1 97.12 292 LEU B CA 1
ATOM 5253 C C . LEU B 1 292 ? -1.023 31.016 23 1 97.12 292 LEU B C 1
ATOM 5255 O O . LEU B 1 292 ? -0.114 31.859 22.953 1 97.12 292 LEU B O 1
ATOM 5259 N N . ARG B 1 293 ? -2.281 31.406 22.859 1 96.62 293 ARG B N 1
ATOM 5260 C CA . ARG B 1 293 ? -2.727 32.781 22.719 1 96.62 293 ARG B CA 1
ATOM 5261 C C . ARG B 1 293 ? -2.232 33.656 23.875 1 96.62 293 ARG B C 1
ATOM 5263 O O . ARG B 1 293 ? -1.702 34.75 23.672 1 96.62 293 ARG B O 1
ATOM 5270 N N . SER B 1 294 ? -2.414 33.062 24.969 1 96.38 294 SER B N 1
ATOM 5271 C CA . SER B 1 294 ? -2.02 33.781 26.172 1 96.38 294 SER B CA 1
ATOM 5272 C C . SER B 1 294 ? -0.511 34 26.234 1 96.38 294 SER B C 1
ATOM 5274 O O . SER B 1 294 ? -0.041 35.062 26.625 1 96.38 294 SER B O 1
ATOM 5276 N N . CYS B 1 295 ? 0.212 32.969 25.891 1 95.75 295 CYS B N 1
ATOM 5277 C CA . CYS B 1 295 ? 1.667 33.062 25.875 1 95.75 295 CYS B CA 1
ATOM 5278 C C . CYS B 1 295 ? 2.127 34.125 24.891 1 95.75 295 CYS B C 1
ATOM 5280 O O . CYS B 1 295 ? 3.02 34.938 25.203 1 95.75 295 CYS B O 1
ATOM 5282 N N . VAL B 1 296 ? 1.536 34.188 23.719 1 97.06 296 VAL B N 1
ATOM 5283 C CA . VAL B 1 296 ? 1.904 35.156 22.688 1 97.06 296 VAL B CA 1
ATOM 5284 C C . VAL B 1 296 ? 1.557 36.562 23.141 1 97.06 296 VAL B C 1
ATOM 5286 O O . VAL B 1 296 ? 2.342 37.5 22.953 1 97.06 296 VAL B O 1
ATOM 5289 N N . ALA B 1 297 ? 0.427 36.719 23.781 1 96.19 297 ALA B N 1
ATOM 5290 C CA . ALA B 1 297 ? -0.024 38 24.281 1 96.19 297 ALA B CA 1
ATOM 5291 C C . ALA B 1 297 ? 0.905 38.531 25.375 1 96.19 297 ALA B C 1
ATOM 5293 O O . ALA B 1 297 ? 1.047 39.75 25.547 1 96.19 297 ALA B O 1
ATOM 5294 N N . ALA B 1 298 ? 1.509 37.625 26.016 1 95.38 298 ALA B N 1
ATOM 5295 C CA . ALA B 1 298 ? 2.357 37.969 27.141 1 95.38 298 ALA B CA 1
ATOM 5296 C C . ALA B 1 298 ? 3.773 38.312 26.688 1 95.38 298 ALA B C 1
ATOM 5298 O O . ALA B 1 298 ? 4.637 38.656 27.5 1 95.38 298 ALA B O 1
ATOM 5299 N N . SER B 1 299 ? 4.012 38.156 25.422 1 96.38 299 SER B N 1
ATOM 5300 C CA . SER B 1 299 ? 5.328 38.5 24.875 1 96.38 299 SER B CA 1
ATOM 5301 C C . SER B 1 299 ? 5.781 39.875 25.312 1 96.38 299 SER B C 1
ATOM 5303 O O . SER B 1 299 ? 4.98 40.812 25.328 1 96.38 299 SER B O 1
ATOM 5305 N N . ARG B 1 300 ? 7.07 40.031 25.516 1 96 300 ARG B N 1
ATOM 5306 C CA . ARG B 1 300 ? 7.648 41.281 25.953 1 96 300 ARG B CA 1
ATOM 5307 C C . ARG B 1 300 ? 7.758 42.281 24.797 1 96 300 ARG B C 1
ATOM 5309 O O . ARG B 1 300 ? 7.707 43.5 25 1 96 300 ARG B O 1
ATOM 5316 N N . THR B 1 301 ? 7.895 41.781 23.641 1 95.38 301 THR B N 1
ATOM 5317 C CA . THR B 1 301 ? 8.203 42.625 22.516 1 95.38 301 THR B CA 1
ATOM 5318 C C . THR B 1 301 ? 6.957 42.906 21.672 1 95.38 301 THR B C 1
ATOM 5320 O O . THR B 1 301 ? 6.914 43.844 20.906 1 95.38 301 THR B O 1
ATOM 5323 N N . GLY B 1 302 ? 6.016 42.031 21.688 1 94.88 302 GLY B N 1
ATOM 5324 C CA . GLY B 1 302 ? 4.766 42.219 20.969 1 94.88 302 GLY B CA 1
ATOM 5325 C C . GLY B 1 302 ? 4.914 42.031 19.469 1 94.88 302 GLY B C 1
ATOM 5326 O O . GLY B 1 302 ? 4.023 42.406 18.703 1 94.88 302 GLY B O 1
ATOM 5327 N N . VAL B 1 303 ? 5.961 41.406 19 1 94.75 303 VAL B N 1
ATOM 5328 C CA . VAL B 1 303 ? 6.242 41.375 17.562 1 94.75 303 VAL B CA 1
ATOM 5329 C C . VAL B 1 303 ? 5.77 40.031 16.984 1 94.75 303 VAL B C 1
ATOM 5331 O O . VAL B 1 303 ? 5.973 39.75 15.805 1 94.75 303 VAL B O 1
ATOM 5334 N N . MET B 1 304 ? 5.238 39.188 17.828 1 96.94 304 MET B N 1
ATOM 5335 C CA . MET B 1 304 ? 4.797 37.875 17.391 1 96.94 304 MET B CA 1
ATOM 5336 C C . MET B 1 304 ? 3.279 37.844 17.234 1 96.94 304 MET B C 1
ATOM 5338 O O . MET B 1 304 ? 2.555 38.5 17.969 1 96.94 304 MET B O 1
ATOM 5342 N N . ASP B 1 305 ? 2.873 37.062 16.281 1 95.81 305 ASP B N 1
ATOM 5343 C CA . ASP B 1 305 ? 1.447 36.875 16.047 1 95.81 305 ASP B CA 1
ATOM 5344 C C . ASP B 1 305 ? 1.122 35.375 15.875 1 95.81 305 ASP B C 1
ATOM 5346 O O . ASP B 1 305 ? 1.915 34.625 15.305 1 95.81 305 ASP B O 1
ATOM 5350 N N . LEU B 1 306 ? 0.014 35.094 16.438 1 96.06 306 LEU B N 1
ATOM 5351 C CA . LEU B 1 306 ? -0.56 33.781 16.141 1 96.06 306 LEU B CA 1
ATOM 5352 C C . LEU B 1 306 ? -1.513 33.875 14.953 1 96.06 306 LEU B C 1
ATOM 5354 O O . LEU B 1 306 ? -2.463 34.656 14.969 1 96.06 306 LEU B O 1
ATOM 5358 N N . TYR B 1 307 ? -1.193 33.156 13.859 1 95.62 307 TYR B N 1
ATOM 5359 C CA . TYR B 1 307 ? -2.16 33.031 12.773 1 95.62 307 TYR B CA 1
ATOM 5360 C C . TYR B 1 307 ? -3.25 32.031 13.141 1 95.62 307 TYR B C 1
ATOM 5362 O O . TYR B 1 307 ? -3.043 30.812 13.047 1 95.62 307 TYR B O 1
ATOM 5370 N N . GLU B 1 308 ? -4.344 32.562 13.516 1 94.94 308 GLU B N 1
ATOM 5371 C CA . GLU B 1 308 ? -5.414 31.797 14.141 1 94.94 308 GLU B CA 1
ATOM 5372 C C . GLU B 1 308 ? -5.891 30.672 13.219 1 94.94 308 GLU B C 1
ATOM 5374 O O . GLU B 1 308 ? -6.352 30.922 12.109 1 94.94 308 GLU B O 1
ATOM 5379 N N . PRO B 1 309 ? -5.738 29.422 13.672 1 97.06 309 PRO B N 1
ATOM 5380 C CA . PRO B 1 309 ? -6.301 28.328 12.875 1 97.06 309 PRO B CA 1
ATOM 5381 C C . PRO B 1 309 ? -7.816 28.234 13 1 97.06 309 PRO B C 1
ATOM 5383 O O . PRO B 1 309 ? -8.367 28.453 14.086 1 97.06 309 PRO B O 1
ATOM 5386 N N . GLU B 1 310 ? -8.477 27.938 11.891 1 97.88 310 GLU B N 1
ATOM 5387 C CA . GLU B 1 310 ? -9.906 27.672 11.914 1 97.88 310 GLU B CA 1
ATOM 5388 C C . GLU B 1 310 ? -10.203 26.219 12.242 1 97.88 310 GLU B C 1
ATOM 5390 O O . GLU B 1 310 ? -11.289 25.891 12.727 1 97.88 310 GLU B O 1
ATOM 5395 N N . GLY B 1 311 ? -9.273 25.312 12 1 98 311 GLY B N 1
ATOM 5396 C CA . GLY B 1 311 ? -9.344 23.891 12.297 1 98 311 GLY B CA 1
ATOM 5397 C C . GLY B 1 311 ? -7.992 23.203 12.219 1 98 311 GLY B C 1
ATOM 5398 O O . GLY B 1 311 ? -6.969 23.859 12 1 98 311 GLY B O 1
ATOM 5399 N N . GLY B 1 312 ? -7.988 21.875 12.477 1 97.94 312 GLY B N 1
ATOM 5400 C CA . GLY B 1 312 ? -6.77 21.078 12.422 1 97.94 312 GLY B CA 1
ATOM 5401 C C . GLY B 1 312 ? -6.113 20.906 13.781 1 97.94 312 GLY B C 1
ATOM 5402 O O . GLY B 1 312 ? -6.746 21.125 14.812 1 97.94 312 GLY B O 1
ATOM 5403 N N . TRP B 1 313 ? -4.844 20.453 13.766 1 98.31 313 TRP B N 1
ATOM 5404 C CA . TRP B 1 313 ? -4.141 20.078 14.984 1 98.31 313 TRP B C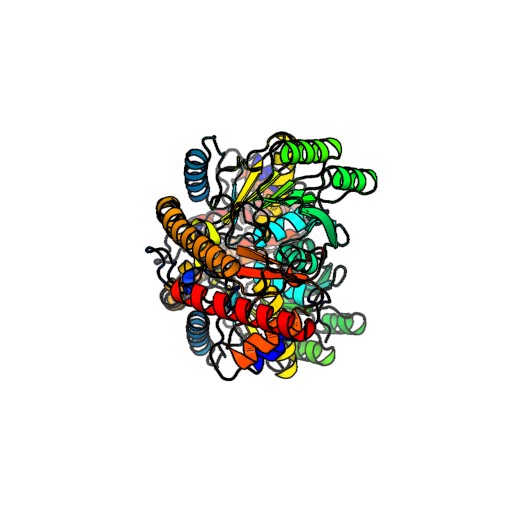A 1
ATOM 5405 C C . TRP B 1 313 ? -2.955 21 15.242 1 98.31 313 TRP B C 1
ATOM 5407 O O . TRP B 1 313 ? -2.176 20.781 16.172 1 98.31 313 TRP B O 1
ATOM 5417 N N . SER B 1 314 ? -2.773 22.062 14.367 1 97 314 SER B N 1
ATOM 5418 C CA . SER B 1 314 ? -1.575 22.891 14.477 1 97 314 SER B CA 1
ATOM 5419 C C . SER B 1 314 ? -1.919 24.375 14.414 1 97 314 SER B C 1
ATOM 5421 O O . SER B 1 314 ? -2.986 24.75 13.922 1 97 314 SER B O 1
ATOM 5423 N N . ALA B 1 315 ? -1.021 25.141 14.93 1 97 315 ALA B N 1
ATOM 5424 C CA . ALA B 1 315 ? -1.076 26.609 14.836 1 97 315 ALA B CA 1
ATOM 5425 C C . ALA B 1 315 ? 0.239 27.172 14.312 1 97 315 ALA B C 1
ATOM 5427 O O . ALA B 1 315 ? 1.306 26.594 14.531 1 97 315 ALA B O 1
ATOM 5428 N N . LEU B 1 316 ? 0.098 28.266 13.625 1 97.31 316 LEU B N 1
ATOM 5429 C CA . LEU B 1 316 ? 1.273 28.922 13.07 1 97.31 316 LEU B CA 1
ATOM 5430 C C . LEU B 1 316 ? 1.625 30.172 13.859 1 97.31 316 LEU B C 1
ATOM 5432 O O . LEU B 1 316 ? 0.81 31.094 13.977 1 97.31 316 LEU B O 1
ATOM 5436 N N . LEU B 1 317 ? 2.801 30.172 14.43 1 97.56 317 LEU B N 1
ATOM 5437 C CA . LEU B 1 317 ? 3.352 31.328 15.117 1 97.56 317 LEU B CA 1
ATOM 5438 C C . LEU B 1 317 ? 4.203 32.156 14.164 1 97.56 317 LEU B C 1
ATOM 5440 O O . LEU B 1 317 ? 5.172 31.672 13.594 1 97.56 317 LEU B O 1
ATOM 5444 N N . ARG B 1 318 ? 3.848 33.375 13.969 1 97.38 318 ARG B N 1
ATOM 5445 C CA . ARG B 1 318 ? 4.594 34.312 13.133 1 97.38 318 ARG B CA 1
ATOM 5446 C C . ARG B 1 318 ? 5.516 35.188 13.977 1 97.38 318 ARG B C 1
ATOM 5448 O O . ARG B 1 318 ? 5.113 35.688 15.023 1 97.38 318 ARG B O 1
ATOM 5455 N N . PHE B 1 319 ? 6.734 35.281 13.555 1 97.31 319 PHE B N 1
ATOM 5456 C CA . PHE B 1 319 ? 7.719 36.188 14.18 1 97.31 319 PHE B CA 1
ATOM 5457 C C . PHE B 1 319 ? 8.516 36.938 13.117 1 97.31 319 PHE B C 1
ATOM 5459 O O . PHE B 1 319 ? 8.336 36.688 11.922 1 97.31 319 PHE B O 1
ATOM 5466 N N . PRO B 1 320 ? 9.281 37.906 13.516 1 96.25 320 PRO B N 1
ATOM 5467 C CA . PRO B 1 320 ? 9.992 38.719 12.508 1 96.25 320 PRO B CA 1
ATOM 5468 C C . PRO B 1 320 ? 10.852 37.875 11.578 1 96.25 320 PRO B C 1
ATOM 5470 O O . PRO B 1 320 ? 11.641 37.031 12.047 1 96.25 320 PRO B O 1
ATOM 5473 N N . ALA B 1 321 ? 10.758 38.156 10.297 1 95.25 321 ALA B N 1
ATOM 5474 C CA . ALA B 1 321 ? 11.344 37.312 9.25 1 95.25 321 ALA B CA 1
ATOM 5475 C C . ALA B 1 321 ? 12.867 37.375 9.281 1 95.25 321 ALA B C 1
ATOM 5477 O O . ALA B 1 321 ? 13.539 36.531 8.695 1 95.25 321 ALA B O 1
ATOM 5478 N N . TRP B 1 322 ? 13.375 38.438 9.805 1 94.69 322 TRP B N 1
ATOM 5479 C CA . TRP B 1 322 ? 14.828 38.531 9.828 1 94.69 322 TRP B CA 1
ATOM 5480 C C . TRP B 1 322 ? 15.438 37.562 10.812 1 94.69 322 TRP B C 1
ATOM 5482 O O . TRP B 1 322 ? 16.641 37.312 10.797 1 94.69 322 TRP B O 1
ATOM 5492 N N . ILE B 1 323 ? 14.633 37 11.766 1 95.31 323 ILE B N 1
ATOM 5493 C CA . ILE B 1 323 ? 15.109 35.938 12.633 1 95.31 323 ILE B CA 1
ATOM 5494 C C . ILE B 1 323 ? 15.211 34.625 11.844 1 95.31 323 ILE B C 1
ATOM 5496 O O . ILE B 1 323 ? 14.211 34.125 11.328 1 95.31 323 ILE B O 1
ATOM 5500 N N . ASP B 1 324 ? 16.359 34.125 11.781 1 94.75 324 ASP B N 1
ATOM 5501 C CA . ASP B 1 324 ? 16.594 32.906 11.031 1 94.75 324 ASP B CA 1
ATOM 5502 C C . ASP B 1 324 ? 15.914 31.719 11.711 1 94.75 324 ASP B C 1
ATOM 5504 O O . ASP B 1 324 ? 16.172 31.438 12.883 1 94.75 324 ASP B O 1
ATOM 5508 N N . GLU B 1 325 ? 15.062 31 11.008 1 95.88 325 GLU B N 1
ATOM 5509 C CA . GLU B 1 325 ? 14.273 29.906 11.57 1 95.88 325 GLU B CA 1
ATOM 5510 C C . GLU B 1 325 ? 15.172 28.781 12.062 1 95.88 325 GLU B C 1
ATOM 5512 O O . GLU B 1 325 ? 14.914 28.203 13.117 1 95.88 325 GLU B O 1
ATOM 5517 N N . ASP B 1 326 ? 16.203 28.438 11.328 1 95.62 326 ASP B N 1
ATOM 5518 C CA . ASP B 1 326 ? 17.109 27.375 11.727 1 95.62 326 ASP B CA 1
ATOM 5519 C C . ASP B 1 326 ? 17.844 27.719 13.016 1 95.62 326 ASP B C 1
ATOM 5521 O O . ASP B 1 326 ? 17.969 26.891 13.922 1 95.62 326 ASP B O 1
ATOM 5525 N N . GLU B 1 327 ? 18.344 28.906 13.008 1 94.75 327 GLU B N 1
ATOM 5526 C CA . GLU B 1 327 ? 19.062 29.344 14.203 1 94.75 327 GLU B CA 1
ATOM 5527 C C . GLU B 1 327 ? 18.156 29.344 15.43 1 94.75 327 GLU B C 1
ATOM 5529 O O . GLU B 1 327 ? 18.578 28.938 16.516 1 94.75 327 GLU B O 1
ATOM 5534 N N . LEU B 1 328 ? 17 29.797 15.203 1 96.44 328 LEU B N 1
ATOM 5535 C CA . LEU B 1 328 ? 16.031 29.812 16.297 1 96.44 328 LEU B CA 1
ATOM 5536 C C . LEU B 1 328 ? 15.805 28.406 16.844 1 96.44 328 LEU B C 1
ATOM 5538 O O . LEU B 1 328 ? 15.938 28.172 18.047 1 96.44 328 LEU B O 1
ATOM 5542 N N . VAL B 1 329 ? 15.539 27.422 16 1 97.06 329 VAL B N 1
ATOM 5543 C CA . VAL B 1 329 ? 15.18 26.062 16.422 1 97.06 329 VAL B CA 1
ATOM 5544 C C . VAL B 1 329 ? 16.406 25.359 16.984 1 97.06 329 VAL B C 1
ATOM 5546 O O . VAL B 1 329 ? 16.312 24.672 18 1 97.06 329 VAL B O 1
ATOM 5549 N N . THR B 1 330 ? 17.578 25.531 16.312 1 96.56 330 THR B N 1
ATOM 5550 C CA . THR B 1 330 ? 18.766 24.859 16.797 1 96.56 330 THR B CA 1
ATOM 5551 C C . THR B 1 330 ? 19.172 25.406 18.172 1 96.56 330 THR B C 1
ATOM 5553 O O . THR B 1 330 ? 19.641 24.641 19.031 1 96.56 330 THR B O 1
ATOM 5556 N N . SER B 1 331 ? 19.016 26.719 18.359 1 95.56 331 SER B N 1
ATOM 5557 C CA . SER B 1 331 ? 19.312 27.297 19.672 1 95.56 331 SER B CA 1
ATOM 5558 C C . SER B 1 331 ? 18.344 26.781 20.734 1 95.56 331 SER B C 1
ATOM 5560 O O . SER B 1 331 ? 18.734 26.562 21.875 1 95.56 331 SER B O 1
ATOM 5562 N N . LEU B 1 332 ? 17.078 26.609 20.391 1 97.12 332 LEU B N 1
ATOM 5563 C CA . LEU B 1 332 ? 16.094 26.047 21.312 1 97.12 332 LEU B CA 1
ATOM 5564 C C . LEU B 1 332 ? 16.453 24.625 21.688 1 97.12 332 LEU B C 1
ATOM 5566 O O . LEU B 1 332 ? 16.328 24.234 22.859 1 97.12 332 LEU B O 1
ATOM 5570 N N . ILE B 1 333 ? 16.891 23.812 20.688 1 97 333 ILE B N 1
ATOM 5571 C CA . ILE B 1 333 ? 17.297 22.438 20.953 1 97 333 ILE B CA 1
ATOM 5572 C C . ILE B 1 333 ? 18.453 22.422 21.938 1 97 333 ILE B C 1
ATOM 5574 O O . ILE B 1 333 ? 18.438 21.688 22.938 1 97 333 ILE B O 1
ATOM 5578 N N . ARG B 1 334 ? 19.406 23.281 21.688 1 95 334 ARG B N 1
ATOM 5579 C CA . ARG B 1 334 ? 20.641 23.312 22.469 1 95 334 ARG B CA 1
ATOM 5580 C C . ARG B 1 334 ? 20.359 23.812 23.891 1 95 334 ARG B C 1
ATOM 5582 O O . ARG B 1 334 ? 20.859 23.219 24.859 1 95 334 ARG B O 1
ATOM 5589 N N . ASP B 1 335 ? 19.562 24.828 24.031 1 95.12 335 ASP B N 1
ATOM 5590 C CA . ASP B 1 335 ? 19.5 25.578 25.297 1 95.12 335 ASP B CA 1
ATOM 5591 C C . ASP B 1 335 ? 18.297 25.156 26.109 1 95.12 335 ASP B C 1
ATOM 5593 O O . ASP B 1 335 ? 18.266 25.344 27.328 1 95.12 335 ASP B O 1
ATOM 5597 N N . ALA B 1 336 ? 17.297 24.641 25.438 1 95.62 336 ALA B N 1
ATOM 5598 C CA . ALA B 1 336 ? 16.047 24.391 26.156 1 95.62 336 ALA B CA 1
ATOM 5599 C C . ALA B 1 336 ? 15.516 23 25.875 1 95.62 336 ALA B C 1
ATOM 5601 O O . ALA B 1 336 ? 14.477 22.594 26.406 1 95.62 336 ALA B O 1
ATOM 5602 N N . ALA B 1 337 ? 16.141 22.188 25.031 1 96.62 337 ALA B N 1
ATOM 5603 C CA . ALA B 1 337 ? 15.703 20.859 24.641 1 96.62 337 ALA B CA 1
ATOM 5604 C C . ALA B 1 337 ? 14.305 20.891 24.047 1 96.62 337 ALA B C 1
ATOM 5606 O O . ALA B 1 337 ? 13.438 20.094 24.406 1 96.62 337 ALA B O 1
ATOM 5607 N N . ILE B 1 338 ? 14.078 21.844 23.203 1 97.44 338 ILE B N 1
ATOM 5608 C CA . ILE B 1 338 ? 12.812 22.016 22.5 1 97.44 338 ILE B CA 1
ATOM 5609 C C . ILE B 1 338 ? 13.07 22.078 21 1 97.44 338 ILE B C 1
ATOM 5611 O O . ILE B 1 338 ? 13.984 22.781 20.547 1 97.44 338 ILE B O 1
ATOM 5615 N N . SER B 1 339 ? 12.375 21.234 20.281 1 96.81 339 SER B N 1
ATOM 5616 C CA . SER B 1 339 ? 12.398 21.344 18.828 1 96.81 339 SER B CA 1
ATOM 5617 C C . SER B 1 339 ? 11.055 21.797 18.281 1 96.81 339 SER B C 1
ATOM 5619 O O . SER B 1 339 ? 10.023 21.641 18.953 1 96.81 339 SER B O 1
ATOM 5621 N N . ALA B 1 340 ? 11.07 22.438 17.141 1 95.38 340 ALA B N 1
ATOM 5622 C CA . ALA B 1 340 ? 9.883 22.891 16.422 1 95.38 340 ALA B CA 1
ATOM 5623 C C . ALA B 1 340 ? 10.086 22.797 14.922 1 95.38 340 ALA B C 1
ATOM 5625 O O . ALA B 1 340 ? 11.219 22.641 14.445 1 95.38 340 ALA B O 1
ATOM 5626 N N . GLN B 1 341 ? 9 22.859 14.25 1 94.81 341 GLN B N 1
ATOM 5627 C CA . GLN B 1 341 ? 9.07 22.781 12.797 1 94.81 341 GLN B CA 1
ATOM 5628 C C . GLN B 1 341 ? 8.977 24.156 12.164 1 94.81 341 GLN B C 1
ATOM 5630 O O . GLN B 1 341 ? 7.965 24.859 12.32 1 94.81 341 GLN B O 1
ATOM 5635 N N . PRO B 1 342 ? 10.047 24.516 11.422 1 95.81 342 PRO B N 1
ATOM 5636 C CA . PRO B 1 342 ? 10.008 25.812 10.758 1 95.81 342 PRO B CA 1
ATOM 5637 C C . PRO B 1 342 ? 9.008 25.859 9.602 1 95.81 342 PRO B C 1
ATOM 5639 O O . PRO B 1 342 ? 8.594 24.812 9.102 1 95.81 342 PRO B O 1
ATOM 5642 N N . GLY B 1 343 ? 8.711 27.062 9.211 1 93.94 343 GLY B N 1
ATOM 5643 C CA . GLY B 1 343 ? 7.707 27.281 8.188 1 93.94 343 GLY B CA 1
ATOM 5644 C C . GLY B 1 343 ? 8.141 26.797 6.812 1 93.94 343 GLY B C 1
ATOM 5645 O O . GLY B 1 343 ? 7.309 26.438 5.98 1 93.94 343 GLY B O 1
ATOM 5646 N N . TYR B 1 344 ? 9.438 26.75 6.57 1 90.25 344 TYR B N 1
ATOM 5647 C CA . TYR B 1 344 ? 9.914 26.391 5.246 1 90.25 344 TYR B CA 1
ATOM 5648 C C . TYR B 1 344 ? 9.594 24.922 4.941 1 90.25 344 TYR B C 1
ATOM 5650 O O . TYR B 1 344 ? 9.562 24.516 3.777 1 90.25 344 TYR B O 1
ATOM 5658 N N . PHE B 1 345 ? 9.289 24.141 5.938 1 89.06 345 PHE B N 1
ATOM 5659 C CA . PHE B 1 345 ? 8.867 22.75 5.738 1 89.06 345 PHE B CA 1
ATOM 5660 C C . PHE B 1 345 ? 7.539 22.703 4.988 1 89.06 345 PHE B C 1
ATOM 5662 O O . PHE B 1 345 ? 7.242 21.703 4.324 1 89.06 345 PHE B O 1
ATOM 5669 N N . PHE B 1 346 ? 6.75 23.734 5.102 1 93.56 346 PHE B N 1
ATOM 5670 C CA . PHE B 1 346 ? 5.418 23.781 4.504 1 93.56 346 PHE B CA 1
ATOM 5671 C C . PHE B 1 346 ? 5.391 24.75 3.33 1 93.56 346 PHE B C 1
ATOM 5673 O O . PHE B 1 346 ? 4.32 25.094 2.826 1 93.56 346 PHE B O 1
ATOM 5680 N N . ASP B 1 347 ? 6.527 25.297 2.996 1 92.94 347 ASP B N 1
ATOM 5681 C CA . ASP B 1 347 ? 6.664 26.281 1.919 1 92.94 347 ASP B CA 1
ATOM 5682 C C . ASP B 1 347 ? 5.844 27.531 2.209 1 92.94 347 ASP B C 1
ATOM 5684 O O . ASP B 1 347 ? 5.07 27.984 1.361 1 92.94 347 ASP B O 1
ATOM 5688 N N . MET B 1 348 ? 6.031 28.016 3.408 1 93.75 348 MET B N 1
ATOM 5689 C CA . MET B 1 348 ? 5.398 29.281 3.752 1 93.75 348 MET B CA 1
ATOM 5690 C C . MET B 1 348 ? 5.863 30.391 2.816 1 93.75 348 MET B C 1
ATOM 5692 O O . MET B 1 348 ? 7.012 30.391 2.371 1 93.75 348 MET B O 1
ATOM 5696 N N . PRO B 1 349 ? 4.941 31.312 2.543 1 88.31 349 PRO B N 1
ATOM 5697 C CA . PRO B 1 349 ? 5.285 32.344 1.559 1 88.31 349 PRO B CA 1
ATOM 5698 C C . PRO B 1 349 ? 6.418 33.25 2.027 1 88.31 349 PRO B C 1
ATOM 5700 O O . PRO B 1 349 ? 7.125 33.844 1.204 1 88.31 349 PRO B O 1
ATOM 5703 N N . THR B 1 350 ? 6.531 33.406 3.295 1 90.88 350 THR B N 1
ATOM 5704 C CA . THR B 1 350 ? 7.602 34.219 3.875 1 90.88 350 THR B CA 1
ATOM 5705 C C . THR B 1 350 ? 8.25 33.5 5.051 1 90.88 350 THR B C 1
ATOM 5707 O O . THR B 1 350 ? 7.668 32.562 5.598 1 90.88 350 THR B O 1
ATOM 5710 N N . ALA B 1 351 ? 9.453 33.938 5.344 1 94.38 351 ALA B N 1
ATOM 5711 C CA . ALA B 1 351 ? 10.133 33.406 6.52 1 94.38 351 ALA B CA 1
ATOM 5712 C C . ALA B 1 351 ? 9.469 33.875 7.805 1 94.38 351 ALA B C 1
ATOM 5714 O O . ALA B 1 351 ? 8.617 34.75 7.777 1 94.38 351 ALA B O 1
ATOM 5715 N N . GLY B 1 352 ? 9.797 33.25 8.867 1 96.81 352 GLY B N 1
ATOM 5716 C CA . GLY B 1 352 ? 9.344 33.719 10.164 1 96.81 352 GLY B CA 1
ATOM 5717 C C . GLY B 1 352 ? 8.125 33 10.688 1 96.81 352 GLY B C 1
ATOM 5718 O O . GLY B 1 352 ? 7.211 33.594 11.227 1 96.81 352 GLY B O 1
ATOM 5719 N N . PHE B 1 353 ? 8.156 31.688 10.469 1 97 353 PHE B N 1
ATOM 5720 C CA . PHE B 1 353 ? 7.047 30.906 10.984 1 97 353 PHE B CA 1
ATOM 5721 C C . PHE B 1 353 ? 7.559 29.672 11.734 1 97 353 PHE B C 1
ATOM 5723 O O . PHE B 1 353 ? 8.586 29.109 11.375 1 97 353 PHE B O 1
ATOM 5730 N N . LEU B 1 354 ? 6.82 29.312 12.766 1 97.25 354 LEU B N 1
ATOM 5731 C CA . LEU B 1 354 ? 6.902 28 13.398 1 97.25 354 LEU B CA 1
ATOM 5732 C C . LEU B 1 354 ? 5.535 27.328 13.445 1 97.25 354 LEU B C 1
ATOM 5734 O O . LEU B 1 354 ? 4.523 27.984 13.711 1 97.25 354 LEU B O 1
ATOM 5738 N N . SER B 1 355 ? 5.539 26.078 13.102 1 96.38 355 SER B N 1
ATOM 5739 C CA . SER B 1 355 ? 4.336 25.281 13.305 1 96.38 355 SER B CA 1
ATOM 5740 C C . SER B 1 355 ? 4.328 24.625 14.688 1 96.38 355 SER B C 1
ATOM 5742 O O . SER B 1 355 ? 5.285 23.938 15.062 1 96.38 355 SER B O 1
ATOM 5744 N N . ILE B 1 356 ? 3.273 24.812 15.414 1 97 356 ILE B N 1
ATOM 5745 C CA . ILE B 1 356 ? 3.156 24.297 16.781 1 97 356 ILE B CA 1
ATOM 5746 C C . ILE B 1 356 ? 1.979 23.328 16.875 1 97 356 ILE B C 1
ATOM 5748 O O . ILE B 1 356 ? 0.854 23.688 16.5 1 97 356 ILE B O 1
ATOM 5752 N N . SER B 1 357 ? 2.227 22.156 17.375 1 97.69 357 SER B N 1
ATOM 5753 C CA . SER B 1 357 ? 1.178 21.172 17.594 1 97.69 357 SER B CA 1
ATOM 5754 C C . SER B 1 357 ? 0.31 21.516 18.797 1 97.69 357 SER B C 1
ATOM 5756 O O . SER B 1 357 ? 0.821 21.953 19.828 1 97.69 357 SER B O 1
ATOM 5758 N N . LEU B 1 358 ? -0.943 21.344 18.656 1 98.38 358 LEU B N 1
ATOM 5759 C CA . LEU B 1 358 ? -1.889 21.625 19.734 1 98.38 358 LEU B CA 1
ATOM 5760 C C . LEU B 1 358 ? -2.258 20.344 20.469 1 98.38 358 LEU B C 1
ATOM 5762 O O . LEU B 1 358 ? -3.176 20.328 21.297 1 98.38 358 LEU B O 1
ATOM 5766 N N . LEU B 1 359 ? -1.493 19.281 20.203 1 98.44 359 LEU B N 1
ATOM 5767 C CA . LEU B 1 359 ? -1.821 17.969 20.75 1 98.44 359 LEU B CA 1
ATOM 5768 C C . LEU B 1 359 ? -1.11 17.734 22.078 1 98.44 359 LEU B C 1
ATOM 5770 O O . LEU B 1 359 ? -1.486 16.844 22.859 1 98.44 359 LEU B O 1
ATOM 5774 N N . LEU B 1 360 ? -0.061 18.5 22.359 1 97.81 360 LEU B N 1
ATOM 5775 C CA . LEU B 1 360 ? 0.827 18.219 23.484 1 97.81 360 LEU B CA 1
ATOM 5776 C C . LEU B 1 360 ? 0.074 18.297 24.812 1 97.81 360 LEU B C 1
ATOM 5778 O O . LEU B 1 360 ? -0.985 18.922 24.891 1 97.81 360 LEU B O 1
ATOM 5782 N N . GLN B 1 361 ? 0.655 17.656 25.797 1 96.88 361 GLN B N 1
ATOM 5783 C CA . GLN B 1 361 ? 0.122 17.875 27.141 1 96.88 361 GLN B CA 1
ATOM 5784 C C . GLN B 1 361 ? 0.156 19.359 27.5 1 96.88 361 GLN B C 1
ATOM 5786 O O . GLN B 1 361 ? 1.135 20.047 27.219 1 96.88 361 GLN B O 1
ATOM 5791 N N . PRO B 1 362 ? -0.892 19.766 28.125 1 95.38 362 PRO B N 1
ATOM 5792 C CA . PRO B 1 362 ? -1.044 21.203 28.328 1 95.38 362 PRO B CA 1
ATOM 5793 C C . PRO B 1 362 ? 0.148 21.828 29.062 1 95.38 362 PRO B C 1
ATOM 5795 O O . PRO B 1 362 ? 0.64 22.875 28.656 1 95.38 362 PRO B O 1
ATOM 5798 N N . GLU B 1 363 ? 0.622 21.172 30.062 1 95.19 363 GLU B N 1
ATOM 5799 C CA . GLU B 1 363 ? 1.733 21.719 30.828 1 95.19 363 GLU B CA 1
ATOM 5800 C C . GLU B 1 363 ? 3.012 21.766 29.984 1 95.19 363 GLU B C 1
ATOM 5802 O O . GLU B 1 363 ? 3.781 22.719 30.078 1 95.19 363 GLU B O 1
ATOM 5807 N N . VAL B 1 364 ? 3.182 20.719 29.203 1 95.06 364 VAL B N 1
ATOM 5808 C CA . VAL B 1 364 ? 4.348 20.641 28.328 1 95.06 364 VAL B CA 1
ATOM 5809 C C . VAL B 1 364 ? 4.262 21.719 27.25 1 95.06 364 VAL B C 1
ATOM 5811 O O . VAL B 1 364 ? 5.242 22.422 26.984 1 95.06 364 VAL B O 1
ATOM 5814 N N . MET B 1 365 ? 3.133 21.859 26.688 1 94.12 365 MET B N 1
ATOM 5815 C CA . MET B 1 365 ? 2.9 22.844 25.641 1 94.12 365 MET B CA 1
ATOM 5816 C C . MET B 1 365 ? 3.148 24.25 26.172 1 94.12 365 MET B C 1
ATOM 5818 O O . MET B 1 365 ? 3.844 25.047 25.547 1 94.12 365 MET B O 1
ATOM 5822 N N . ALA B 1 366 ? 2.611 24.516 27.312 1 93.62 366 ALA B N 1
ATOM 5823 C CA . ALA B 1 366 ? 2.738 25.844 27.906 1 93.62 366 ALA B CA 1
ATOM 5824 C C . ALA B 1 366 ? 4.203 26.203 28.172 1 93.62 366 ALA B C 1
ATOM 5826 O O . ALA B 1 366 ? 4.668 27.281 27.797 1 93.62 366 ALA B O 1
ATOM 5827 N N . ALA B 1 367 ? 4.863 25.281 28.766 1 95.75 367 ALA B N 1
ATOM 5828 C CA . ALA B 1 367 ? 6.27 25.516 29.094 1 95.75 367 ALA B CA 1
ATOM 5829 C C . ALA B 1 367 ? 7.105 25.688 27.844 1 95.75 367 ALA B C 1
ATOM 5831 O O . ALA B 1 367 ? 7.961 26.578 27.781 1 95.75 367 ALA B O 1
ATOM 5832 N N . ALA B 1 368 ? 6.871 24.859 26.875 1 96.19 368 ALA B N 1
ATOM 5833 C CA . ALA B 1 368 ? 7.633 24.938 25.625 1 96.19 368 ALA B CA 1
ATOM 5834 C C . ALA B 1 368 ? 7.316 26.219 24.859 1 96.19 368 ALA B C 1
ATOM 5836 O O . ALA B 1 368 ? 8.219 26.859 24.312 1 96.19 368 ALA B O 1
ATOM 5837 N N . ALA B 1 369 ? 6.074 26.562 24.828 1 96.06 369 ALA B N 1
ATOM 5838 C CA . ALA B 1 369 ? 5.664 27.797 24.141 1 96.06 369 ALA B CA 1
ATOM 5839 C C . ALA B 1 369 ? 6.297 29.016 24.797 1 96.06 369 ALA B C 1
ATOM 5841 O O . ALA B 1 369 ? 6.754 29.938 24.094 1 96.06 369 ALA B O 1
ATOM 5842 N N . GLU B 1 370 ? 6.293 29.031 26.062 1 96.5 370 GLU B N 1
ATOM 5843 C CA . GLU B 1 370 ? 6.906 30.141 26.797 1 96.5 370 GLU B CA 1
ATOM 5844 C C . GLU B 1 370 ? 8.391 30.266 26.453 1 96.5 370 GLU B C 1
ATOM 5846 O O . GLU B 1 370 ? 8.898 31.375 26.281 1 96.5 370 GLU B O 1
ATOM 5851 N N . SER B 1 371 ? 9.016 29.141 26.406 1 96.81 371 SER B N 1
ATOM 5852 C CA . SER B 1 371 ? 10.438 29.125 26.062 1 96.81 371 SER B CA 1
ATOM 5853 C C . SER B 1 371 ? 10.672 29.672 24.656 1 96.81 371 SER B C 1
ATOM 5855 O O . SER B 1 371 ? 11.617 30.422 24.422 1 96.81 371 SER B O 1
ATOM 5857 N N . VAL B 1 372 ? 9.859 29.297 23.75 1 97.44 372 VAL B N 1
ATOM 5858 C CA . VAL B 1 372 ? 9.953 29.75 22.359 1 97.44 372 VAL B CA 1
ATOM 5859 C C . VAL B 1 372 ? 9.75 31.266 22.312 1 97.44 372 VAL B C 1
ATOM 5861 O O . VAL B 1 372 ? 10.539 31.984 21.688 1 97.44 372 VAL B O 1
ATOM 5864 N N . ILE B 1 373 ? 8.727 31.734 22.953 1 97.25 373 ILE B N 1
ATOM 5865 C CA . ILE B 1 373 ? 8.375 33.156 22.938 1 97.25 373 ILE B CA 1
ATOM 5866 C C . ILE B 1 373 ? 9.5 33.969 23.594 1 97.25 373 ILE B C 1
ATOM 5868 O O . ILE B 1 373 ? 9.914 35 23.062 1 97.25 373 ILE B O 1
ATOM 5872 N N . ALA B 1 374 ? 10.008 33.438 24.688 1 96.75 374 ALA B N 1
ATOM 5873 C CA . ALA B 1 374 ? 11.102 34.125 25.375 1 96.75 374 ALA B CA 1
ATOM 5874 C C . ALA B 1 374 ? 12.336 34.219 24.484 1 96.75 374 ALA B C 1
ATOM 5876 O O . ALA B 1 374 ? 13.031 35.25 24.484 1 96.75 374 ALA B O 1
ATOM 5877 N N . ARG B 1 375 ? 12.609 33.156 23.781 1 96.94 375 ARG B N 1
ATOM 5878 C CA . ARG B 1 375 ? 13.758 33.156 22.875 1 96.94 375 ARG B CA 1
ATOM 5879 C C . ARG B 1 375 ? 13.602 34.188 21.781 1 96.94 375 ARG B C 1
ATOM 5881 O O . ARG B 1 375 ? 14.562 34.875 21.422 1 96.94 375 ARG B O 1
ATOM 5888 N N . ILE B 1 376 ? 12.43 34.312 21.234 1 97.19 376 ILE B N 1
ATOM 5889 C CA . ILE B 1 376 ? 12.156 35.281 20.172 1 97.19 376 ILE B CA 1
ATOM 5890 C C . ILE B 1 376 ? 12.242 36.688 20.75 1 97.19 376 ILE B C 1
ATOM 5892 O O . ILE B 1 376 ? 12.836 37.594 20.125 1 97.19 376 ILE B O 1
ATOM 5896 N N . ASP B 1 377 ? 11.703 36.875 21.906 1 97.06 377 ASP B N 1
ATOM 5897 C CA . ASP B 1 377 ? 11.789 38.188 22.578 1 97.06 377 ASP B CA 1
ATOM 5898 C C . ASP B 1 377 ? 13.242 38.594 22.766 1 97.06 377 ASP B C 1
ATOM 5900 O O . ASP B 1 377 ? 13.594 39.75 22.484 1 97.06 377 ASP B O 1
ATOM 5904 N N . THR B 1 378 ? 14.008 37.656 23.219 1 95.94 378 THR B N 1
ATOM 5905 C CA . THR B 1 378 ? 15.414 37.938 23.453 1 95.94 378 THR B CA 1
ATOM 5906 C C . THR B 1 378 ? 16.125 38.312 22.156 1 95.94 378 THR B C 1
ATOM 5908 O O . THR B 1 378 ? 16.938 39.25 22.125 1 95.94 378 THR B O 1
ATOM 5911 N N . ALA B 1 379 ? 15.844 37.625 21.125 1 94.75 379 ALA B N 1
ATOM 5912 C CA . ALA B 1 379 ? 16.438 37.906 19.828 1 94.75 379 ALA B CA 1
ATOM 5913 C C . ALA B 1 379 ? 16.047 39.312 19.344 1 94.75 379 ALA B C 1
ATOM 5915 O O . ALA B 1 379 ? 16.875 40.031 18.797 1 94.75 379 ALA B O 1
ATOM 5916 N N . VAL B 1 380 ? 14.844 39.688 19.531 1 94.94 380 VAL B N 1
ATOM 5917 C CA . VAL B 1 380 ? 14.328 41 19.109 1 94.94 380 VAL B CA 1
ATOM 5918 C C . VAL B 1 380 ? 14.969 42.094 19.938 1 94.94 380 VAL B C 1
ATOM 5920 O O . VAL B 1 380 ? 15.406 43.125 19.406 1 94.94 380 VAL B O 1
ATOM 5923 N N . GLU B 1 381 ? 15.094 41.875 21.219 1 94.75 381 GLU B N 1
ATOM 5924 C CA . GLU B 1 381 ? 15.664 42.844 22.141 1 94.75 381 GLU B CA 1
ATOM 5925 C C . GLU B 1 381 ? 17.156 43.031 21.875 1 94.75 381 GLU B C 1
ATOM 5927 O O . GLU B 1 381 ? 17.688 44.125 22.078 1 94.75 381 GLU B O 1
ATOM 5932 N N . ALA B 1 382 ? 17.781 42.031 21.406 1 90.5 382 ALA B N 1
ATOM 5933 C CA . ALA B 1 382 ? 19.203 42.094 21.109 1 90.5 382 ALA B CA 1
ATOM 5934 C C . ALA B 1 382 ? 19.469 42.938 19.859 1 90.5 382 ALA B C 1
ATOM 5936 O O . ALA B 1 382 ? 20.547 43.5 19.688 1 90.5 382 ALA B O 1
ATOM 5937 N N . THR B 1 383 ? 18.594 42.938 18.969 1 84.88 383 THR B N 1
ATOM 5938 C CA . THR B 1 383 ? 18.734 43.719 17.75 1 84.88 383 THR B CA 1
ATOM 5939 C C . THR B 1 383 ? 18.375 45.188 17.984 1 84.88 383 THR B C 1
ATOM 5941 O O . THR B 1 383 ? 18.859 46.062 17.281 1 84.88 383 THR B O 1
ATOM 5944 N N . LEU B 1 384 ? 17.422 45.469 18.859 1 74.19 384 LEU B N 1
ATOM 5945 C CA . LEU B 1 384 ? 17 46.844 19.172 1 74.19 384 LEU B CA 1
ATOM 5946 C C . LEU B 1 384 ? 18.031 47.562 20.016 1 74.19 384 LEU B C 1
ATOM 5948 O O . LEU B 1 384 ? 18.109 48.781 20 1 74.19 384 LEU B O 1
ATOM 5952 N N . PHE B 1 385 ? 18.906 46.844 20.75 1 60.41 385 PHE B N 1
ATOM 5953 C CA . PHE B 1 385 ? 19.953 47.5 21.531 1 60.41 385 PHE B CA 1
ATOM 5954 C C . PHE B 1 385 ? 21.328 47.094 21.031 1 60.41 385 PHE B C 1
ATOM 5956 O O . PHE B 1 385 ? 21.547 45.969 20.578 1 60.41 385 PHE B O 1
#

InterPro domains:
  IPR004839 Aminotransferase, class I/classII, large domain [PF00155] (51-371)
  IPR015421 Pyridoxal phosphate-dependent transferase, major domain [G3DSA:3.40.640.10] (39-255)
  IPR015422 Pyridoxal phosphate-dependent transferase, small domain [G3DSA:3.90.1150.10] (256-382)
  IPR015424 Pyridoxal phosphate-dependent transferase [SSF53383] (38-370)

Foldseek 3Di:
DAWDPLFPDDDDDPVSVVVVPDPDDDDDPPDPQVLVVQNDDPVGNDRDDQFLQDDLVLLVLVQVLVCVVQVHGADSVQKRKFLDVLVVLLLVCNTQDDQPAEEEEEPLADCSSVVSCVVSNYHYDYFYWDDDLATAGDLVVVLVDLVVDPHSAYEAEAVGPPLQRGQDPVNVVSVLVSCLVSVHEYEYECAFVLFFLADDDHDGCAQPAAHFYKYKYFCCRLQVCNVLRIIMIGTHYHPVVSVVSVVRSSVSSSVCSDDDPVSSVCSNVSSVNRVVRSVVQSVLLNLLLVLLVVLQVPFPVNQKDWSDRRTDFKTKIFHDQVPDPVVLQVVCCVPPVDHWDFSVSSPHVGGGITIGGSRDDNVVSNVNSNSSSVSRSVVVVVVVD/DAWDPLFPDDDDDPVSVVVVVDPDDDDDPPDPQVLVVQNDDPVGNDRDDQFLQDDLVLLVLVQVLVCVVQVHGADSLQKRKFLDVLVVLLLVCNTQDDQPAEEEEEPLADCSSVVSCVVSNYHYDYFYWDDDLATAGDLVVVLVCLVVDPHSAYEAEAVGPPLQRGQDPVNVVSVLVSCLVSVHEYEYECAFVLFFLDDHDHDDCAQPAAHFYKYKYFCCRLQVCNPLRIIMIGTHYHPVVSVVSVVRSSVSSSVCSGDDPVSSVCSNVSSVNRVVRSVVQSVLLNLLLVLLVVLQVPFPVNQKDWSDRRTDFKTKIFHDQVPDPVVLQVVCCVPPVDHWDFSVSSPHVGGGITIGGSRDDNVVSNVNSNSSSVSRSVVVVVVVD

Nearest PDB structures (foldseek):
  4cvq-assembly1_B  TM=8.630E-01  e=9.765E-24  Escherichia coli K-12
  3t32-assembly1_B  TM=8.622E-01  e=7.915E-22  Bacillus anthracis str. 'Ames Ancestor'
  8juj-assembly1_B  TM=8.539E-01  e=1.632E-21  Bacillus cereus ATCC 14579
  8juj-assembly1_A  TM=8.518E-01  e=1.543E-21  Bacillus cereus ATCC 14579
  9k71-assembly1_A  TM=8.668E-01  e=1.278E-20  Bacillus cereus ATCC 14579